Protein AF-0000000070579486 (afdb_homodimer)

Nearest PDB structures (foldseek):
  7m94-assembly1_A  TM=7.790E-01  e=2.904E-01  Bos taurus
  7m94-assembly1_A  TM=7.792E-01  e=1.878E-01  Bos taurus
  7m93-assembly2_C  TM=7.267E-01  e=7.065E-01  Bos taurus

pLDDT: mean 90.17, std 11.19, range [30.95, 98.0]

Organism: Amblyomma americanum (NCBI:txid6943)

Radius of gyration: 28.4 Å; Cα contacts (8 Å, |Δi|>4): 1018; chains: 2; bounding box: 96×73×67 Å

Structure (mmCIF, N/CA/C/O backbone):
data_AF-0000000070579486-model_v1
#
loop_
_entity.id
_entity.type
_entity.pdbx_description
1 polymer 'EXPERA domain-containing protein'
#
loop_
_atom_site.group_PDB
_atom_site.id
_atom_site.type_symbol
_atom_site.label_atom_id
_atom_site.label_alt_id
_atom_site.label_comp_id
_atom_site.label_asym_id
_atom_site.label_entity_id
_atom_site.label_seq_id
_atom_site.pdbx_PDB_ins_code
_atom_site.Cartn_x
_atom_site.Cartn_y
_atom_site.Cartn_z
_atom_site.occupancy
_atom_site.B_iso_or_equiv
_atom_site.auth_seq_id
_atom_site.auth_comp_id
_atom_site.auth_asym_id
_atom_site.auth_atom_id
_atom_site.pdbx_PDB_model_num
ATOM 1 N N . MET A 1 1 ? -51.625 -7.227 9.852 1 31.41 1 MET A N 1
ATOM 2 C CA . MET A 1 1 ? -50.25 -7.551 9.43 1 31.41 1 MET A CA 1
ATOM 3 C C . MET A 1 1 ? -49.25 -7.039 10.438 1 31.41 1 MET A C 1
ATOM 5 O O . MET A 1 1 ? -49.25 -5.855 10.781 1 31.41 1 MET A O 1
ATOM 9 N N . SER A 1 2 ? -48.781 -7.84 11.359 1 41.03 2 SER A N 1
ATOM 10 C CA . SER A 1 2 ? -47.938 -7.57 12.516 1 41.03 2 SER A CA 1
ATOM 11 C C . SER A 1 2 ? -46.75 -6.688 12.141 1 41.03 2 SER A C 1
ATOM 13 O O . SER A 1 2 ? -46.188 -6.836 11.062 1 41.03 2 SER A O 1
ATOM 15 N N . SER A 1 3 ? -46.75 -5.48 12.57 1 52.22 3 SER A N 1
ATOM 16 C CA . SER A 1 3 ? -45.906 -4.312 12.344 1 52.22 3 SER A CA 1
ATOM 17 C C . SER A 1 3 ? -44.438 -4.621 12.625 1 52.22 3 SER A C 1
ATOM 19 O O . SER A 1 3 ? -43.938 -4.402 13.734 1 52.22 3 SER A O 1
ATOM 21 N N . PHE A 1 4 ? -43.875 -5.707 12.156 1 64.06 4 PHE A N 1
ATOM 22 C CA . PHE A 1 4 ? -42.469 -5.957 12.391 1 64.06 4 PHE A CA 1
ATOM 23 C C . PHE A 1 4 ? -41.625 -4.777 11.93 1 64.06 4 PHE A C 1
ATOM 25 O O . PHE A 1 4 ? -42 -4.074 10.984 1 64.06 4 PHE A O 1
ATOM 32 N N . SER A 1 5 ? -40.688 -4.547 12.781 1 78.25 5 SER A N 1
ATOM 33 C CA . SER A 1 5 ? -39.75 -3.482 12.414 1 78.25 5 SER A CA 1
ATOM 34 C C . SER A 1 5 ? -39.094 -3.752 11.062 1 78.25 5 SER A C 1
ATOM 36 O O . SER A 1 5 ? -39.094 -4.891 10.594 1 78.25 5 SER A O 1
ATOM 38 N N . SER A 1 6 ? -38.875 -2.863 10.32 1 82.19 6 SER A N 1
ATOM 39 C CA . SER A 1 6 ? -38.188 -2.979 9.023 1 82.19 6 SER A CA 1
ATOM 40 C C . SER A 1 6 ? -36.969 -3.893 9.109 1 82.19 6 SER A C 1
ATOM 42 O O . SER A 1 6 ? -36.719 -4.672 8.188 1 82.19 6 SER A O 1
ATOM 44 N N . ALA A 1 7 ? -36.344 -3.9 10.211 1 82.19 7 ALA A N 1
ATOM 45 C CA . ALA A 1 7 ? -35.156 -4.746 10.398 1 82.19 7 ALA A CA 1
ATOM 46 C C . ALA A 1 7 ? -35.562 -6.219 10.477 1 82.19 7 ALA A C 1
ATOM 48 O O . ALA A 1 7 ? -34.844 -7.086 9.961 1 82.19 7 ALA A O 1
ATOM 49 N N . THR A 1 8 ? -36.594 -6.469 11.07 1 86.25 8 THR A N 1
ATOM 50 C CA . THR A 1 8 ? -37.094 -7.844 11.188 1 86.25 8 THR A CA 1
ATOM 51 C C . THR A 1 8 ? -37.531 -8.383 9.828 1 86.25 8 THR A C 1
ATOM 53 O O . THR A 1 8 ? -37.312 -9.555 9.523 1 86.25 8 THR A O 1
ATOM 56 N N . LYS A 1 9 ? -38.094 -7.547 9.117 1 87.56 9 LYS A N 1
ATOM 57 C CA . LYS A 1 9 ? -38.5 -7.949 7.773 1 87.56 9 LYS A CA 1
ATOM 58 C C . LYS A 1 9 ? -37.281 -8.273 6.906 1 87.56 9 LYS A C 1
ATOM 60 O O . LYS A 1 9 ? -37.281 -9.234 6.141 1 87.56 9 LYS A O 1
ATOM 65 N N . VAL A 1 10 ? -36.281 -7.41 7.027 1 89.69 10 VAL A N 1
ATOM 66 C CA . VAL A 1 10 ? -35.062 -7.641 6.277 1 89.69 10 VAL A CA 1
ATOM 67 C C . VAL A 1 10 ? -34.406 -8.953 6.723 1 89.69 10 VAL A C 1
ATOM 69 O O . VAL A 1 10 ? -33.875 -9.703 5.902 1 89.69 10 VAL A O 1
ATOM 72 N N . PHE A 1 11 ? -34.469 -9.211 8.016 1 91.56 11 PHE A N 1
ATOM 73 C CA . PHE A 1 11 ? -33.969 -10.461 8.547 1 91.56 11 PHE A CA 1
ATOM 74 C C . PHE A 1 11 ? -34.688 -11.656 7.926 1 91.56 11 PHE A C 1
ATOM 76 O O . PHE A 1 11 ? -34.031 -12.633 7.527 1 91.56 11 PHE A O 1
ATOM 83 N N . GLY A 1 12 ? -35.938 -11.562 7.789 1 91.62 12 GLY A N 1
ATOM 84 C CA . GLY A 1 12 ? -36.719 -12.609 7.16 1 91.62 12 GLY A CA 1
ATOM 85 C C . GLY A 1 12 ? -36.406 -12.805 5.691 1 91.62 12 GLY A C 1
ATOM 86 O O . GLY A 1 12 ? -36.25 -13.938 5.227 1 91.62 12 GLY A O 1
ATOM 87 N N . VAL A 1 13 ? -36.281 -11.75 5.043 1 92.25 13 VAL A N 1
ATOM 88 C CA . VAL A 1 13 ? -35.938 -11.812 3.621 1 92.25 13 VAL A CA 1
ATOM 89 C C . VAL A 1 13 ? -34.562 -12.398 3.424 1 92.25 13 VAL A C 1
ATOM 91 O O . VAL A 1 13 ? -34.312 -13.125 2.459 1 92.25 13 VAL A O 1
ATOM 94 N N . SER A 1 14 ? -33.625 -12.07 4.297 1 94.88 14 SER A N 1
ATOM 95 C CA . SER A 1 14 ? -32.281 -12.594 4.176 1 94.88 14 SER A CA 1
ATOM 96 C C . SER A 1 14 ? -32.25 -14.117 4.324 1 94.88 14 SER A C 1
ATOM 98 O O . SER A 1 14 ? -31.438 -14.797 3.689 1 94.88 14 SER A O 1
ATOM 100 N N . LEU A 1 15 ? -33.156 -14.664 5.082 1 94.94 15 LEU A N 1
ATOM 101 C CA . LEU A 1 15 ? -33.188 -16.109 5.289 1 94.94 15 LEU A CA 1
ATOM 102 C C . LEU A 1 15 ? -33.75 -16.812 4.059 1 94.94 15 LEU A C 1
ATOM 104 O O . LEU A 1 15 ? -33.562 -18.016 3.895 1 94.94 15 LEU A O 1
ATOM 108 N N . LEU A 1 16 ? -34.406 -16.078 3.201 1 95.31 16 LEU A N 1
ATOM 109 C CA . LEU A 1 16 ? -34.906 -16.641 1.958 1 95.31 16 LEU A CA 1
ATOM 110 C C . LEU A 1 16 ? -33.781 -16.938 0.986 1 95.31 16 LEU A C 1
ATOM 112 O O . LEU A 1 16 ? -34 -17.547 -0.063 1 95.31 16 LEU A O 1
ATOM 116 N N . ALA A 1 17 ? -32.594 -16.562 1.374 1 96.75 17 ALA A N 1
ATOM 117 C CA . ALA A 1 17 ? -31.438 -16.844 0.533 1 96.75 17 ALA A CA 1
ATOM 118 C C . ALA A 1 17 ? -31.172 -18.344 0.428 1 96.75 17 ALA A C 1
ATOM 120 O O . ALA A 1 17 ? -30.703 -18.828 -0.603 1 96.75 17 ALA A O 1
ATOM 121 N N . VAL A 1 18 ? -31.531 -19.094 1.441 1 95.88 18 VAL A N 1
ATOM 122 C CA . VAL A 1 18 ? -31.266 -20.531 1.474 1 95.88 18 VAL A CA 1
ATOM 123 C C . VAL A 1 18 ? -32.125 -21.234 0.43 1 95.88 18 VAL A C 1
ATOM 125 O O . VAL A 1 18 ? -31.594 -21.875 -0.485 1 95.88 18 VAL A O 1
ATOM 128 N N . PRO A 1 19 ? -33.406 -21.047 0.448 1 95.62 19 PRO A N 1
ATOM 129 C CA . PRO A 1 19 ? -34.219 -21.703 -0.593 1 95.62 19 PRO A CA 1
ATOM 130 C C . PRO A 1 19 ? -33.969 -21.094 -1.978 1 95.62 19 PRO A C 1
ATOM 132 O O . PRO A 1 19 ? -34.094 -21.797 -2.986 1 95.62 19 PRO A O 1
ATOM 135 N N . THR A 1 20 ? -33.688 -19.875 -2.035 1 95.94 20 THR A N 1
ATOM 136 C CA . THR A 1 20 ? -33.438 -19.219 -3.316 1 95.94 20 THR A CA 1
ATOM 137 C C . THR A 1 20 ? -32.188 -19.812 -3.994 1 95.94 20 THR A C 1
ATOM 139 O O . THR A 1 20 ? -32.188 -19.969 -5.215 1 95.94 20 THR A O 1
ATOM 142 N N . THR A 1 21 ? -31.156 -20.094 -3.219 1 96.06 21 THR A N 1
ATOM 143 C CA . THR A 1 21 ? -29.953 -20.672 -3.789 1 96.06 21 THR A CA 1
ATOM 144 C C . THR A 1 21 ? -30.219 -22.078 -4.312 1 96.06 21 THR A C 1
ATOM 146 O O . THR A 1 21 ? -29.734 -22.469 -5.375 1 96.06 21 THR A O 1
ATOM 149 N N . TYR A 1 22 ? -31.031 -22.797 -3.619 1 96 22 TYR A N 1
ATOM 150 C CA . TYR A 1 22 ? -31.406 -24.141 -4.074 1 96 22 TYR A CA 1
ATOM 151 C C . TYR A 1 22 ? -32.188 -24.062 -5.375 1 96 22 TYR A C 1
ATOM 153 O O . TYR A 1 22 ? -31.906 -24.797 -6.328 1 96 22 TYR A O 1
ATOM 161 N N . ALA A 1 23 ? -33.188 -23.203 -5.387 1 95.94 23 ALA A N 1
ATOM 162 C CA . ALA A 1 23 ? -34.031 -23.031 -6.578 1 95.94 23 ALA A CA 1
ATOM 163 C C . ALA A 1 23 ? -33.188 -22.547 -7.762 1 95.94 23 ALA A C 1
ATOM 165 O O . ALA A 1 23 ? -33.375 -22.984 -8.898 1 95.94 23 ALA A O 1
ATOM 166 N N . PHE A 1 24 ? -32.344 -21.672 -7.461 1 95.44 24 PHE A N 1
ATOM 167 C CA . PHE A 1 24 ? -31.453 -21.141 -8.5 1 95.44 24 PHE A CA 1
ATOM 168 C C . PHE A 1 24 ? -30.609 -22.25 -9.109 1 95.44 24 PHE A C 1
ATOM 170 O O . PHE A 1 24 ? -30.438 -22.312 -10.328 1 95.44 24 PHE A O 1
ATOM 177 N N . ASN A 1 25 ? -30.047 -23.078 -8.258 1 95.38 25 ASN A N 1
ATOM 178 C CA . ASN A 1 25 ? -29.219 -24.188 -8.734 1 95.38 25 ASN A CA 1
ATOM 179 C C . ASN A 1 25 ? -30.016 -25.156 -9.594 1 95.38 25 ASN A C 1
ATOM 181 O O . ASN A 1 25 ? -29.531 -25.641 -10.617 1 95.38 25 ASN A O 1
ATOM 185 N N . VAL A 1 26 ? -31.25 -25.422 -9.242 1 95.5 26 VAL A N 1
ATOM 186 C CA . VAL A 1 26 ? -32.125 -26.328 -9.984 1 95.5 26 VAL A CA 1
ATOM 187 C C . VAL A 1 26 ? -32.438 -25.734 -11.352 1 95.5 26 VAL A C 1
ATOM 189 O O . VAL A 1 26 ? -32.375 -26.422 -12.375 1 95.5 26 VAL A O 1
ATOM 192 N N . VAL A 1 27 ? -32.75 -24.453 -11.328 1 95.25 27 VAL A N 1
ATOM 193 C CA . VAL A 1 27 ? -33.062 -23.766 -12.578 1 95.25 27 VAL A CA 1
ATOM 194 C C . VAL A 1 27 ? -31.828 -23.75 -13.484 1 95.25 27 VAL A C 1
ATOM 196 O O . VAL A 1 27 ? -31.938 -23.969 -14.695 1 95.25 27 VAL A O 1
ATOM 199 N N . ALA A 1 28 ? -30.688 -23.516 -12.922 1 94.69 28 ALA A N 1
ATOM 200 C CA . ALA A 1 28 ? -29.453 -23.469 -13.688 1 94.69 28 ALA A CA 1
ATOM 201 C C . ALA A 1 28 ? -29.141 -24.828 -14.297 1 94.69 28 ALA A C 1
ATOM 203 O O . ALA A 1 28 ? -28.625 -24.922 -15.422 1 94.69 28 ALA A O 1
ATOM 204 N N . GLN A 1 29 ? -29.422 -25.875 -13.555 1 93.75 29 GLN A N 1
ATOM 205 C CA . GLN A 1 29 ? -29.188 -27.234 -14.055 1 93.75 29 GLN A CA 1
ATOM 206 C C . GLN A 1 29 ? -30.188 -27.578 -15.164 1 93.75 29 GLN A C 1
ATOM 208 O O . GLN A 1 29 ? -29.812 -28.188 -16.156 1 93.75 29 GLN A O 1
ATOM 213 N N . LEU A 1 30 ? -31.406 -27.125 -14.977 1 94.62 30 LEU A N 1
ATOM 214 C CA . LEU A 1 30 ? -32.469 -27.406 -15.953 1 94.62 30 LEU A CA 1
ATOM 215 C C . LEU A 1 30 ? -32.188 -26.703 -17.266 1 94.62 30 LEU A C 1
ATOM 217 O O . LEU A 1 30 ? -32.406 -27.25 -18.344 1 94.62 30 LEU A O 1
ATOM 221 N N . LEU A 1 31 ? -31.703 -25.453 -17.141 1 94.56 31 LEU A N 1
ATOM 222 C CA . LEU A 1 31 ? -31.422 -24.656 -18.328 1 94.56 31 LEU A CA 1
ATOM 223 C C . LEU A 1 31 ? -30.031 -24.938 -18.875 1 94.56 31 LEU A C 1
ATOM 225 O O . LEU A 1 31 ? -29.641 -24.375 -19.891 1 94.56 31 LEU A O 1
ATOM 229 N N . LYS A 1 32 ? -29.219 -25.797 -18.281 1 93 32 LYS A N 1
ATOM 230 C CA . LYS A 1 32 ? -27.891 -26.25 -18.703 1 93 32 LYS A CA 1
ATOM 231 C C . LYS A 1 32 ? -26.953 -25.062 -18.922 1 93 32 LYS A C 1
ATOM 233 O O . LYS A 1 32 ? -26.328 -24.938 -19.984 1 93 32 LYS A O 1
ATOM 238 N N . TRP A 1 33 ? -26.891 -24.234 -17.875 1 90.81 33 TRP A N 1
ATOM 239 C CA . TRP A 1 33 ? -25.953 -23.109 -17.906 1 90.81 33 TRP A CA 1
ATOM 240 C C . TRP A 1 33 ? -24.516 -23.594 -17.75 1 90.81 33 TRP A C 1
ATOM 242 O O . TRP A 1 33 ? -24.109 -24.016 -16.656 1 90.81 33 TRP A O 1
ATOM 252 N N . ASP A 1 34 ? -23.734 -23.547 -18.844 1 88.25 34 ASP A N 1
ATOM 253 C CA . ASP A 1 34 ? -22.391 -24.094 -18.844 1 88.25 34 ASP A CA 1
ATOM 254 C C . ASP A 1 34 ? -21.344 -22.969 -18.953 1 88.25 34 ASP A C 1
ATOM 256 O O . ASP A 1 34 ? -20.156 -23.234 -19.109 1 88.25 34 ASP A O 1
ATOM 260 N N . SER A 1 35 ? -21.906 -21.812 -18.938 1 90.38 35 SER A N 1
ATOM 261 C CA . SER A 1 35 ? -20.984 -20.688 -19.031 1 90.38 35 SER A CA 1
ATOM 262 C C . SER A 1 35 ? -21.203 -19.719 -17.875 1 90.38 35 SER A C 1
ATOM 264 O O . SER A 1 35 ? -22.219 -19.766 -17.188 1 90.38 35 SER A O 1
ATOM 266 N N . ALA A 1 36 ? -20.203 -18.891 -17.625 1 90.19 36 ALA A N 1
ATOM 267 C CA . ALA A 1 36 ? -20.203 -17.984 -16.484 1 90.19 36 ALA A CA 1
ATOM 268 C C . ALA A 1 36 ? -21.188 -16.844 -16.688 1 90.19 36 ALA A C 1
ATOM 270 O O . ALA A 1 36 ? -21.797 -16.359 -15.719 1 90.19 36 ALA A O 1
ATOM 271 N N . VAL A 1 37 ? -21.422 -16.438 -17.875 1 92 37 VAL A N 1
ATOM 272 C CA . VAL A 1 37 ? -22.188 -15.234 -18.156 1 92 37 VAL A CA 1
ATOM 273 C C . VAL A 1 37 ? -23.656 -15.453 -17.781 1 92 37 VAL A C 1
ATOM 275 O O . VAL A 1 37 ? -24.219 -14.672 -17.016 1 92 37 VAL A O 1
ATOM 278 N N . PRO A 1 38 ? -24.266 -16.578 -18.203 1 93.69 38 PRO A N 1
ATOM 279 C CA . PRO A 1 38 ? -25.656 -16.781 -17.812 1 93.69 38 PRO A CA 1
ATOM 280 C C . PRO A 1 38 ? -25.844 -16.953 -16.297 1 93.69 38 PRO A C 1
ATOM 282 O O . PRO A 1 38 ? -26.844 -16.531 -15.742 1 93.69 38 PRO A O 1
ATOM 285 N N . VAL A 1 39 ? -24.969 -17.547 -15.695 1 93.12 39 VAL A N 1
ATOM 286 C CA . VAL A 1 39 ? -25.047 -17.766 -14.258 1 93.12 39 VAL A CA 1
ATOM 287 C C . VAL A 1 39 ? -24.969 -16.422 -13.531 1 93.12 39 VAL A C 1
ATOM 289 O O . VAL A 1 39 ? -25.75 -16.156 -12.609 1 93.12 39 VAL A O 1
ATOM 292 N N . CYS A 1 40 ? -24.031 -15.555 -13.961 1 91.12 40 CYS A N 1
ATOM 293 C CA . CYS A 1 40 ? -23.875 -14.25 -13.328 1 91.12 40 CYS A CA 1
ATOM 294 C C . CYS A 1 40 ? -25.094 -13.367 -13.594 1 91.12 40 CYS A C 1
ATOM 296 O O . CYS A 1 40 ? -25.5 -12.594 -12.727 1 91.12 40 CYS A O 1
ATOM 298 N N . LEU A 1 41 ? -25.625 -13.492 -14.789 1 93.25 41 LEU A N 1
ATOM 299 C CA . LEU A 1 41 ? -26.859 -12.766 -15.102 1 93.25 41 LEU A CA 1
ATOM 300 C C . LEU A 1 41 ? -28.016 -13.266 -14.242 1 93.25 41 LEU A C 1
ATOM 302 O O . LEU A 1 41 ? -28.859 -12.477 -13.82 1 93.25 41 LEU A O 1
ATOM 306 N N . GLY A 1 42 ? -28 -14.531 -14.07 1 93.75 42 GLY A N 1
ATOM 307 C CA . GLY A 1 42 ? -29 -15.102 -13.18 1 93.75 42 GLY A CA 1
ATOM 308 C C . GLY A 1 42 ? -28.906 -14.578 -11.758 1 93.75 42 GLY A C 1
ATOM 309 O O . GLY A 1 42 ? -29.922 -14.258 -11.133 1 93.75 42 GLY A O 1
ATOM 310 N N . VAL A 1 43 ? -27.703 -14.492 -11.266 1 93.06 43 VAL A N 1
ATOM 311 C CA . VAL A 1 43 ? -27.469 -13.977 -9.922 1 93.06 43 VAL A CA 1
ATOM 312 C C . VAL A 1 43 ? -27.938 -12.516 -9.844 1 93.06 43 VAL A C 1
ATOM 314 O O . VAL A 1 43 ? -28.578 -12.117 -8.875 1 93.06 43 VAL A O 1
ATOM 317 N N . ALA A 1 44 ? -27.578 -11.766 -10.852 1 93.25 44 ALA A N 1
ATOM 318 C CA . ALA A 1 44 ? -28.016 -10.367 -10.906 1 93.25 44 ALA A CA 1
ATOM 319 C C . ALA A 1 44 ? -29.531 -10.266 -10.914 1 93.25 44 ALA A C 1
ATOM 321 O O . ALA A 1 44 ? -30.109 -9.367 -10.281 1 93.25 44 ALA A O 1
ATOM 322 N N . ALA A 1 45 ? -30.172 -11.156 -11.602 1 95.06 45 ALA A N 1
ATOM 323 C CA . ALA A 1 45 ? -31.641 -11.18 -11.664 1 95.06 45 ALA A CA 1
ATOM 324 C C . ALA A 1 45 ? -32.25 -11.508 -10.297 1 95.06 45 ALA A C 1
ATOM 326 O O . ALA A 1 45 ? -33.25 -10.906 -9.891 1 95.06 45 ALA A O 1
ATOM 327 N N . VAL A 1 46 ? -31.688 -12.461 -9.648 1 95.12 46 VAL A N 1
ATOM 328 C CA . VAL A 1 46 ? -32.156 -12.82 -8.32 1 95.12 46 VAL A CA 1
ATOM 329 C C . VAL A 1 46 ? -32 -11.633 -7.375 1 95.12 46 VAL A C 1
ATOM 331 O O . VAL A 1 46 ? -32.906 -11.328 -6.602 1 95.12 46 VAL A O 1
ATOM 334 N N . LEU A 1 47 ? -30.875 -10.938 -7.43 1 93.75 47 LEU A N 1
ATOM 335 C CA . LEU A 1 47 ? -30.641 -9.789 -6.566 1 93.75 47 LEU A CA 1
ATOM 336 C C . LEU A 1 47 ? -31.641 -8.672 -6.863 1 93.75 47 LEU A C 1
ATOM 33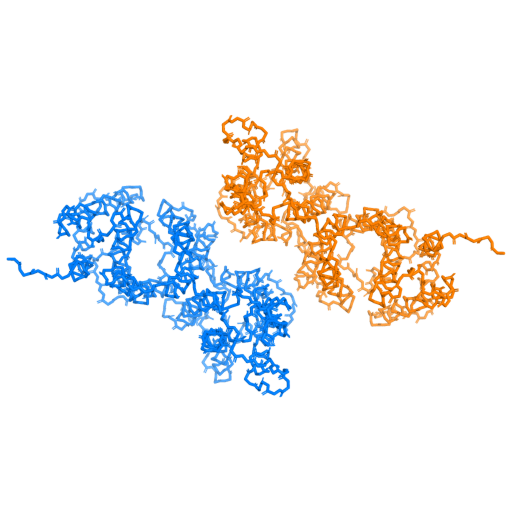8 O O . LEU A 1 47 ? -32.125 -7.996 -5.945 1 93.75 47 LEU A O 1
ATOM 342 N N . ALA A 1 48 ? -31.938 -8.492 -8.094 1 93.88 48 ALA A N 1
ATOM 343 C CA . ALA A 1 48 ? -32.969 -7.512 -8.469 1 93.88 48 ALA A CA 1
ATOM 344 C C . ALA A 1 48 ? -34.312 -7.891 -7.898 1 93.88 48 ALA A C 1
ATOM 346 O O . ALA A 1 48 ? -35.062 -7.027 -7.438 1 93.88 48 ALA A O 1
ATOM 347 N N . GLY A 1 49 ? -34.625 -9.156 -8.008 1 93.88 49 GLY A N 1
ATOM 348 C CA . GLY A 1 49 ? -35.844 -9.641 -7.418 1 93.88 49 GLY A CA 1
ATOM 349 C C . GLY A 1 49 ? -35.938 -9.406 -5.918 1 93.88 49 GLY A C 1
ATOM 350 O O . GLY A 1 49 ? -37 -9.07 -5.391 1 93.88 49 GLY A O 1
ATOM 351 N N . VAL A 1 50 ? -34.844 -9.602 -5.25 1 92.94 50 VAL A N 1
ATOM 352 C CA . VAL A 1 50 ? -34.781 -9.383 -3.807 1 92.94 50 VAL A CA 1
ATOM 353 C C . VAL A 1 50 ? -35.031 -7.91 -3.492 1 92.94 50 VAL A C 1
ATOM 355 O O . VAL A 1 50 ? -35.688 -7.578 -2.504 1 92.94 50 VAL A O 1
ATOM 358 N N . VAL A 1 51 ? -34.5 -7.039 -4.316 1 90.56 51 VAL A N 1
ATOM 359 C CA . VAL A 1 51 ? -34.719 -5.605 -4.125 1 90.56 51 VAL A CA 1
ATOM 360 C C . VAL A 1 51 ? -36.188 -5.281 -4.215 1 90.56 51 VAL A C 1
ATOM 362 O O . VAL A 1 51 ? -36.719 -4.551 -3.375 1 90.56 51 VAL A O 1
ATOM 365 N N . VAL A 1 52 ? -36.812 -5.844 -5.184 1 91.06 52 VAL A N 1
ATOM 366 C CA . VAL A 1 52 ? -38.25 -5.613 -5.375 1 91.06 52 VAL A CA 1
ATOM 367 C C . VAL A 1 52 ? -39.031 -6.156 -4.18 1 91.06 52 VAL A C 1
ATOM 369 O O . VAL A 1 52 ? -39.938 -5.496 -3.674 1 91.06 52 VAL A O 1
ATOM 372 N N . LEU A 1 53 ? -38.625 -7.266 -3.773 1 90.88 53 LEU A N 1
ATOM 373 C CA . LEU A 1 53 ? -39.281 -7.875 -2.619 1 90.88 53 LEU A CA 1
ATOM 374 C C . LEU A 1 53 ? -39.094 -7.016 -1.374 1 90.88 53 LEU A C 1
ATOM 376 O O . LEU A 1 53 ? -40.031 -6.844 -0.591 1 90.88 53 LEU A O 1
ATOM 380 N N . LEU A 1 54 ? -37.938 -6.504 -1.18 1 89.44 54 LEU A N 1
ATOM 381 C CA . LEU A 1 54 ? -37.656 -5.668 -0.022 1 89.44 54 LEU A CA 1
ATOM 382 C C . LEU A 1 54 ? -38.438 -4.371 -0.072 1 89.44 54 LEU A C 1
ATOM 384 O O . LEU A 1 54 ? -38.938 -3.904 0.955 1 89.44 54 LEU A O 1
ATOM 388 N N . PHE A 1 55 ? -38.562 -3.852 -1.243 1 85.38 55 PHE A N 1
ATOM 389 C CA . PHE A 1 55 ? -39.344 -2.635 -1.417 1 85.38 55 PHE A CA 1
ATOM 390 C C . PHE A 1 55 ? -40.781 -2.883 -1.073 1 85.38 55 PHE A C 1
ATOM 392 O O . PHE A 1 55 ? -41.438 -2.051 -0.43 1 85.38 55 PHE A O 1
ATOM 399 N N . TRP A 1 56 ? -41.219 -3.959 -1.475 1 85.81 56 TRP A N 1
ATOM 400 C CA . TRP A 1 56 ? -42.594 -4.316 -1.211 1 85.81 56 TRP A CA 1
ATOM 401 C C . TRP A 1 56 ? -42.812 -4.605 0.27 1 85.81 56 TRP A C 1
ATOM 403 O O . TRP A 1 56 ? -43.844 -4.215 0.844 1 85.81 56 TRP A O 1
ATOM 413 N N . ALA A 1 57 ? -41.938 -5.309 0.826 1 83 57 ALA A N 1
ATOM 414 C CA . ALA A 1 57 ? -42.031 -5.715 2.225 1 83 57 ALA A CA 1
ATOM 415 C C . ALA A 1 57 ? -41.938 -4.512 3.156 1 83 57 ALA A C 1
ATOM 417 O O . ALA A 1 57 ? -42.625 -4.453 4.18 1 83 57 ALA A O 1
ATOM 418 N N . THR A 1 58 ? -41 -3.615 2.969 1 79.38 58 THR A N 1
ATOM 419 C CA . THR A 1 58 ? -40.781 -2.492 3.875 1 79.38 58 THR A CA 1
ATOM 420 C C . THR A 1 58 ? -41.75 -1.358 3.576 1 79.38 58 THR A C 1
ATOM 422 O O . THR A 1 58 ? -41.906 -0.445 4.387 1 79.38 58 THR A O 1
ATOM 425 N N . GLY A 1 59 ? -42.594 -1.45 2.727 1 69.38 59 GLY A N 1
ATOM 426 C CA . GLY A 1 59 ? -43.594 -0.44 2.391 1 69.38 59 GLY A CA 1
ATOM 427 C C . GLY A 1 59 ? -42.969 0.811 1.782 1 69.38 59 GLY A C 1
ATOM 428 O O . GLY A 1 59 ? -41.781 1.036 1.885 1 69.38 59 GLY A O 1
ATOM 429 N N . ARG A 1 60 ? -43.688 1.447 0.83 1 57.44 60 ARG A N 1
ATOM 430 C CA . ARG A 1 60 ? -43.312 2.693 0.171 1 57.44 60 ARG A CA 1
ATOM 431 C C . ARG A 1 60 ? -42.938 3.754 1.192 1 57.44 60 ARG A C 1
ATOM 433 O O . ARG A 1 60 ? -42.312 4.754 0.843 1 57.44 60 ARG A O 1
ATOM 440 N N . LYS A 1 61 ? -43.312 3.65 2.389 1 54.75 61 LYS A N 1
ATOM 441 C CA . LYS A 1 61 ? -42.906 4.707 3.314 1 54.75 61 LYS A CA 1
ATOM 442 C C . LYS A 1 61 ? -41.438 4.57 3.719 1 54.75 61 LYS A C 1
ATOM 444 O O . LYS A 1 61 ? -40.969 3.457 3.943 1 54.75 61 LYS A O 1
ATOM 449 N N . ALA A 1 62 ? -40.75 5.566 3.234 1 54.28 62 ALA A N 1
ATOM 450 C CA . ALA A 1 62 ? -39.312 5.668 3.467 1 54.28 62 ALA A CA 1
ATOM 451 C C . ALA A 1 62 ? -38.938 5.184 4.867 1 54.28 62 ALA A C 1
ATOM 453 O O . ALA A 1 62 ? -39.438 5.695 5.863 1 54.28 62 ALA A O 1
ATOM 454 N N . PRO A 1 63 ? -38.562 3.84 4.922 1 55.22 63 PRO A N 1
ATOM 455 C CA . PRO A 1 63 ? -38.312 3.254 6.238 1 55.22 63 PRO A CA 1
ATOM 456 C C . PRO A 1 63 ? -37.625 4.223 7.195 1 55.22 63 PRO A C 1
ATOM 458 O O . PRO A 1 63 ? -37.531 3.963 8.398 1 55.22 63 PRO A O 1
ATOM 461 N N . LEU A 1 64 ? -36.688 4.996 6.586 1 57.19 64 LEU A N 1
ATOM 462 C CA . LEU A 1 64 ? -36 5.875 7.516 1 57.19 64 LEU A CA 1
ATOM 463 C C . LEU A 1 64 ? -36.688 7.23 7.613 1 57.19 64 LEU A C 1
ATOM 465 O O . LEU A 1 64 ? -37.281 7.691 6.648 1 57.19 64 LEU A O 1
ATOM 469 N N . ALA A 1 65 ? -37.312 7.496 8.711 1 46.91 65 ALA A N 1
ATOM 470 C CA . ALA A 1 65 ? -38.125 8.664 9.039 1 46.91 65 ALA A CA 1
ATOM 471 C C . ALA A 1 65 ? -37.719 9.867 8.188 1 46.91 65 ALA A C 1
ATOM 473 O O . ALA A 1 65 ? -38.562 10.594 7.68 1 46.91 65 ALA A O 1
ATOM 474 N N . ASP A 1 66 ? -36.656 10.578 8.508 1 49.28 66 ASP A N 1
ATOM 475 C CA . ASP A 1 66 ? -36.438 11.984 8.195 1 49.28 66 ASP A CA 1
ATOM 476 C C . ASP A 1 66 ? -35.75 12.148 6.84 1 49.28 66 ASP A C 1
ATOM 478 O O . ASP A 1 66 ? -34.531 12.352 6.77 1 49.28 66 ASP A O 1
ATOM 482 N N . GLY A 1 67 ? -36.438 11.797 5.715 1 54.81 67 GLY A N 1
ATOM 483 C CA . GLY A 1 67 ? -36.188 12.422 4.422 1 54.81 67 GLY A CA 1
ATOM 484 C C . GLY A 1 67 ? -34.781 12.219 3.896 1 54.81 67 GLY A C 1
ATOM 485 O O . GLY A 1 67 ? -34.344 12.922 2.986 1 54.81 67 GLY A O 1
ATOM 486 N N . ARG A 1 68 ? -33.969 11.531 4.586 1 63.81 68 ARG A N 1
ATOM 487 C CA . ARG A 1 68 ? -32.594 11.523 4.039 1 63.81 68 ARG A CA 1
ATOM 488 C C . ARG A 1 68 ? -32.469 10.453 2.965 1 63.81 68 ARG A C 1
ATOM 490 O O . ARG A 1 68 ? -32.219 9.281 3.275 1 63.81 68 ARG A O 1
ATOM 497 N N . ARG A 1 69 ? -32.781 10.617 1.648 1 73.06 69 ARG A N 1
ATOM 498 C CA . ARG A 1 69 ? -32.75 9.75 0.472 1 73.06 69 ARG A CA 1
ATOM 499 C C . ARG A 1 69 ? -31.5 8.891 0.438 1 73.06 69 ARG A C 1
ATOM 501 O O . ARG A 1 69 ? -31.562 7.699 0.134 1 73.06 69 ARG A O 1
ATOM 508 N N . ARG A 1 70 ? -30.438 9.352 0.817 1 77.38 70 ARG A N 1
ATOM 509 C CA . ARG A 1 70 ? -29.172 8.625 0.745 1 77.38 70 ARG A CA 1
ATOM 510 C C . ARG A 1 70 ? -29.125 7.512 1.79 1 77.38 70 ARG A C 1
ATOM 512 O O . ARG A 1 70 ? -28.594 6.426 1.527 1 77.38 70 ARG A O 1
ATOM 519 N N . GLU A 1 71 ? -29.766 7.781 2.828 1 78.56 71 GLU A N 1
ATOM 520 C CA . GLU A 1 71 ? -29.781 6.766 3.877 1 78.56 71 GLU A CA 1
ATOM 521 C C . GLU A 1 71 ? -30.688 5.59 3.488 1 78.56 71 GLU A C 1
ATOM 523 O O . GLU A 1 71 ? -30.422 4.453 3.887 1 78.56 71 GLU A O 1
ATOM 528 N N . GLN A 1 72 ? -31.641 5.895 2.672 1 81.75 72 GLN A N 1
ATOM 529 C CA . GLN A 1 72 ? -32.531 4.828 2.209 1 81.75 72 GLN A CA 1
ATOM 530 C C . GLN A 1 72 ? -31.797 3.895 1.242 1 81.75 72 GLN A C 1
ATOM 532 O O . GLN A 1 72 ? -31.984 2.676 1.296 1 81.75 72 GLN A O 1
ATOM 537 N N . ILE A 1 73 ? -31.047 4.465 0.459 1 85.25 73 ILE A N 1
ATOM 538 C CA . ILE A 1 73 ? -30.281 3.68 -0.509 1 85.25 73 ILE A CA 1
ATOM 539 C C . ILE A 1 73 ? -29.344 2.73 0.223 1 85.25 73 ILE A C 1
ATOM 541 O O . ILE A 1 73 ? -29.219 1.561 -0.145 1 85.25 73 ILE A O 1
ATOM 545 N N . TRP A 1 74 ? -28.781 3.23 1.24 1 87.94 74 TRP A N 1
ATOM 546 C CA . TRP A 1 74 ? -27.828 2.406 1.978 1 87.94 74 TRP A CA 1
ATOM 547 C C . TRP A 1 74 ? -28.562 1.351 2.809 1 87.94 74 TRP A C 1
ATOM 549 O O . TRP A 1 74 ? -28.016 0.265 3.045 1 87.94 74 TRP A O 1
ATOM 559 N N . PHE A 1 75 ? -29.734 1.683 3.211 1 88.31 75 PHE A N 1
ATOM 560 C CA . PHE A 1 75 ? -30.547 0.678 3.898 1 88.31 75 PHE A CA 1
ATOM 561 C C . PHE A 1 75 ? -30.781 -0.529 3.002 1 88.31 75 PHE A C 1
ATOM 563 O O . PHE A 1 75 ? -30.562 -1.67 3.412 1 88.31 75 PHE A O 1
ATOM 570 N N . TYR A 1 76 ? -31.109 -0.275 1.817 1 89.06 76 TYR A N 1
ATOM 571 C CA . TYR A 1 76 ? -31.375 -1.363 0.886 1 89.06 76 TYR A CA 1
ATOM 572 C C . TYR A 1 76 ? -30.094 -2.061 0.468 1 89.06 76 TYR A C 1
ATOM 574 O O . TYR A 1 76 ? -30.078 -3.275 0.252 1 89.06 76 TYR A O 1
ATOM 582 N N . ALA A 1 77 ? -29.062 -1.349 0.301 1 90.56 77 ALA A N 1
ATOM 583 C CA . ALA A 1 77 ? -27.766 -1.948 -0.032 1 90.56 77 ALA A CA 1
ATOM 584 C C . ALA A 1 77 ? -27.312 -2.912 1.06 1 90.56 77 ALA A C 1
ATOM 586 O O . ALA A 1 77 ? -26.812 -3.996 0.767 1 90.56 77 ALA A O 1
ATOM 587 N N . LEU A 1 78 ? -27.531 -2.479 2.26 1 92.94 78 LEU A N 1
ATOM 588 C CA . LEU A 1 78 ? -27.172 -3.336 3.383 1 92.94 78 LEU A CA 1
ATOM 589 C C . LEU A 1 78 ? -28.094 -4.547 3.463 1 92.94 78 LEU A C 1
ATOM 591 O O . LEU A 1 78 ? -27.656 -5.637 3.848 1 92.94 78 LEU A O 1
ATOM 595 N N . ALA A 1 79 ? -29.312 -4.32 3.105 1 93.25 79 ALA A N 1
ATOM 596 C CA . ALA A 1 79 ? -30.266 -5.43 3.111 1 93.25 79 ALA A CA 1
ATOM 597 C C . ALA A 1 79 ? -29.891 -6.473 2.061 1 93.25 79 ALA A C 1
ATOM 599 O O . ALA A 1 79 ? -29.938 -7.676 2.326 1 93.25 79 ALA A O 1
ATOM 600 N N . ILE A 1 80 ? -29.547 -6.004 0.966 1 93.69 80 ILE A N 1
ATOM 601 C CA . ILE A 1 80 ? -29.109 -6.906 -0.09 1 93.69 80 ILE A CA 1
ATOM 602 C C . ILE A 1 80 ? -27.828 -7.629 0.344 1 93.69 80 ILE A C 1
ATOM 604 O O . ILE A 1 80 ? -27.641 -8.812 0.053 1 93.69 80 ILE A O 1
ATOM 608 N N . SER A 1 81 ? -26.969 -6.895 0.987 1 94.62 81 SER A N 1
ATOM 609 C CA . SER A 1 81 ? -25.719 -7.488 1.472 1 94.62 81 SER A CA 1
ATOM 610 C C . SER A 1 81 ? -25.984 -8.555 2.527 1 94.62 81 SER A C 1
ATOM 612 O O . SER A 1 81 ? -25.266 -9.547 2.619 1 94.62 81 SER A O 1
ATOM 614 N N . ALA A 1 82 ? -27 -8.305 3.273 1 95.94 82 ALA A N 1
ATOM 615 C CA . ALA A 1 82 ? -27.375 -9.328 4.242 1 95.94 82 ALA A CA 1
ATOM 616 C C . ALA A 1 82 ? -27.859 -10.594 3.545 1 95.94 82 ALA A C 1
ATOM 618 O O . ALA A 1 82 ? -27.547 -11.711 3.967 1 95.94 82 ALA A O 1
ATOM 619 N N . PHE A 1 83 ? -28.641 -10.438 2.502 1 96.19 83 PHE A N 1
ATOM 620 C CA . PHE A 1 83 ? -29.109 -11.562 1.697 1 96.19 83 PHE A CA 1
ATOM 621 C C . PHE A 1 83 ? -27.938 -12.32 1.098 1 96.19 83 PHE A C 1
ATOM 623 O O . PHE A 1 83 ? -27.891 -13.555 1.151 1 96.19 83 PHE A O 1
ATOM 630 N N . THR A 1 84 ? -26.938 -11.586 0.574 1 95.75 84 THR A N 1
ATOM 631 C CA . THR A 1 84 ? -25.766 -12.203 -0.056 1 95.75 84 THR A CA 1
ATOM 632 C C . THR A 1 84 ? -24.891 -12.883 0.987 1 95.75 84 THR A C 1
ATOM 634 O O . THR A 1 84 ? -24.188 -13.859 0.682 1 95.75 84 THR A O 1
ATOM 637 N N . SER A 1 85 ? -24.922 -12.383 2.189 1 96.75 85 SER A N 1
ATOM 638 C CA . SER A 1 85 ? -24.156 -13.016 3.254 1 96.75 85 SER A CA 1
ATOM 639 C C . SER A 1 85 ? -24.703 -14.398 3.586 1 96.75 85 SER A C 1
ATOM 641 O O . SER A 1 85 ? -23.922 -15.344 3.771 1 96.75 85 SER A O 1
ATOM 643 N N . VAL A 1 86 ? -25.969 -14.492 3.633 1 97.12 86 VAL A N 1
ATOM 644 C CA . VAL A 1 86 ? -26.578 -15.789 3.896 1 97.12 86 VAL A CA 1
ATOM 645 C C . VAL A 1 86 ? -26.312 -16.734 2.721 1 97.12 86 VAL A C 1
ATOM 647 O O . VAL A 1 86 ? -26.047 -17.922 2.916 1 97.12 86 VAL A O 1
ATOM 650 N N . ALA A 1 87 ? -26.391 -16.203 1.578 1 96.12 87 ALA A N 1
ATOM 651 C CA . ALA A 1 87 ? -26.062 -17 0.397 1 96.12 87 ALA A CA 1
ATOM 652 C C . ALA A 1 87 ? -24.625 -17.5 0.453 1 96.12 87 ALA A C 1
ATOM 654 O O . ALA A 1 87 ? -24.328 -18.625 0.04 1 96.12 87 ALA A O 1
ATOM 655 N N . SER A 1 88 ? -23.719 -16.656 0.939 1 96.19 88 SER A N 1
ATOM 656 C CA . SER A 1 88 ? -22.312 -17.047 1.062 1 96.19 88 SER A CA 1
ATOM 657 C C . SER A 1 88 ? -22.125 -18.156 2.092 1 96.19 88 SER A C 1
ATOM 659 O O . SER A 1 88 ? -21.234 -18.984 1.961 1 96.19 88 SER A O 1
ATOM 661 N N . LEU A 1 89 ? -22.953 -18.141 3.049 1 96.69 89 LEU A N 1
ATOM 662 C CA . LEU A 1 89 ? -22.906 -19.219 4.039 1 96.69 89 LEU A CA 1
ATOM 663 C C . LEU A 1 89 ? -23.203 -20.562 3.395 1 96.69 89 LEU A C 1
ATOM 665 O O . LEU A 1 89 ? -22.578 -21.578 3.729 1 96.69 89 LEU A O 1
ATOM 669 N N . THR A 1 90 ? -24.156 -20.562 2.445 1 96.44 90 THR A N 1
ATOM 670 C CA . THR A 1 90 ? -24.484 -21.797 1.745 1 96.44 90 THR A CA 1
ATOM 671 C C . THR A 1 90 ? -23.297 -22.266 0.888 1 96.44 90 THR A C 1
ATOM 673 O O . THR A 1 90 ? -23.094 -23.469 0.702 1 96.44 90 THR A O 1
ATOM 676 N N . VAL A 1 91 ? -22.578 -21.359 0.437 1 95.62 91 VAL A N 1
ATOM 677 C CA . VAL A 1 91 ? -21.391 -21.688 -0.349 1 95.62 91 VAL A CA 1
ATOM 678 C C . VAL A 1 91 ? -20.359 -22.406 0.532 1 95.62 91 VAL A C 1
ATOM 680 O O . VAL A 1 91 ? -19.812 -23.438 0.144 1 95.62 91 VAL A O 1
ATOM 683 N N . GLY A 1 92 ? -20.125 -21.844 1.714 1 96.12 92 GLY A N 1
ATOM 684 C CA . GLY A 1 92 ? -19.188 -22.484 2.637 1 96.12 92 GLY A CA 1
ATOM 685 C C . GLY A 1 92 ? -19.625 -23.859 3.072 1 96.12 92 GLY A C 1
ATOM 686 O O . GLY A 1 92 ? -18.812 -24.797 3.094 1 96.12 92 GLY A O 1
ATOM 687 N N . LEU A 1 93 ? -20.875 -23.953 3.338 1 96.5 93 LEU A N 1
ATOM 688 C CA . LEU A 1 93 ? -21.422 -25.219 3.799 1 96.5 93 LEU A CA 1
ATOM 689 C C . LEU A 1 93 ? -21.359 -26.266 2.691 1 96.5 93 LEU A C 1
ATOM 691 O O . LEU A 1 93 ? -21.109 -27.453 2.959 1 96.5 93 LEU A O 1
ATOM 695 N N . GLU A 1 94 ? -21.516 -25.875 1.516 1 95.81 94 GLU A N 1
ATOM 696 C CA . GLU A 1 94 ? -21.453 -26.812 0.394 1 95.81 94 GLU A CA 1
ATOM 697 C C . GLU A 1 94 ? -20.016 -27.219 0.1 1 95.81 94 GLU A C 1
ATOM 699 O O . GLU A 1 94 ? -19.75 -28.375 -0.235 1 95.81 94 GLU A O 1
ATOM 704 N N . LEU A 1 95 ? -19.125 -26.328 0.22 1 95.31 95 LEU A N 1
ATOM 705 C CA . LEU A 1 95 ? -17.703 -26.641 -0.01 1 95.31 95 LEU A CA 1
ATOM 706 C C . LEU A 1 95 ? -17.203 -27.656 1.008 1 95.31 95 LEU A C 1
ATOM 708 O O . LEU A 1 95 ? -16.344 -28.484 0.686 1 95.31 95 LEU A O 1
ATOM 712 N N . ASP A 1 96 ? -17.781 -27.562 2.176 1 95.5 96 ASP A N 1
ATOM 713 C CA . ASP A 1 96 ? -17.344 -28.5 3.217 1 95.5 96 ASP A CA 1
ATOM 714 C C . ASP A 1 96 ? -18.203 -29.766 3.201 1 95.5 96 ASP A C 1
ATOM 716 O O . ASP A 1 96 ? -18.047 -30.625 4.066 1 95.5 96 ASP A O 1
ATOM 720 N N . GLY A 1 97 ? -19.094 -29.875 2.344 1 94.12 97 GLY A N 1
ATOM 721 C CA . GLY A 1 97 ? -19.875 -31.094 2.152 1 94.12 97 GLY A CA 1
ATOM 722 C C . GLY A 1 97 ? -20.984 -31.266 3.184 1 94.12 97 GLY A C 1
ATOM 723 O O . GLY A 1 97 ? -21.469 -32.375 3.404 1 94.12 97 GLY A O 1
ATOM 724 N N . ILE A 1 98 ? -21.344 -30.266 3.873 1 94.19 98 ILE A N 1
ATOM 725 C CA . ILE A 1 98 ? -22.406 -30.328 4.863 1 94.19 98 ILE A CA 1
ATOM 726 C C . ILE A 1 98 ? -23.766 -30.312 4.164 1 94.19 98 ILE A C 1
ATOM 728 O O . ILE A 1 98 ? -24.703 -31 4.59 1 94.19 98 ILE A O 1
ATOM 732 N N . ILE A 1 99 ? -23.875 -29.438 3.125 1 93.44 99 ILE A N 1
ATOM 733 C CA . ILE A 1 99 ? -25.062 -29.391 2.277 1 93.44 99 ILE A CA 1
ATOM 734 C C . ILE A 1 99 ? -24.672 -29.672 0.828 1 93.44 99 ILE A C 1
ATOM 736 O O . ILE A 1 99 ? -23.484 -29.641 0.48 1 93.44 99 ILE A O 1
ATOM 740 N N . SER A 1 100 ? -25.656 -30.125 0.095 1 93.12 100 SER A N 1
ATOM 741 C CA . SER A 1 100 ? -25.391 -30.422 -1.308 1 93.12 100 SER A CA 1
ATOM 742 C C . SER A 1 100 ? -26.531 -29.938 -2.205 1 93.12 100 SER A C 1
ATOM 744 O O . SER A 1 100 ? -27.688 -29.906 -1.788 1 93.12 100 SER A O 1
ATOM 746 N N . GLY A 1 101 ? -26.094 -29.406 -3.375 1 91.5 101 GLY A N 1
ATOM 747 C CA . GLY A 1 101 ? -27.094 -29.062 -4.387 1 91.5 101 GLY A CA 1
ATOM 748 C C . GLY A 1 101 ? -27.562 -27.625 -4.297 1 91.5 101 GLY A C 1
ATOM 749 O O . GLY A 1 101 ? -28.625 -27.281 -4.793 1 91.5 101 GLY A O 1
ATOM 750 N N . PHE A 1 102 ? -26.906 -26.812 -3.658 1 91.81 102 PHE A N 1
ATOM 751 C CA . PHE A 1 102 ? -27.328 -25.438 -3.484 1 91.81 102 PHE A CA 1
ATOM 752 C C . PHE A 1 102 ? -26.594 -24.516 -4.441 1 91.81 102 PHE A C 1
ATOM 754 O O . PHE A 1 102 ? -27.203 -23.688 -5.121 1 91.81 102 PHE A O 1
ATOM 761 N N . VAL A 1 103 ? -25.266 -24.625 -4.508 1 92.75 103 VAL A N 1
ATOM 762 C CA . VAL A 1 103 ? -24.5 -23.672 -5.289 1 92.75 103 VAL A CA 1
ATOM 763 C C . VAL A 1 103 ? -23.5 -24.406 -6.172 1 92.75 103 VAL A C 1
ATOM 765 O O . VAL A 1 103 ? -22.453 -23.859 -6.523 1 92.75 103 VAL A O 1
ATOM 768 N N . ASN A 1 104 ? -23.797 -25.578 -6.621 1 91.06 104 ASN A N 1
ATOM 769 C CA . ASN A 1 104 ? -22.891 -26.406 -7.406 1 91.06 104 ASN A CA 1
ATOM 770 C C . ASN A 1 104 ? -22.578 -25.766 -8.758 1 91.06 104 ASN A C 1
ATOM 772 O O . ASN A 1 104 ? -21.406 -25.672 -9.148 1 91.06 104 ASN A O 1
ATOM 776 N N . VAL A 1 105 ? -23.578 -25.359 -9.391 1 91.06 105 VAL A N 1
ATOM 777 C CA . VAL A 1 105 ? -23.391 -24.766 -10.711 1 91.06 105 VAL A CA 1
ATOM 778 C C . VAL A 1 105 ? -22.594 -23.469 -10.586 1 91.06 105 VAL A C 1
ATOM 780 O O . VAL A 1 105 ? -21.719 -23.188 -11.406 1 91.06 105 VAL A O 1
ATOM 783 N N . TYR A 1 106 ? -22.906 -22.766 -9.555 1 91.12 106 TYR A N 1
ATOM 784 C CA . TYR A 1 106 ? -22.234 -21.5 -9.312 1 91.12 106 TYR A CA 1
ATOM 785 C C . TYR A 1 106 ? -20.75 -21.703 -9.047 1 91.12 106 TYR A C 1
ATOM 787 O O . TYR A 1 106 ? -19.906 -20.953 -9.555 1 91.12 106 TYR A O 1
ATOM 795 N N . LEU A 1 107 ? -20.344 -22.734 -8.359 1 91.56 107 LEU A N 1
ATOM 796 C CA . LEU A 1 107 ? -18.953 -23.016 -8 1 91.56 107 LEU A CA 1
ATOM 797 C C . LEU A 1 107 ? -18.219 -23.656 -9.172 1 91.56 107 LEU A C 1
ATOM 799 O O . LEU A 1 107 ? -17 -23.547 -9.273 1 91.56 107 LEU A O 1
ATOM 803 N N . LYS A 1 108 ? -18.969 -24.219 -10.031 1 90.38 108 LYS A N 1
ATOM 804 C CA . LYS A 1 108 ? -18.344 -24.891 -11.172 1 90.38 108 LYS A CA 1
ATOM 805 C C . LYS A 1 108 ? -18.047 -23.906 -12.297 1 90.38 108 LYS A C 1
ATOM 807 O O . LYS A 1 108 ? -16.953 -23.938 -12.883 1 90.38 108 LYS A O 1
ATOM 812 N N . VAL A 1 109 ? -19.047 -23 -12.508 1 89 109 VAL A N 1
ATOM 813 C CA . VAL A 1 109 ? -18.906 -22.172 -13.703 1 89 109 VAL A CA 1
ATOM 814 C C . VAL A 1 109 ? -18.828 -20.703 -13.312 1 89 109 VAL A C 1
ATOM 816 O O . VAL A 1 109 ? -18.172 -19.906 -13.992 1 89 109 VAL A O 1
ATOM 819 N N . GLY A 1 110 ? -19.422 -20.297 -12.305 1 87.81 110 GLY A N 1
ATOM 820 C CA . GLY A 1 110 ? -19.469 -18.891 -11.906 1 87.81 110 GLY A CA 1
ATOM 821 C C . GLY A 1 110 ? -18.203 -18.422 -11.227 1 87.81 110 GLY A C 1
ATOM 822 O O . GLY A 1 110 ? -17.516 -17.531 -11.734 1 87.81 110 GLY A O 1
ATOM 823 N N . GLU A 1 111 ? -17.875 -19.031 -10.117 1 91.31 111 GLU A N 1
ATOM 824 C CA . GLU A 1 111 ? -16.688 -18.688 -9.352 1 91.31 111 GLU A CA 1
ATOM 825 C C . GLU A 1 111 ? -15.906 -19.938 -8.945 1 91.31 111 GLU A C 1
ATOM 827 O O . GLU A 1 111 ? -15.828 -20.266 -7.758 1 91.31 111 GLU A O 1
ATOM 832 N N . PRO A 1 112 ? -15.219 -20.453 -9.883 1 91.81 112 PRO A N 1
ATOM 833 C CA . PRO A 1 112 ? -14.508 -21.703 -9.602 1 91.81 112 PRO A CA 1
ATOM 834 C C . PRO A 1 112 ? -13.32 -21.5 -8.656 1 91.81 112 PRO A C 1
ATOM 836 O O . PRO A 1 112 ? -12.883 -22.453 -8 1 91.81 112 PRO A O 1
ATOM 839 N N . TYR A 1 113 ? -12.805 -20.281 -8.539 1 91.94 113 TYR A N 1
ATOM 840 C CA . TYR A 1 113 ? -11.648 -20 -7.703 1 91.94 113 TYR A CA 1
ATOM 841 C C . TYR A 1 113 ? -12.008 -20.078 -6.227 1 91.94 113 TYR A C 1
ATOM 843 O O . TYR A 1 113 ? -11.125 -20.125 -5.363 1 91.94 113 TYR A O 1
ATOM 851 N N . LEU A 1 114 ? -13.297 -20.203 -5.898 1 93 114 LEU A N 1
ATOM 852 C CA . LEU A 1 114 ? -13.734 -20.297 -4.512 1 93 114 LEU A CA 1
ATOM 853 C C . LEU A 1 114 ? -13.656 -21.719 -4.004 1 93 114 LEU A C 1
ATOM 855 O O . LEU A 1 114 ? -13.766 -21.969 -2.801 1 93 114 LEU A O 1
ATOM 859 N N . ARG A 1 115 ? -13.422 -22.656 -4.895 1 93.75 115 ARG A N 1
ATOM 860 C CA . ARG A 1 115 ? -13.375 -24.062 -4.52 1 93.75 115 ARG A CA 1
ATOM 861 C C . ARG A 1 115 ? -12.047 -24.422 -3.865 1 93.75 115 ARG A C 1
ATOM 863 O O . ARG A 1 115 ? -11.289 -25.234 -4.387 1 93.75 115 ARG A O 1
ATOM 870 N N . CYS A 1 116 ? -11.742 -23.828 -2.824 1 95.12 116 CYS A N 1
ATOM 871 C CA . CYS A 1 116 ? -10.531 -24.047 -2.043 1 95.12 116 CYS A CA 1
ATOM 872 C C . CYS A 1 116 ? -10.75 -23.688 -0.577 1 95.12 116 CYS A C 1
ATOM 874 O O . CYS A 1 116 ? -11.867 -23.344 -0.182 1 95.12 116 CYS A O 1
ATOM 876 N N . SER A 1 117 ? -9.789 -23.875 0.224 1 96.5 117 SER A N 1
ATOM 877 C CA . SER A 1 117 ? -9.906 -23.609 1.653 1 96.5 117 SER A CA 1
ATOM 878 C C . SER A 1 117 ? -10.133 -22.125 1.923 1 96.5 117 SER A C 1
ATOM 880 O O . SER A 1 117 ? -10.953 -21.766 2.77 1 96.5 117 SER A O 1
ATOM 882 N N . HIS A 1 118 ? -9.398 -21.25 1.238 1 96.44 118 HIS A N 1
ATOM 883 C CA . HIS A 1 118 ? -9.594 -19.812 1.403 1 96.44 118 HIS A CA 1
ATOM 884 C C . HIS A 1 118 ? -11.023 -19.406 1.073 1 96.44 118 HIS A C 1
ATOM 886 O O . HIS A 1 118 ? -11.633 -18.609 1.795 1 96.44 118 HIS A O 1
ATOM 892 N N . GLY A 1 119 ? -11.531 -19.922 -0.029 1 95.5 119 GLY A N 1
ATOM 893 C CA . GLY A 1 119 ? -12.906 -19.625 -0.419 1 95.5 119 GLY A CA 1
ATOM 894 C C . GLY A 1 119 ? -13.93 -20.062 0.609 1 95.5 119 GLY A C 1
ATOM 895 O O . GLY A 1 119 ? -14.891 -19.344 0.877 1 95.5 119 GLY A O 1
ATOM 896 N N . ALA A 1 120 ? -13.742 -21.188 1.146 1 96.88 120 ALA A N 1
ATOM 897 C CA . ALA A 1 120 ? -14.648 -21.703 2.172 1 96.88 120 ALA A CA 1
ATOM 898 C C . ALA A 1 120 ? -14.641 -20.797 3.402 1 96.88 120 ALA A C 1
ATOM 900 O O . ALA A 1 120 ? -15.703 -20.375 3.881 1 96.88 120 ALA A O 1
ATOM 901 N N . LEU A 1 121 ? -13.461 -20.484 3.857 1 97.44 121 LEU A N 1
ATOM 902 C CA . LEU A 1 121 ? -13.359 -19.703 5.078 1 97.44 121 LEU A CA 1
ATOM 903 C C . LEU A 1 121 ? -13.812 -18.266 4.836 1 97.44 121 LEU A C 1
ATOM 905 O O . LEU A 1 121 ? -14.406 -17.641 5.719 1 97.44 121 LEU A O 1
ATOM 909 N N . ALA A 1 122 ? -13.477 -17.734 3.682 1 96.81 122 ALA A N 1
ATOM 910 C CA . ALA A 1 122 ? -13.977 -16.406 3.332 1 96.81 122 ALA A CA 1
ATOM 911 C C . ALA A 1 122 ? -15.5 -16.391 3.299 1 96.81 122 ALA A C 1
ATOM 913 O O . ALA A 1 122 ? -16.125 -15.422 3.721 1 96.81 122 ALA A O 1
ATOM 914 N N . SER A 1 123 ? -16.078 -17.438 2.771 1 97 123 SER A N 1
ATOM 915 C CA . SER A 1 123 ? -17.531 -17.531 2.723 1 97 123 SER A CA 1
ATOM 916 C C . SER A 1 123 ? -18.125 -17.641 4.125 1 97 123 SER A C 1
ATOM 918 O O . SER A 1 123 ? -19.172 -17.062 4.41 1 97 123 SER A O 1
ATOM 920 N N . TYR A 1 124 ? -17.484 -18.422 4.957 1 97.69 124 TYR A N 1
ATOM 921 C CA . TYR A 1 124 ? -17.938 -18.5 6.34 1 97.69 124 TYR A CA 1
ATOM 922 C C . TYR A 1 124 ? -17.875 -17.141 7.027 1 97.69 124 TYR A C 1
ATOM 924 O O . TYR A 1 124 ? -18.781 -16.766 7.773 1 97.69 124 TYR A O 1
ATOM 932 N N . TRP A 1 125 ? -16.766 -16.438 6.812 1 97.88 125 TRP A N 1
ATOM 933 C CA . TRP A 1 125 ? -16.625 -15.109 7.391 1 97.88 125 TRP A CA 1
ATOM 934 C C . TRP A 1 125 ? -17.734 -14.188 6.898 1 97.88 125 TRP A C 1
ATOM 936 O O . TRP A 1 125 ? -18.344 -13.461 7.688 1 97.88 125 TRP A O 1
ATOM 946 N N . HIS A 1 126 ? -18 -14.227 5.641 1 96.75 126 HIS A N 1
ATOM 947 C CA . HIS A 1 126 ? -19.047 -13.391 5.07 1 96.75 126 HIS A CA 1
ATOM 948 C C . HIS A 1 126 ? -20.422 -13.805 5.582 1 96.75 126 HIS A C 1
ATOM 950 O O . HIS A 1 126 ? -21.281 -12.953 5.824 1 96.75 126 HIS A O 1
ATOM 956 N N . GLY A 1 127 ? -20.625 -15.039 5.805 1 97.06 127 GLY A N 1
ATOM 957 C CA . GLY A 1 127 ? -21.922 -15.562 6.199 1 97.06 127 GLY A CA 1
ATOM 958 C C . GLY A 1 127 ? -22.188 -15.43 7.684 1 97.06 127 GLY A C 1
ATOM 959 O O . GLY A 1 127 ? -23.328 -15.578 8.125 1 97.06 127 GLY A O 1
ATOM 960 N N . THR A 1 128 ? -21.203 -15.125 8.438 1 96.94 128 THR A N 1
ATOM 961 C CA . THR A 1 128 ? -21.406 -15.039 9.875 1 96.94 128 THR A CA 1
ATOM 962 C C . THR A 1 128 ? -21.078 -13.641 10.391 1 96.94 128 THR A C 1
ATOM 964 O O . THR A 1 128 ? -21.969 -12.805 10.547 1 96.94 128 THR A O 1
ATOM 967 N N . ALA A 1 129 ? -19.766 -13.352 10.367 1 97.31 129 ALA A N 1
ATOM 968 C CA . ALA A 1 129 ? -19.328 -12.086 10.938 1 97.31 129 ALA A CA 1
ATOM 969 C C . ALA A 1 129 ? -19.875 -10.906 10.141 1 97.31 129 ALA A C 1
ATOM 971 O O . ALA A 1 129 ? -20.406 -9.945 10.711 1 97.31 129 ALA A O 1
ATOM 972 N N . MET A 1 130 ? -19.734 -10.977 8.891 1 97.12 130 MET A N 1
ATOM 973 C CA . MET A 1 130 ? -20.25 -9.891 8.055 1 97.12 130 MET A CA 1
ATOM 974 C C . MET A 1 130 ? -21.766 -9.805 8.141 1 97.12 130 MET A C 1
ATOM 976 O O . MET A 1 130 ? -22.344 -8.711 8.141 1 97.12 130 MET A O 1
ATOM 980 N N . TYR A 1 131 ? -22.438 -10.938 8.172 1 97.38 131 TYR A N 1
ATOM 981 C CA . TYR A 1 131 ? -23.875 -10.969 8.312 1 97.38 131 TYR A CA 1
ATOM 982 C C . TYR A 1 131 ? -24.312 -10.273 9.594 1 97.38 131 TYR A C 1
ATOM 984 O O . TYR A 1 131 ? -25.234 -9.438 9.578 1 97.38 131 TYR A O 1
ATOM 992 N N . ALA A 1 132 ? -23.656 -10.617 10.672 1 97.19 132 ALA A N 1
ATOM 993 C CA . ALA A 1 132 ? -23.969 -9.992 11.961 1 97.19 132 ALA A CA 1
ATOM 994 C C . ALA A 1 132 ? -23.797 -8.477 11.891 1 97.19 132 ALA A C 1
ATOM 996 O O . ALA A 1 132 ? -24.609 -7.727 12.414 1 97.19 132 ALA A O 1
ATOM 997 N N . MET A 1 133 ? -22.781 -8.039 11.242 1 97.12 133 MET A N 1
ATOM 998 C CA . MET A 1 133 ? -22.516 -6.602 11.141 1 97.12 133 MET A CA 1
ATOM 999 C C . MET A 1 133 ? -23.578 -5.926 10.266 1 97.12 133 MET A C 1
ATOM 1001 O O . MET A 1 133 ? -23.969 -4.793 10.539 1 97.12 133 MET A O 1
ATOM 1005 N N . HIS A 1 134 ? -23.984 -6.621 9.219 1 96.25 134 HIS A N 1
ATOM 1006 C CA . HIS A 1 134 ? -25.047 -6.074 8.398 1 96.25 134 HIS A CA 1
ATOM 1007 C C . HIS A 1 134 ? -26.328 -5.883 9.211 1 96.25 134 HIS A C 1
ATOM 1009 O O . HIS A 1 134 ? -26.969 -4.828 9.133 1 96.25 134 HIS A O 1
ATOM 1015 N N . LEU A 1 135 ? -26.656 -6.855 9.992 1 94.88 135 LEU A N 1
ATOM 1016 C CA . LEU A 1 135 ? -27.875 -6.777 10.805 1 94.88 135 LEU A CA 1
ATOM 1017 C C . LEU A 1 135 ? -27.75 -5.672 11.852 1 94.88 135 LEU A C 1
ATOM 1019 O O . LEU A 1 135 ? -28.719 -4.949 12.109 1 94.88 135 LEU A O 1
ATOM 1023 N N . MET A 1 136 ? -26.562 -5.559 12.422 1 95.25 136 MET A N 1
ATOM 1024 C CA . MET A 1 136 ? -26.344 -4.508 13.406 1 95.25 136 MET A CA 1
ATOM 1025 C C . MET A 1 136 ? -26.516 -3.127 12.789 1 95.25 136 MET A C 1
ATOM 1027 O O . MET A 1 136 ? -27.141 -2.246 13.383 1 95.25 136 MET A O 1
ATOM 1031 N N . MET A 1 137 ? -25.984 -2.949 11.656 1 94.69 137 MET A N 1
ATOM 1032 C CA . MET A 1 137 ? -26.078 -1.653 10.992 1 94.69 137 MET A CA 1
ATOM 1033 C C . MET A 1 137 ? -27.516 -1.361 10.562 1 94.69 137 MET A C 1
ATOM 1035 O O . MET A 1 137 ? -27.969 -0.223 10.656 1 94.69 137 MET A O 1
ATOM 1039 N N . LEU A 1 138 ? -28.234 -2.371 10.094 1 91.88 138 LEU A N 1
ATOM 1040 C CA . LEU A 1 138 ? -29.625 -2.203 9.711 1 91.88 138 LEU A CA 1
ATOM 1041 C C . LEU A 1 138 ? -30.484 -1.84 10.914 1 91.88 138 LEU A C 1
ATOM 1043 O O . LEU A 1 138 ? -31.359 -0.967 10.828 1 91.88 138 LEU A O 1
ATOM 1047 N N . ALA A 1 139 ? -30.25 -2.51 12 1 90.88 139 ALA A N 1
ATOM 1048 C CA . ALA A 1 139 ? -30.969 -2.191 13.227 1 90.88 139 ALA A CA 1
ATOM 1049 C C . ALA A 1 139 ? -30.672 -0.762 13.68 1 90.88 139 ALA A C 1
ATOM 1051 O O . ALA A 1 139 ? -31.578 -0.035 14.086 1 90.88 139 ALA A O 1
ATOM 1052 N N . ALA A 1 140 ? -29.422 -0.373 13.586 1 90.38 140 ALA A N 1
ATOM 1053 C CA . ALA A 1 140 ? -29.031 0.977 13.984 1 90.38 140 ALA A CA 1
ATOM 1054 C C . ALA A 1 140 ? -29.672 2.023 13.078 1 90.38 140 ALA A C 1
ATOM 1056 O O . ALA A 1 140 ? -30.047 3.107 13.531 1 90.38 140 ALA A O 1
ATOM 1057 N N . LEU A 1 141 ? -29.75 1.721 11.828 1 85.94 141 LEU A N 1
ATOM 1058 C CA . LEU A 1 141 ? -30.391 2.635 10.891 1 85.94 141 LEU A CA 1
ATOM 1059 C C . LEU A 1 141 ? -31.875 2.789 11.195 1 85.94 141 LEU A C 1
ATOM 1061 O O . LEU A 1 141 ? -32.438 3.879 11.055 1 85.94 141 LEU A O 1
ATOM 1065 N N . THR A 1 142 ? -32.5 1.754 11.641 1 84 142 THR A N 1
ATOM 1066 C CA . THR A 1 142 ? -33.938 1.771 11.938 1 84 142 THR A CA 1
ATOM 1067 C C . THR A 1 142 ? -34.219 2.51 13.25 1 84 142 THR A C 1
ATOM 1069 O O . THR A 1 142 ? -35.219 3.186 13.383 1 84 142 THR A O 1
ATOM 1072 N N . TRP A 1 143 ? -33.312 2.402 14.156 1 85.31 143 TRP A N 1
ATOM 1073 C CA . TRP A 1 143 ? -33.531 3.008 15.469 1 85.31 143 TRP A CA 1
ATOM 1074 C C . TRP A 1 143 ? -32.781 4.336 15.578 1 85.31 143 TRP A C 1
ATOM 1076 O O . TRP A 1 143 ? -32.688 4.922 16.656 1 85.31 143 TRP A O 1
ATOM 1086 N N . ASP A 1 144 ? -32.094 4.852 14.5 1 81.94 144 ASP A N 1
ATOM 1087 C CA . ASP A 1 144 ? -31.375 6.113 14.438 1 81.94 144 ASP A CA 1
ATOM 1088 C C . ASP A 1 144 ? -30.219 6.129 15.445 1 81.94 144 ASP A C 1
ATOM 1090 O O . ASP A 1 144 ? -30.078 7.082 16.203 1 81.94 144 ASP A O 1
ATOM 1094 N N . GLY A 1 145 ? -29.656 4.961 15.43 1 86.94 145 GLY A N 1
ATOM 1095 C CA . GLY A 1 145 ? -28.484 4.859 16.281 1 86.94 145 GLY A CA 1
ATOM 1096 C C . GLY A 1 145 ? -27.188 5.141 15.555 1 86.94 145 GLY A C 1
ATOM 1097 O O . GLY A 1 145 ? -27.188 5.348 14.336 1 86.94 145 GLY A O 1
ATOM 1098 N N . ASN A 1 146 ? -26.062 5.238 16.344 1 90.25 146 ASN A N 1
ATOM 1099 C CA . ASN A 1 146 ? -24.75 5.445 15.766 1 90.25 146 ASN A CA 1
ATOM 1100 C C . ASN A 1 146 ? -24.141 4.141 15.258 1 90.25 146 ASN A C 1
ATOM 1102 O O . ASN A 1 146 ? -24.016 3.174 16.016 1 90.25 146 ASN A O 1
ATOM 1106 N N . LEU A 1 147 ? -23.875 4.117 14.039 1 93.12 147 LEU A N 1
ATOM 1107 C CA . LEU A 1 147 ? -23.328 2.877 13.484 1 93.12 147 LEU A CA 1
ATOM 1108 C C . LEU A 1 147 ? -21.953 3.104 12.875 1 93.12 147 LEU A C 1
ATOM 1110 O O . LEU A 1 147 ? -21.438 2.24 12.164 1 93.12 147 LEU A O 1
ATOM 1114 N N . TYR A 1 148 ? -21.328 4.152 13.148 1 93.88 148 TYR A N 1
ATOM 1115 C CA . TYR A 1 148 ? -20.062 4.523 12.531 1 93.88 148 TYR A CA 1
ATOM 1116 C C . TYR A 1 148 ? -18.953 3.549 12.93 1 93.88 148 TYR A C 1
ATOM 1118 O O . TYR A 1 148 ? -18.156 3.123 12.086 1 93.88 148 TYR A O 1
ATOM 1126 N N . GLY A 1 149 ? -18.922 3.154 14.133 1 94.44 149 GLY A N 1
ATOM 1127 C CA . GLY A 1 149 ? -17.906 2.215 14.594 1 94.44 149 GLY A CA 1
ATOM 1128 C C . GLY A 1 149 ? -18 0.862 13.914 1 94.44 149 GLY A C 1
ATOM 1129 O O . GLY A 1 149 ? -16.984 0.321 13.461 1 94.44 149 GLY A O 1
ATOM 1130 N N . VAL A 1 150 ? -19.156 0.385 13.836 1 95.94 150 VAL A N 1
ATOM 1131 C CA . VAL A 1 150 ? -19.375 -0.907 13.195 1 95.94 150 VAL A CA 1
ATOM 1132 C C . VAL A 1 150 ? -19.094 -0.794 11.695 1 95.94 150 VAL A C 1
ATOM 1134 O O . VAL A 1 150 ? -18.547 -1.715 11.094 1 95.94 150 VAL A O 1
ATOM 1137 N N . ALA A 1 151 ? -19.453 0.304 11.164 1 96.25 151 ALA A N 1
ATOM 1138 C CA . ALA A 1 151 ? -19.234 0.53 9.734 1 96.25 151 ALA A CA 1
ATOM 1139 C C . ALA A 1 151 ? -17.734 0.581 9.414 1 96.25 151 ALA A C 1
ATOM 1141 O O . ALA A 1 151 ? -17.312 0.12 8.352 1 96.25 151 ALA A O 1
ATOM 1142 N N . LEU A 1 152 ? -16.953 1.139 10.297 1 96.62 152 LEU A N 1
ATOM 1143 C CA . LEU A 1 152 ? -15.508 1.178 10.102 1 96.62 152 LEU A CA 1
ATOM 1144 C C . LEU A 1 152 ? -14.922 -0.23 10.109 1 96.62 152 LEU A C 1
ATOM 1146 O O . LEU A 1 152 ? -14.141 -0.582 9.227 1 96.62 152 LEU A O 1
ATOM 1150 N N . PHE A 1 153 ? -15.336 -0.992 11.078 1 97.56 153 PHE A N 1
ATOM 1151 C CA . PHE A 1 153 ? -14.883 -2.375 11.18 1 97.56 153 PHE A CA 1
ATOM 1152 C C . PHE A 1 153 ? -15.312 -3.18 9.961 1 97.56 153 PHE A C 1
ATOM 1154 O O . PHE A 1 153 ? -14.516 -3.928 9.391 1 97.56 153 PHE A O 1
ATOM 1161 N N . TRP A 1 154 ? -16.5 -2.979 9.578 1 97.25 154 TRP A N 1
ATOM 1162 C CA . TRP A 1 154 ? -17.078 -3.648 8.422 1 97.25 154 TRP A CA 1
ATOM 1163 C C . TRP A 1 154 ? -16.344 -3.25 7.141 1 97.25 154 TRP A C 1
ATOM 1165 O O . TRP A 1 154 ? -16.062 -4.102 6.297 1 97.25 154 TRP A O 1
ATOM 1175 N N . CYS A 1 155 ? -16.062 -2.031 6.977 1 96.38 155 CYS A N 1
ATOM 1176 C CA . CYS A 1 155 ? -15.367 -1.535 5.793 1 96.38 155 CYS A CA 1
ATOM 1177 C C . CYS A 1 155 ? -13.961 -2.119 5.699 1 96.38 155 CYS A C 1
ATOM 1179 O O . CYS A 1 155 ? -13.539 -2.564 4.629 1 96.38 155 CYS A O 1
ATOM 1181 N N . GLY A 1 156 ? -13.258 -2.113 6.785 1 96.38 156 GLY A N 1
ATOM 1182 C CA . GLY A 1 156 ? -11.938 -2.719 6.793 1 96.38 156 GLY A CA 1
ATOM 1183 C C . GLY A 1 156 ? -11.945 -4.184 6.398 1 96.38 156 GLY A C 1
ATOM 1184 O O . GLY A 1 156 ? -11.109 -4.625 5.609 1 96.38 156 GLY A O 1
ATOM 1185 N N . SER A 1 157 ? -12.883 -4.891 6.898 1 96.94 157 SER A N 1
ATOM 1186 C CA . SER A 1 157 ? -13.008 -6.312 6.598 1 96.94 157 SER A CA 1
ATOM 1187 C C . SER A 1 157 ? -13.336 -6.539 5.125 1 96.94 157 SER A C 1
ATOM 1189 O O . SER A 1 157 ? -12.727 -7.387 4.473 1 96.94 157 SER A O 1
ATOM 1191 N N . ASN A 1 158 ? -14.203 -5.754 4.625 1 95.94 158 ASN A N 1
ATOM 1192 C CA . ASN A 1 158 ? -14.648 -5.906 3.246 1 95.94 158 ASN A CA 1
ATOM 1193 C C . ASN A 1 158 ? -13.555 -5.539 2.256 1 95.94 158 ASN A C 1
ATOM 1195 O O . ASN A 1 158 ? -13.344 -6.242 1.267 1 95.94 158 ASN A O 1
ATOM 1199 N N . VAL A 1 159 ? -12.898 -4.496 2.516 1 94.31 159 VAL A N 1
ATOM 1200 C CA . VAL A 1 159 ? -11.859 -4.027 1.6 1 94.31 159 VAL A CA 1
ATOM 1201 C C . VAL A 1 159 ? -10.703 -5.023 1.575 1 94.31 159 VAL A C 1
ATOM 1203 O O . VAL A 1 159 ? -10.188 -5.355 0.507 1 94.31 159 VAL A O 1
ATOM 1206 N N . ASN A 1 160 ? -10.312 -5.5 2.73 1 96.38 160 ASN A N 1
ATOM 1207 C CA . ASN A 1 160 ? -9.242 -6.496 2.781 1 96.38 160 ASN A CA 1
ATOM 1208 C C . ASN A 1 160 ? -9.625 -7.766 2.027 1 96.38 160 ASN A C 1
ATOM 1210 O O . ASN A 1 160 ? -8.859 -8.258 1.203 1 96.38 160 ASN A O 1
ATOM 1214 N N . SER A 1 161 ? -10.797 -8.211 2.279 1 96.44 161 SER A N 1
ATOM 1215 C CA . SER A 1 161 ? -11.258 -9.438 1.634 1 96.44 161 SER A CA 1
ATOM 1216 C C . SER A 1 161 ? -11.367 -9.258 0.123 1 96.44 161 SER A C 1
ATOM 1218 O O . SER A 1 161 ? -10.961 -10.141 -0.64 1 96.44 161 SER A O 1
ATOM 1220 N N . ALA A 1 162 ? -11.852 -8.164 -0.301 1 94.69 162 ALA A N 1
ATOM 1221 C CA . ALA A 1 162 ? -12.047 -7.914 -1.727 1 94.69 162 ALA A CA 1
ATOM 1222 C C . ALA A 1 162 ? -10.711 -7.789 -2.453 1 94.69 162 ALA A C 1
ATOM 1224 O O . ALA A 1 162 ? -10.539 -8.344 -3.541 1 94.69 162 ALA A O 1
ATOM 1225 N N . ILE A 1 163 ? -9.758 -7.109 -1.869 1 94.25 163 ILE A N 1
ATOM 1226 C CA . ILE A 1 163 ? -8.453 -6.91 -2.504 1 94.25 163 ILE A CA 1
ATOM 1227 C C . ILE A 1 163 ? -7.738 -8.25 -2.643 1 94.25 163 ILE A C 1
ATOM 1229 O O . ILE A 1 163 ? -7.188 -8.562 -3.701 1 94.25 163 ILE A O 1
ATOM 1233 N N . VAL A 1 164 ? -7.766 -9.016 -1.605 1 96.5 164 VAL A N 1
ATOM 1234 C CA . VAL A 1 164 ? -7.09 -10.312 -1.619 1 96.5 164 VAL A CA 1
ATOM 1235 C C . VAL A 1 164 ? -7.754 -11.227 -2.645 1 96.5 164 VAL A C 1
ATOM 1237 O O . VAL A 1 164 ? -7.07 -11.906 -3.418 1 96.5 164 VAL A O 1
ATOM 1240 N N . LEU A 1 165 ? -9.047 -11.203 -2.684 1 95.69 165 LEU A N 1
ATOM 1241 C CA . LEU A 1 165 ? -9.781 -12.062 -3.607 1 95.69 165 LEU A CA 1
ATOM 1242 C C . LEU A 1 165 ? -9.555 -11.625 -5.051 1 95.69 165 LEU A C 1
ATOM 1244 O O . LEU A 1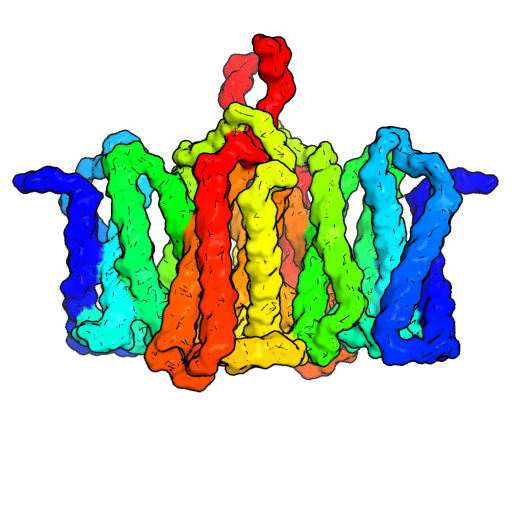 165 ? -9.305 -12.461 -5.926 1 95.69 165 LEU A O 1
ATOM 1248 N N . LEU A 1 166 ? -9.609 -10.383 -5.293 1 94 166 LEU A N 1
ATOM 1249 C CA . LEU A 1 166 ? -9.453 -9.875 -6.652 1 94 166 LEU A CA 1
ATOM 1250 C C . LEU A 1 166 ? -8.047 -10.133 -7.168 1 94 166 LEU A C 1
ATOM 1252 O O . LEU A 1 166 ? -7.863 -10.547 -8.312 1 94 166 LEU A O 1
ATOM 1256 N N . LEU A 1 167 ? -7.059 -9.891 -6.336 1 94.69 167 LEU A N 1
ATOM 1257 C CA . LEU A 1 167 ? -5.68 -10.156 -6.734 1 94.69 167 LEU A CA 1
ATOM 1258 C C . LEU A 1 167 ? -5.445 -11.648 -6.938 1 94.69 167 LEU A C 1
ATOM 1260 O O . LEU A 1 167 ? -4.742 -12.055 -7.863 1 94.69 167 LEU A O 1
ATOM 1264 N N . GLY A 1 168 ? -6.055 -12.422 -6.074 1 95.19 168 GLY A N 1
ATOM 1265 C CA . GLY A 1 168 ? -5.938 -13.867 -6.215 1 95.19 168 GLY A CA 1
ATOM 1266 C C . GLY A 1 168 ? -6.59 -14.398 -7.477 1 95.19 168 GLY A C 1
ATOM 1267 O O . GLY A 1 168 ? -6.008 -15.227 -8.18 1 95.19 168 GLY A O 1
ATOM 1268 N N . VAL A 1 169 ? -7.723 -13.859 -7.797 1 93.44 169 VAL A N 1
ATOM 1269 C CA . VAL A 1 169 ? -8.461 -14.305 -8.977 1 93.44 169 VAL A CA 1
ATOM 1270 C C . VAL A 1 169 ? -7.719 -13.891 -10.242 1 93.44 169 VAL A C 1
ATOM 1272 O O . VAL A 1 169 ? -7.652 -14.648 -11.211 1 93.44 169 VAL A O 1
ATOM 1275 N N . ALA A 1 170 ? -7.125 -12.781 -10.211 1 93.25 170 ALA A N 1
ATOM 1276 C CA . ALA A 1 170 ? -6.434 -12.25 -11.383 1 93.25 170 ALA A CA 1
ATOM 1277 C C . ALA A 1 170 ? -5.125 -12.992 -11.633 1 93.25 170 ALA A C 1
ATOM 1279 O O . ALA A 1 170 ? -4.617 -13.008 -12.758 1 93.25 170 ALA A O 1
ATOM 1280 N N . THR A 1 171 ? -4.574 -13.633 -10.648 1 94.25 171 THR A N 1
ATOM 1281 C CA . THR A 1 171 ? -3.293 -14.312 -10.789 1 94.25 171 THR A CA 1
ATOM 1282 C C . THR A 1 171 ? -3.475 -15.828 -10.711 1 94.25 171 THR A C 1
ATOM 1284 O O . THR A 1 171 ? -2.502 -16.578 -10.797 1 94.25 171 THR A O 1
ATOM 1287 N N . GLY A 1 172 ? -4.688 -16.219 -10.594 1 92.38 172 GLY A N 1
ATOM 1288 C CA . GLY A 1 172 ? -4.977 -17.641 -10.469 1 92.38 172 GLY A CA 1
ATOM 1289 C C . GLY A 1 172 ? -5.109 -18.359 -11.797 1 92.38 172 GLY A C 1
ATOM 1290 O O . GLY A 1 172 ? -4.988 -17.719 -12.859 1 92.38 172 GLY A O 1
ATOM 1291 N N . LYS A 1 173 ? -5.367 -19.656 -11.727 1 90.56 173 LYS A N 1
ATOM 1292 C CA . LYS A 1 173 ? -5.441 -20.547 -12.891 1 90.56 173 LYS A CA 1
ATOM 1293 C C . LYS A 1 173 ? -6.645 -20.203 -13.766 1 90.56 173 LYS A C 1
ATOM 1295 O O . LYS A 1 173 ? -6.574 -20.297 -14.992 1 90.56 173 LYS A O 1
ATOM 1300 N N . HIS A 1 174 ? -7.734 -19.688 -13.195 1 86.25 174 HIS A N 1
ATOM 1301 C CA . HIS A 1 174 ? -8.992 -19.5 -13.914 1 86.25 174 HIS A CA 1
ATOM 1302 C C . HIS A 1 174 ? -9.094 -18.078 -14.469 1 86.25 174 HIS A C 1
ATOM 1304 O O . HIS A 1 174 ? -9.93 -17.812 -15.328 1 86.25 174 HIS A O 1
ATOM 1310 N N . GLY A 1 175 ? -8.289 -17.188 -14.031 1 83.88 175 GLY A N 1
ATOM 1311 C CA . GLY A 1 175 ? -8.344 -15.82 -14.523 1 83.88 175 GLY A CA 1
ATOM 1312 C C . GLY A 1 175 ? -9.531 -15.039 -14 1 83.88 175 GLY A C 1
ATOM 1313 O O . GLY A 1 175 ? -10.172 -15.453 -13.031 1 83.88 175 GLY A O 1
ATOM 1314 N N . ILE A 1 176 ? -9.828 -13.969 -14.625 1 85.38 176 ILE A N 1
ATOM 1315 C CA . ILE A 1 176 ? -10.898 -13.086 -14.172 1 85.38 176 ILE A CA 1
ATOM 1316 C C . ILE A 1 176 ? -12.227 -13.531 -14.773 1 85.38 176 ILE A C 1
ATOM 1318 O O . ILE A 1 176 ? -12.391 -13.555 -16 1 85.38 176 ILE A O 1
ATOM 1322 N N . THR A 1 177 ? -13.102 -13.898 -13.953 1 86.56 177 THR A N 1
ATOM 1323 C CA . THR A 1 177 ? -14.453 -14.266 -14.359 1 86.56 177 THR A CA 1
ATOM 1324 C C . THR A 1 177 ? -15.422 -13.102 -14.148 1 86.56 177 THR A C 1
ATOM 1326 O O . THR A 1 177 ? -15.117 -12.164 -13.406 1 86.56 177 THR A O 1
ATOM 1329 N N . PRO A 1 178 ? -16.516 -13.141 -14.758 1 87.19 178 PRO A N 1
ATOM 1330 C CA . PRO A 1 178 ? -17.5 -12.062 -14.562 1 87.19 178 PRO A CA 1
ATOM 1331 C C . PRO A 1 178 ? -17.969 -11.953 -13.109 1 87.19 178 PRO A C 1
ATOM 1333 O O . PRO A 1 178 ? -18.406 -10.891 -12.68 1 87.19 178 PRO A O 1
ATOM 1336 N N . GLY A 1 179 ? -17.859 -12.953 -12.43 1 85.12 179 GLY A N 1
ATOM 1337 C CA . GLY A 1 179 ? -18.234 -12.922 -11.023 1 85.12 179 GLY A CA 1
ATOM 1338 C C . GLY A 1 179 ? -17.359 -12 -10.195 1 85.12 179 GLY A C 1
ATOM 1339 O O . GLY A 1 179 ? -17.781 -11.531 -9.133 1 85.12 179 GLY A O 1
ATOM 1340 N N . ALA A 1 180 ? -16.203 -11.688 -10.688 1 86 180 ALA A N 1
ATOM 1341 C CA . ALA A 1 180 ? -15.266 -10.828 -9.977 1 86 180 ALA A CA 1
ATOM 1342 C C . ALA A 1 180 ? -15.781 -9.398 -9.883 1 86 180 ALA A C 1
ATOM 1344 O O . ALA A 1 180 ? -15.367 -8.633 -9.016 1 86 180 ALA A O 1
ATOM 1345 N N . ILE A 1 181 ? -16.734 -9.086 -10.695 1 85.31 181 ILE A N 1
ATOM 1346 C CA . ILE A 1 181 ? -17.297 -7.742 -10.727 1 85.31 181 ILE A CA 1
ATOM 1347 C C . ILE A 1 181 ? -18.062 -7.469 -9.422 1 85.31 181 ILE A C 1
ATOM 1349 O O . ILE A 1 181 ? -18.062 -6.34 -8.93 1 85.31 181 ILE A O 1
ATOM 1353 N N . PHE A 1 182 ? -18.609 -8.477 -8.859 1 85.75 182 PHE A N 1
ATOM 1354 C CA . PHE A 1 182 ? -19.359 -8.32 -7.621 1 85.75 182 PHE A CA 1
ATOM 1355 C C . PHE A 1 182 ? -18.453 -7.898 -6.484 1 85.75 182 PHE A C 1
ATOM 1357 O O . PHE A 1 182 ? -18.828 -7.07 -5.648 1 85.75 182 PHE A O 1
ATOM 1364 N N . TYR A 1 183 ? -17.281 -8.414 -6.516 1 87.31 183 TYR A N 1
ATOM 1365 C CA . TYR A 1 183 ? -16.328 -8.07 -5.469 1 87.31 183 TYR A CA 1
ATOM 1366 C C . TYR A 1 183 ? -15.805 -6.645 -5.652 1 87.31 183 TYR A C 1
ATOM 1368 O O . TYR A 1 183 ? -15.586 -5.926 -4.676 1 87.31 183 TYR A O 1
ATOM 1376 N N . LEU A 1 184 ? -15.648 -6.262 -6.855 1 87.69 184 LEU A N 1
ATOM 1377 C CA . LEU A 1 184 ? -15.195 -4.91 -7.156 1 87.69 184 LEU A CA 1
ATOM 1378 C C . LEU A 1 184 ? -16.219 -3.877 -6.703 1 87.69 184 LEU A C 1
ATOM 1380 O O . LEU A 1 184 ? -15.859 -2.848 -6.129 1 87.69 184 LEU A O 1
ATOM 1384 N N . LEU A 1 185 ? -17.438 -4.223 -6.93 1 87.5 185 LEU A N 1
ATOM 1385 C CA . LEU A 1 185 ? -18.516 -3.318 -6.539 1 87.5 185 LEU A CA 1
ATOM 1386 C C . LEU A 1 185 ? -18.562 -3.145 -5.023 1 87.5 185 LEU A C 1
ATOM 1388 O O . LEU A 1 185 ? -18.703 -2.027 -4.527 1 87.5 185 LEU A O 1
ATOM 1392 N N . VAL A 1 186 ? -18.391 -4.211 -4.348 1 86.38 186 VAL A N 1
ATOM 1393 C CA . VAL A 1 186 ? -18.438 -4.168 -2.889 1 86.38 186 VAL A CA 1
ATOM 1394 C C . VAL A 1 186 ? -17.219 -3.408 -2.361 1 86.38 186 VAL A C 1
ATOM 1396 O O . VAL A 1 186 ? -17.328 -2.654 -1.392 1 86.38 186 VAL A O 1
ATOM 1399 N N . ALA A 1 187 ? -16.125 -3.545 -3.021 1 86.25 187 ALA A N 1
ATOM 1400 C CA . ALA A 1 187 ? -14.898 -2.883 -2.602 1 86.25 187 ALA A CA 1
ATOM 1401 C C . ALA A 1 187 ? -15.016 -1.367 -2.738 1 86.25 187 ALA A C 1
ATOM 1403 O O . ALA A 1 187 ? -14.453 -0.619 -1.933 1 86.25 187 ALA A O 1
ATOM 1404 N N . VAL A 1 188 ? -15.766 -0.946 -3.674 1 86.56 188 VAL A N 1
ATOM 1405 C CA . VAL A 1 188 ? -15.922 0.485 -3.914 1 86.56 188 VAL A CA 1
ATOM 1406 C C . VAL A 1 188 ? -17.062 1.033 -3.055 1 86.56 188 VAL A C 1
ATOM 1408 O O . VAL A 1 188 ? -16.969 2.139 -2.516 1 86.56 188 VAL A O 1
ATOM 1411 N N . ALA A 1 189 ? -18.047 0.25 -2.836 1 90.38 189 ALA A N 1
ATOM 1412 C CA . ALA A 1 189 ? -19.234 0.685 -2.096 1 90.38 189 ALA A CA 1
ATOM 1413 C C . ALA A 1 189 ? -18.906 0.868 -0.614 1 90.38 189 ALA A C 1
ATOM 1415 O O . ALA A 1 189 ? -19.453 1.766 0.036 1 90.38 189 ALA A O 1
ATOM 1416 N N . ALA A 1 190 ? -18.016 0.121 -0.137 1 91.88 190 ALA A N 1
ATOM 1417 C CA . ALA A 1 190 ? -17.75 0.148 1.298 1 91.88 190 ALA A CA 1
ATOM 1418 C C . ALA A 1 190 ? -17.156 1.49 1.72 1 91.88 190 ALA A C 1
ATOM 1420 O O . ALA A 1 190 ? -17.703 2.162 2.602 1 91.88 190 ALA A O 1
ATOM 1421 N N . PRO A 1 191 ? -16.125 1.971 1.015 1 89.12 191 PRO A N 1
ATOM 1422 C CA . PRO A 1 191 ? -15.609 3.283 1.413 1 89.12 191 PRO A CA 1
ATOM 1423 C C . PRO A 1 191 ? -16.594 4.418 1.116 1 89.12 191 PRO A C 1
ATOM 1425 O O . PRO A 1 191 ? -16.609 5.418 1.835 1 89.12 191 PRO A O 1
ATOM 1428 N N . CYS A 1 192 ? -17.422 4.266 0.119 1 88 192 CYS A N 1
ATOM 1429 C CA . CYS A 1 192 ? -18.438 5.27 -0.186 1 88 192 CYS A CA 1
ATOM 1430 C C . CYS A 1 192 ? -19.484 5.348 0.922 1 88 192 CYS A C 1
ATOM 1432 O O . CYS A 1 192 ? -19.922 6.434 1.291 1 88 192 CYS A O 1
ATOM 1434 N N . PHE A 1 193 ? -19.812 4.191 1.398 1 91.19 193 PHE A N 1
ATOM 1435 C CA . PHE A 1 193 ? -20.75 4.117 2.52 1 91.19 193 PHE A CA 1
ATOM 1436 C C . PHE A 1 193 ? -20.156 4.785 3.756 1 91.19 193 PHE A C 1
ATOM 1438 O O . PHE A 1 193 ? -20.844 5.562 4.43 1 91.19 193 PHE A O 1
ATOM 1445 N N . LEU A 1 194 ? -18.922 4.555 3.988 1 89.38 194 LEU A N 1
ATOM 1446 C CA . LEU A 1 194 ? -18.25 5.141 5.141 1 89.38 194 LEU A CA 1
ATOM 1447 C C . LEU A 1 194 ? -18.156 6.656 5.004 1 89.38 194 LEU A C 1
ATOM 1449 O O . LEU A 1 194 ? -18.312 7.383 5.988 1 89.38 194 LEU A O 1
ATOM 1453 N N . TYR A 1 195 ? -17.984 7.117 3.881 1 85.44 195 TYR A N 1
ATOM 1454 C CA . TYR A 1 195 ? -17.906 8.555 3.627 1 85.44 195 TYR A CA 1
ATOM 1455 C C . TYR A 1 195 ? -19.234 9.234 3.918 1 85.44 195 TYR A C 1
ATOM 1457 O O . TYR A 1 195 ? -19.266 10.359 4.43 1 85.44 195 TYR A O 1
ATOM 1465 N N . GLN A 1 196 ? -20.234 8.562 3.623 1 86.38 196 GLN A N 1
ATOM 1466 C CA . GLN A 1 196 ? -21.562 9.133 3.867 1 86.38 196 GLN A CA 1
ATOM 1467 C C . GLN A 1 196 ? -21.875 9.172 5.359 1 86.38 196 GLN A C 1
ATOM 1469 O O . GLN A 1 196 ? -22.656 10.016 5.812 1 86.38 196 GLN A O 1
ATOM 1474 N N . LEU A 1 197 ? -21.266 8.352 6.117 1 89.31 197 LEU A N 1
ATOM 1475 C CA . LEU A 1 197 ? -21.531 8.273 7.551 1 89.31 197 LEU A CA 1
ATOM 1476 C C . LEU A 1 197 ? -20.578 9.18 8.328 1 89.31 197 LEU A C 1
ATOM 1478 O O . LEU A 1 197 ? -20.594 9.188 9.562 1 89.31 197 LEU A O 1
ATOM 1482 N N . ARG A 1 198 ? -19.859 10.008 7.664 1 85.56 198 ARG A N 1
ATOM 1483 C CA . ARG A 1 198 ? -18.828 10.828 8.297 1 85.56 198 ARG A CA 1
ATOM 1484 C C . ARG A 1 198 ? -19.438 11.812 9.281 1 85.56 198 ARG A C 1
ATOM 1486 O O . ARG A 1 198 ? -18.781 12.25 10.227 1 85.56 198 ARG A O 1
ATOM 1493 N N . HIS A 1 199 ? -20.703 12.125 9.062 1 84.56 199 HIS A N 1
ATOM 1494 C CA . HIS A 1 199 ? -21.375 13.07 9.938 1 84.56 199 HIS A CA 1
ATOM 1495 C C . HIS A 1 199 ? -21.594 12.469 11.328 1 84.56 199 HIS A C 1
ATOM 1497 O O . HIS A 1 199 ? -21.781 13.203 12.297 1 84.56 199 HIS A O 1
ATOM 1503 N N . GLN A 1 200 ? -21.516 11.125 11.445 1 88.25 200 GLN A N 1
ATOM 1504 C CA . GLN A 1 200 ? -21.734 10.453 12.719 1 88.25 200 GLN A CA 1
ATOM 1505 C C . GLN A 1 200 ? -20.422 10.273 13.477 1 88.25 200 GLN A C 1
ATOM 1507 O O . GLN A 1 200 ? -20.391 9.68 14.555 1 88.25 200 GLN A O 1
ATOM 1512 N N . ARG A 1 201 ? -19.359 10.789 12.977 1 87.81 201 ARG A N 1
ATOM 1513 C CA . ARG A 1 201 ? -18.062 10.641 13.617 1 87.81 201 ARG A CA 1
ATOM 1514 C C . ARG A 1 201 ? -18.016 11.398 14.945 1 87.81 201 ARG A C 1
ATOM 1516 O O . ARG A 1 201 ? -18.469 12.539 15.031 1 87.81 201 ARG A O 1
ATOM 1523 N N . VAL A 1 202 ? -17.562 10.664 15.898 1 82.38 202 VAL A N 1
ATOM 1524 C CA . VAL A 1 202 ? -17.438 11.289 17.203 1 82.38 202 VAL A CA 1
ATOM 1525 C C . VAL A 1 202 ? -16 11.773 17.406 1 82.38 202 VAL A C 1
ATOM 1527 O O . VAL A 1 202 ? -15.055 10.977 17.375 1 82.38 202 VAL A O 1
ATOM 1530 N N . VAL A 1 203 ? -15.789 13.016 17.547 1 83.69 203 VAL A N 1
ATOM 1531 C CA . VAL A 1 203 ? -14.477 13.602 17.781 1 83.69 203 VAL A CA 1
ATOM 1532 C C . VAL A 1 203 ? -14.125 13.516 19.266 1 83.69 203 VAL A C 1
ATOM 1534 O O . VAL A 1 203 ? -14.93 13.875 20.125 1 83.69 203 VAL A O 1
ATOM 1537 N N . PRO A 1 204 ? -12.961 12.984 19.484 1 84.44 204 PRO A N 1
ATOM 1538 C CA . PRO A 1 204 ? -12.562 12.859 20.891 1 84.44 204 PRO A CA 1
ATOM 1539 C C . PRO A 1 204 ? -12.383 14.219 21.562 1 84.44 204 PRO A C 1
ATOM 1541 O O . PRO A 1 204 ? -11.891 15.164 20.953 1 84.44 204 PRO A O 1
ATOM 1544 N N . THR A 1 205 ? -12.836 14.32 22.797 1 81.38 205 THR A N 1
ATOM 1545 C CA . THR A 1 205 ? -12.711 15.539 23.578 1 81.38 205 THR A CA 1
ATOM 1546 C C . THR A 1 205 ? -11.68 15.367 24.688 1 81.38 205 THR A C 1
ATOM 1548 O O . THR A 1 205 ? -11.523 14.273 25.234 1 81.38 205 THR A O 1
ATOM 1551 N N . MET A 1 206 ? -10.984 16.469 24.984 1 79.06 206 MET A N 1
ATOM 1552 C CA . MET A 1 206 ? -9.938 16.438 26 1 79.06 206 MET A CA 1
ATOM 1553 C C . MET A 1 206 ? -10.539 16.469 27.391 1 79.06 206 MET A C 1
ATOM 1555 O O . MET A 1 206 ? -11.328 17.359 27.719 1 79.06 206 MET A O 1
ATOM 1559 N N . ALA A 1 207 ? -10.406 15.438 28.109 1 68.56 207 ALA A N 1
ATOM 1560 C CA . ALA A 1 207 ? -10.992 15.414 29.438 1 68.56 207 ALA A CA 1
ATOM 1561 C C . ALA A 1 207 ? -9.922 15.523 30.516 1 68.56 207 ALA A C 1
ATOM 1563 O O . ALA A 1 207 ? -10.234 15.695 31.703 1 68.56 207 ALA A O 1
ATOM 1564 N N . GLY A 1 208 ? -8.586 15.727 30.141 1 68.81 208 GLY A N 1
ATOM 1565 C CA . GLY A 1 208 ? -7.566 15.75 31.188 1 68.81 208 GLY A CA 1
ATOM 1566 C C . GLY A 1 208 ? -6.16 15.883 30.641 1 68.81 208 GLY A C 1
ATOM 1567 O O . GLY A 1 208 ? -5.973 16.094 29.438 1 68.81 208 GLY A O 1
ATOM 1568 N N . PRO A 1 209 ? -5.258 15.875 31.703 1 78.19 209 PRO A N 1
ATOM 1569 C CA . PRO A 1 209 ? -3.852 15.992 31.297 1 78.19 209 PRO A CA 1
ATOM 1570 C C . PRO A 1 209 ? -3.342 14.758 30.562 1 78.19 209 PRO A C 1
ATOM 1572 O O . PRO A 1 209 ? -3.803 13.648 30.828 1 78.19 209 PRO A O 1
ATOM 1575 N N . ARG A 1 210 ? -2.52 14.961 29.625 1 82.88 210 ARG A N 1
ATOM 1576 C CA . ARG A 1 210 ? -1.898 13.875 28.875 1 82.88 210 ARG A CA 1
ATOM 1577 C C . ARG A 1 210 ? -0.75 13.258 29.672 1 82.88 210 ARG A C 1
ATOM 1579 O O . ARG A 1 210 ? 0.141 13.969 30.141 1 82.88 210 ARG A O 1
ATOM 1586 N N . GLU A 1 211 ? -0.905 12.07 29.906 1 84.38 211 GLU A N 1
ATOM 1587 C CA . GLU A 1 211 ? 0.142 11.352 30.625 1 84.38 211 GLU A CA 1
ATOM 1588 C C . GLU A 1 211 ? 1.303 11 29.688 1 84.38 211 GLU A C 1
ATOM 1590 O O . GLU A 1 211 ? 1.097 10.703 28.516 1 84.38 211 GLU A O 1
ATOM 1595 N N . PRO A 1 212 ? 2.455 11.102 30.297 1 87 212 PRO A N 1
ATOM 1596 C CA . PRO A 1 212 ? 3.598 10.68 29.484 1 87 212 PRO A CA 1
ATOM 1597 C C . PRO A 1 212 ? 3.598 9.172 29.219 1 87 212 PRO A C 1
ATOM 1599 O O . PRO A 1 212 ? 2.844 8.43 29.844 1 87 212 PRO A O 1
ATOM 1602 N N . LEU A 1 213 ? 4.355 8.68 28.328 1 88.31 213 LEU A N 1
ATOM 1603 C CA . LEU A 1 213 ? 4.367 7.309 27.828 1 88.31 213 LEU A CA 1
ATOM 1604 C C . LEU A 1 213 ? 4.746 6.336 28.938 1 88.31 213 LEU A C 1
ATOM 1606 O O . LEU A 1 213 ? 4.207 5.227 29.016 1 88.31 213 LEU A O 1
ATOM 1610 N N . LEU A 1 214 ? 5.637 6.715 29.797 1 89.31 214 LEU A N 1
ATOM 1611 C CA . LEU A 1 214 ? 6.152 5.824 30.828 1 89.31 214 LEU A CA 1
ATOM 1612 C C . LEU A 1 214 ? 5.066 5.477 31.844 1 89.31 214 LEU A C 1
ATOM 1614 O O . LEU A 1 214 ? 5.137 4.438 32.5 1 89.31 214 LEU A O 1
ATOM 1618 N N . LYS A 1 215 ? 4.027 6.297 31.938 1 90.12 215 LYS A N 1
ATOM 1619 C CA . LYS A 1 215 ? 2.922 6.047 32.875 1 90.12 215 LYS A CA 1
ATOM 1620 C C . LYS A 1 215 ? 1.812 5.246 32.188 1 90.12 215 LYS A C 1
ATOM 1622 O O . LYS A 1 215 ? 0.946 4.684 32.844 1 90.12 215 LYS A O 1
ATOM 1627 N N . ARG A 1 216 ? 1.908 5.16 30.922 1 92 216 ARG A N 1
ATOM 1628 C CA . ARG A 1 216 ? 0.918 4.406 30.156 1 92 216 ARG A CA 1
ATOM 1629 C C . ARG A 1 216 ? 1.438 3.014 29.812 1 92 216 ARG A C 1
ATOM 1631 O O . ARG A 1 216 ? 1.777 2.738 28.672 1 92 216 ARG A O 1
ATOM 1638 N N . LYS A 1 217 ? 1.372 2.131 30.688 1 92.56 217 LYS A N 1
ATOM 1639 C CA . LYS A 1 217 ? 1.923 0.787 30.547 1 92.56 217 LYS A CA 1
ATOM 1640 C C . LYS A 1 217 ? 1.229 0.028 29.422 1 92.56 217 LYS A C 1
ATOM 1642 O O . LYS A 1 217 ? 1.868 -0.737 28.688 1 92.56 217 LYS A O 1
ATOM 1647 N N . GLN A 1 218 ? -0.023 0.19 29.328 1 92.81 218 GLN A N 1
ATOM 1648 C CA . GLN A 1 218 ? -0.772 -0.479 28.266 1 92.81 218 GLN A CA 1
ATOM 1649 C C . GLN A 1 218 ? -0.28 -0.048 26.891 1 92.81 218 GLN A C 1
ATOM 1651 O O . GLN A 1 218 ? -0.19 -0.868 25.969 1 92.81 218 GLN A O 1
ATOM 1656 N N . ASP A 1 219 ? 0.04 1.223 26.766 1 94.44 219 ASP A N 1
ATOM 1657 C CA . ASP A 1 219 ? 0.509 1.733 25.484 1 94.44 219 ASP A CA 1
ATOM 1658 C C . ASP A 1 219 ? 1.899 1.195 25.141 1 94.44 219 ASP A C 1
ATOM 1660 O O . ASP A 1 219 ? 2.221 0.966 23.984 1 94.44 219 ASP A O 1
ATOM 1664 N N . ILE A 1 220 ? 2.686 0.93 26.141 1 95.69 220 ILE A N 1
ATOM 1665 C CA . ILE A 1 220 ? 4.016 0.375 25.922 1 95.69 220 ILE A CA 1
ATOM 1666 C C . ILE A 1 220 ? 3.9 -1.06 25.406 1 95.69 220 ILE A C 1
ATOM 1668 O O . ILE A 1 220 ? 4.609 -1.455 24.484 1 95.69 220 ILE A O 1
ATOM 1672 N N . VAL A 1 221 ? 3.035 -1.777 26.016 1 95.94 221 VAL A N 1
ATOM 1673 C CA . VAL A 1 221 ? 2.812 -3.154 25.578 1 95.94 221 VAL A CA 1
ATOM 1674 C C . VAL A 1 221 ? 2.275 -3.172 24.156 1 95.94 221 VAL A C 1
ATOM 1676 O O . VAL A 1 221 ? 2.686 -4.004 23.344 1 95.94 221 VAL A O 1
ATOM 1679 N N . LEU A 1 2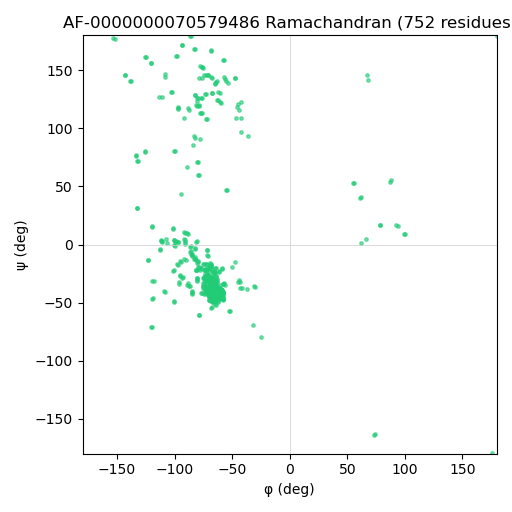22 ? 1.409 -2.262 23.891 1 96.06 222 LEU A N 1
ATOM 1680 C CA . LEU A 1 222 ? 0.845 -2.189 22.547 1 96.06 222 LEU A CA 1
ATOM 1681 C C . LEU A 1 222 ? 1.91 -1.794 21.531 1 96.06 222 LEU A C 1
ATOM 1683 O O . LEU A 1 222 ? 1.91 -2.289 20.406 1 96.06 222 LEU A O 1
ATOM 1687 N N . LEU A 1 223 ? 2.775 -0.902 21.938 1 96.31 223 LEU A N 1
ATOM 1688 C CA . LEU A 1 223 ? 3.875 -0.516 21.062 1 96.31 223 LEU A CA 1
ATOM 1689 C C . LEU A 1 223 ? 4.781 -1.707 20.766 1 96.31 223 LEU A C 1
ATOM 1691 O O . LEU A 1 223 ? 5.207 -1.902 19.625 1 96.31 223 LEU A O 1
ATOM 1695 N N . LEU A 1 224 ? 5 -2.475 21.75 1 95.75 224 LEU A N 1
ATOM 1696 C CA . LEU A 1 224 ? 5.809 -3.676 21.562 1 95.75 224 LEU A CA 1
ATOM 1697 C C . LEU A 1 224 ? 5.094 -4.676 20.656 1 95.75 224 LEU A C 1
ATOM 1699 O O . LEU A 1 224 ? 5.723 -5.316 19.812 1 95.75 224 LEU A O 1
ATOM 1703 N N . CYS A 1 225 ? 3.842 -4.773 20.812 1 95.75 225 CYS A N 1
ATOM 1704 C CA . CYS A 1 225 ? 3.045 -5.66 19.969 1 95.75 225 CYS A CA 1
ATOM 1705 C C . CYS A 1 225 ? 3.064 -5.203 18.516 1 95.75 225 CYS A C 1
ATOM 1707 O O . CYS A 1 225 ? 3.188 -6.02 17.609 1 95.75 225 CYS A O 1
ATOM 1709 N N . ILE A 1 226 ? 2.959 -3.912 18.328 1 96.31 226 ILE A N 1
ATOM 1710 C CA . ILE A 1 226 ? 2.977 -3.359 16.984 1 96.31 226 ILE A CA 1
ATOM 1711 C C . ILE A 1 226 ? 4.336 -3.619 16.328 1 96.31 226 ILE A C 1
ATOM 1713 O O . ILE A 1 226 ? 4.41 -3.996 15.164 1 96.31 226 ILE A O 1
ATOM 1717 N N . PHE A 1 227 ? 5.367 -3.506 17.094 1 95.88 227 PHE A N 1
ATOM 1718 C CA . PHE A 1 227 ? 6.711 -3.734 16.578 1 95.88 227 PHE A CA 1
ATOM 1719 C C . PHE A 1 227 ? 6.902 -5.195 16.188 1 95.88 227 PHE A C 1
ATOM 1721 O O . PHE A 1 227 ? 7.422 -5.496 15.117 1 95.88 227 PHE A O 1
ATOM 1728 N N . THR A 1 228 ? 6.488 -6.043 17.031 1 96.31 228 THR A N 1
ATOM 1729 C CA . THR A 1 228 ? 6.605 -7.469 16.766 1 96.31 228 THR A CA 1
ATOM 1730 C C . THR A 1 228 ? 5.738 -7.871 15.57 1 96.31 228 THR A C 1
ATOM 1732 O O . THR A 1 228 ? 6.172 -8.641 14.711 1 96.31 228 THR A O 1
ATOM 1735 N N . ALA A 1 229 ? 4.566 -7.324 15.531 1 96.06 229 ALA A N 1
ATOM 1736 C CA . ALA A 1 229 ? 3.666 -7.617 14.414 1 96.06 229 ALA A CA 1
ATOM 1737 C C . ALA A 1 229 ? 4.242 -7.121 13.094 1 96.06 229 ALA A C 1
ATOM 1739 O O . ALA A 1 229 ? 4.117 -7.785 12.062 1 96.06 229 ALA A O 1
ATOM 1740 N N . SER A 1 230 ? 4.832 -5.945 13.141 1 95.88 230 SER A N 1
ATOM 1741 C CA . SER A 1 230 ? 5.449 -5.41 11.93 1 95.88 230 SER A CA 1
ATOM 1742 C C . SER A 1 230 ? 6.602 -6.289 11.461 1 95.88 230 SER A C 1
ATOM 1744 O O . SER A 1 230 ? 6.758 -6.535 10.266 1 95.88 230 SER A O 1
ATOM 1746 N N . PHE A 1 231 ? 7.34 -6.766 12.383 1 95.31 231 PHE A N 1
ATOM 1747 C CA . PHE A 1 231 ? 8.461 -7.637 12.062 1 95.31 231 PHE A CA 1
ATOM 1748 C C . PHE A 1 231 ? 7.977 -8.93 11.422 1 95.31 231 PHE A C 1
ATOM 1750 O O . PHE A 1 231 ? 8.523 -9.359 10.398 1 95.31 231 PHE A O 1
ATOM 1757 N N . ILE A 1 232 ? 6.977 -9.5 11.914 1 95.88 232 ILE A N 1
ATOM 1758 C CA . ILE A 1 232 ? 6.422 -10.742 11.398 1 95.88 232 ILE A CA 1
ATOM 1759 C C . ILE A 1 232 ? 5.824 -10.508 10.016 1 95.88 232 ILE A C 1
ATOM 1761 O O . ILE A 1 232 ? 6.02 -11.32 9.102 1 95.88 232 ILE A O 1
ATOM 1765 N N . THR A 1 233 ? 5.148 -9.414 9.891 1 96.12 233 THR A N 1
ATOM 1766 C CA . THR A 1 233 ? 4.523 -9.102 8.617 1 96.12 233 THR A CA 1
ATOM 1767 C C . THR A 1 233 ? 5.582 -8.883 7.535 1 96.12 233 THR A C 1
ATOM 1769 O O . THR A 1 233 ? 5.398 -9.305 6.391 1 96.12 233 THR A O 1
ATOM 1772 N N . ILE A 1 234 ? 6.672 -8.32 7.867 1 95.25 234 ILE A N 1
ATOM 1773 C CA . ILE A 1 234 ? 7.73 -8.047 6.906 1 95.25 234 ILE A CA 1
ATOM 1774 C C . ILE A 1 234 ? 8.375 -9.359 6.461 1 95.25 234 ILE A C 1
ATOM 1776 O O . ILE A 1 234 ? 8.531 -9.609 5.262 1 95.25 234 ILE A O 1
ATOM 1780 N N . PHE A 1 235 ? 8.742 -10.266 7.312 1 94.88 235 PHE A N 1
ATOM 1781 C CA . PHE A 1 235 ? 9.453 -11.453 6.852 1 94.88 235 PHE A CA 1
ATOM 1782 C C . PHE A 1 235 ? 8.5 -12.414 6.148 1 94.88 235 PHE A C 1
ATOM 1784 O O . PHE A 1 235 ? 8.906 -13.164 5.254 1 94.88 235 PHE A O 1
ATOM 1791 N N . ARG A 1 236 ? 7.191 -12.383 6.543 1 96.38 236 ARG A N 1
ATOM 1792 C CA . ARG A 1 236 ? 6.219 -13.164 5.785 1 96.38 236 ARG A CA 1
ATOM 1793 C C . ARG A 1 236 ? 6.078 -12.633 4.363 1 96.38 236 ARG A C 1
ATOM 1795 O O . ARG A 1 236 ? 5.93 -13.414 3.418 1 96.38 236 ARG A O 1
ATOM 1802 N N . GLY A 1 237 ? 6.047 -11.32 4.328 1 96.56 237 GLY A N 1
ATOM 1803 C CA . GLY A 1 237 ? 6 -10.711 3.008 1 96.56 237 GLY A CA 1
ATOM 1804 C C . GLY A 1 237 ? 7.211 -11.047 2.154 1 96.56 237 GLY A C 1
ATOM 1805 O O . GLY A 1 237 ? 7.078 -11.328 0.962 1 96.56 237 GLY A O 1
ATOM 1806 N N . LEU A 1 238 ? 8.352 -11.047 2.771 1 95.81 238 LEU A N 1
ATOM 1807 C CA . LEU A 1 238 ? 9.578 -11.391 2.055 1 95.81 238 LEU A CA 1
ATOM 1808 C C . LEU A 1 238 ? 9.578 -12.867 1.658 1 95.81 238 LEU A C 1
ATOM 1810 O O . LEU A 1 238 ? 10.094 -13.227 0.598 1 95.81 238 LEU A O 1
ATOM 1814 N N . ALA A 1 239 ? 9.008 -13.68 2.479 1 96.12 239 ALA A N 1
ATOM 1815 C CA . ALA A 1 239 ? 8.93 -15.109 2.188 1 96.12 239 ALA A CA 1
ATOM 1816 C C . ALA A 1 239 ? 8.125 -15.367 0.918 1 96.12 239 ALA A C 1
ATOM 1818 O O . ALA A 1 239 ? 8.539 -16.156 0.061 1 96.12 239 ALA A O 1
ATOM 1819 N N . VAL A 1 240 ? 7 -14.672 0.797 1 96.19 240 VAL A N 1
ATOM 1820 C CA . VAL A 1 240 ? 6.121 -14.93 -0.337 1 96.19 240 VAL A CA 1
ATOM 1821 C C . VAL A 1 240 ? 6.695 -14.281 -1.596 1 96.19 240 VAL A C 1
ATOM 1823 O O . VAL A 1 240 ? 6.309 -14.633 -2.713 1 96.19 240 VAL A O 1
ATOM 1826 N N . LEU A 1 241 ? 7.598 -13.273 -1.412 1 94.94 241 LEU A N 1
ATOM 1827 C CA . LEU A 1 241 ? 8.242 -12.633 -2.549 1 94.94 241 LEU A CA 1
ATOM 1828 C C . LEU A 1 241 ? 9.438 -13.445 -3.031 1 94.94 241 LEU A C 1
ATOM 1830 O O . LEU A 1 241 ? 10.031 -13.125 -4.062 1 94.94 241 LEU A O 1
ATOM 1834 N N . GLY A 1 242 ? 9.789 -14.508 -2.395 1 91.62 242 GLY A N 1
ATOM 1835 C CA . GLY A 1 242 ? 10.859 -15.391 -2.818 1 91.62 242 GLY A CA 1
ATOM 1836 C C . GLY A 1 242 ? 12.219 -14.969 -2.303 1 91.62 242 GLY A C 1
ATOM 1837 O O . GLY A 1 242 ? 13.18 -14.883 -3.07 1 91.62 242 GLY A O 1
ATOM 1838 N N . THR A 1 243 ? 12.32 -14.797 -1.001 1 91.75 243 THR A N 1
ATOM 1839 C CA . THR A 1 243 ? 13.602 -14.414 -0.409 1 91.75 243 THR A CA 1
ATOM 1840 C C . THR A 1 243 ? 14.547 -15.609 -0.336 1 91.75 243 THR A C 1
ATOM 1842 O O . THR A 1 243 ? 14.102 -16.766 -0.3 1 91.75 243 THR A O 1
ATOM 1845 N N . ASN A 1 244 ? 15.852 -15.336 -0.356 1 90.12 244 ASN A N 1
ATOM 1846 C CA . ASN A 1 244 ? 16.859 -16.391 -0.244 1 90.12 244 ASN A CA 1
ATOM 1847 C C . ASN A 1 244 ? 17.438 -16.453 1.166 1 90.12 244 ASN A C 1
ATOM 1849 O O . ASN A 1 244 ? 18.438 -17.156 1.398 1 90.12 244 ASN A O 1
ATOM 1853 N N . ILE A 1 245 ? 16.766 -15.805 2.021 1 91.06 245 ILE A N 1
ATOM 1854 C CA . ILE A 1 245 ? 17.234 -15.828 3.406 1 91.06 245 ILE A CA 1
ATOM 1855 C C . ILE A 1 245 ? 16.859 -17.156 4.051 1 91.06 245 ILE A C 1
ATOM 1857 O O . ILE A 1 245 ? 15.68 -17.516 4.129 1 91.06 245 ILE A O 1
ATOM 1861 N N . GLY A 1 246 ? 17.75 -17.844 4.602 1 92.75 246 GLY A N 1
ATOM 1862 C CA . GLY A 1 246 ? 17.609 -19.219 5.055 1 92.75 246 GLY A CA 1
ATOM 1863 C C . GLY A 1 246 ? 16.641 -19.375 6.207 1 92.75 246 GLY A C 1
ATOM 1864 O O . GLY A 1 246 ? 15.758 -20.25 6.176 1 92.75 246 GLY A O 1
ATOM 1865 N N . TRP A 1 247 ? 16.734 -18.484 7.219 1 92.62 247 TRP A N 1
ATOM 1866 C CA . TRP A 1 247 ? 15.898 -18.672 8.398 1 92.62 247 TRP A CA 1
ATOM 1867 C C . TRP A 1 247 ? 14.438 -18.375 8.086 1 92.62 247 TRP A C 1
ATOM 1869 O O . TRP A 1 247 ? 13.531 -18.953 8.703 1 92.62 247 TRP A O 1
ATOM 1879 N N . ILE A 1 248 ? 14.156 -17.594 7.145 1 94.44 248 ILE A N 1
ATOM 1880 C CA . ILE A 1 248 ? 12.781 -17.297 6.746 1 94.44 248 ILE A CA 1
ATOM 1881 C C . ILE A 1 248 ? 12.195 -18.484 6.004 1 94.44 248 ILE A C 1
ATOM 1883 O O . ILE A 1 248 ? 11.055 -18.891 6.262 1 94.44 248 ILE A O 1
ATOM 1887 N N . ASN A 1 249 ? 12.977 -19.031 5.156 1 94.19 249 ASN A N 1
ATOM 1888 C CA . ASN A 1 249 ? 12.516 -20.188 4.402 1 94.19 249 ASN A CA 1
ATOM 1889 C C . ASN A 1 249 ? 12.289 -21.391 5.312 1 94.19 249 ASN A C 1
ATOM 1891 O O . ASN A 1 249 ? 11.359 -22.172 5.094 1 94.19 249 ASN A O 1
ATOM 1895 N N . ARG A 1 250 ? 13.078 -21.5 6.293 1 95.19 250 ARG A N 1
ATOM 1896 C CA . ARG A 1 250 ? 12.883 -22.578 7.266 1 95.19 250 ARG A CA 1
ATOM 1897 C C . ARG A 1 250 ? 11.602 -22.375 8.062 1 95.19 250 ARG A C 1
ATOM 1899 O O . ARG A 1 250 ? 10.875 -23.328 8.336 1 95.19 250 ARG A O 1
ATOM 1906 N N . TYR A 1 251 ? 11.391 -21.141 8.398 1 95.5 251 TYR A N 1
ATOM 1907 C CA . TYR A 1 251 ? 10.156 -20.828 9.102 1 95.5 251 TYR A CA 1
ATOM 1908 C C . TYR A 1 251 ? 8.938 -21.203 8.266 1 95.5 251 TYR A C 1
ATOM 1910 O O . TYR A 1 251 ? 7.988 -21.797 8.766 1 95.5 251 TYR A O 1
ATOM 1918 N N . VAL A 1 252 ? 8.945 -20.844 7.008 1 95.69 252 VAL A N 1
ATOM 1919 C CA . VAL A 1 252 ? 7.812 -21.109 6.125 1 95.69 252 VAL A CA 1
ATOM 1920 C C . VAL A 1 252 ? 7.637 -22.625 5.953 1 95.69 252 VAL A C 1
ATOM 1922 O O . VAL A 1 252 ? 6.516 -23.141 6.016 1 95.69 252 VAL A O 1
ATOM 1925 N N . ALA A 1 253 ? 8.664 -23.344 5.812 1 94.75 253 ALA A N 1
ATOM 1926 C CA . ALA A 1 253 ? 8.602 -24.781 5.586 1 94.75 253 ALA A CA 1
ATOM 1927 C C . ALA A 1 253 ? 8.164 -25.516 6.852 1 94.75 253 ALA A C 1
ATOM 1929 O O . ALA A 1 253 ? 7.418 -26.5 6.777 1 94.75 253 ALA A O 1
ATOM 1930 N N . SER A 1 254 ? 8.516 -24.953 8.016 1 95.62 254 SER A N 1
ATOM 1931 C CA . SER A 1 254 ? 8.281 -25.703 9.25 1 95.62 254 SER A CA 1
ATOM 1932 C C . SER A 1 254 ? 7.031 -25.203 9.969 1 95.62 254 SER A C 1
ATOM 1934 O O . SER A 1 254 ? 6.422 -25.938 10.742 1 95.62 254 SER A O 1
ATOM 1936 N N . VAL A 1 255 ? 6.648 -24.031 9.711 1 96.38 255 VAL A N 1
ATOM 1937 C CA . VAL A 1 255 ? 5.57 -23.484 10.531 1 96.38 255 VAL A CA 1
ATOM 1938 C C . VAL A 1 255 ? 4.367 -23.156 9.648 1 96.38 255 VAL A C 1
ATOM 1940 O O . VAL A 1 255 ? 3.23 -23.484 9.992 1 96.38 255 VAL A O 1
ATOM 1943 N N . GLU A 1 256 ? 4.598 -22.516 8.523 1 96.94 256 GLU A N 1
ATOM 1944 C CA . GLU A 1 256 ? 3.484 -22.062 7.691 1 96.94 256 GLU A CA 1
ATOM 1945 C C . GLU A 1 256 ? 3.697 -22.438 6.23 1 96.94 256 GLU A C 1
ATOM 1947 O O . GLU A 1 256 ? 3.775 -21.562 5.363 1 96.94 256 GLU A O 1
ATOM 1952 N N . PRO A 1 257 ? 3.584 -23.672 5.895 1 96.81 257 PRO A N 1
ATOM 1953 C CA . PRO A 1 257 ? 3.76 -24.094 4.5 1 96.81 257 PRO A CA 1
ATOM 1954 C C . PRO A 1 257 ? 2.625 -23.609 3.596 1 96.81 257 PRO A C 1
ATOM 1956 O O . PRO A 1 257 ? 2.781 -23.578 2.373 1 96.81 257 PRO A O 1
ATOM 1959 N N . TYR A 1 258 ? 1.467 -23.234 4.207 1 96.94 258 TYR A N 1
ATOM 1960 C CA . TYR A 1 258 ? 0.307 -22.766 3.455 1 96.94 258 TYR A CA 1
ATOM 1961 C C . TYR A 1 258 ? 0.656 -21.547 2.621 1 96.94 258 TYR A C 1
ATOM 1963 O O . TYR A 1 258 ? 0.025 -21.281 1.593 1 96.94 258 TYR A O 1
ATOM 1971 N N . LEU A 1 259 ? 1.714 -20.828 2.947 1 96.44 259 LEU A N 1
ATOM 1972 C CA . LEU A 1 259 ? 2.113 -19.609 2.26 1 96.44 259 LEU A CA 1
ATOM 1973 C C . LEU A 1 259 ? 2.594 -19.906 0.845 1 96.44 259 LEU A C 1
ATOM 1975 O O . LEU A 1 259 ? 2.613 -19.016 -0.012 1 96.44 259 LEU A O 1
ATOM 1979 N N . GLN A 1 260 ? 2.934 -21.141 0.595 1 94 260 GLN A N 1
ATOM 1980 C CA . GLN A 1 260 ? 3.455 -21.531 -0.71 1 94 260 GLN A CA 1
ATOM 1981 C C . GLN A 1 260 ? 2.357 -22.125 -1.587 1 94 260 GLN A C 1
ATOM 1983 O O . GLN A 1 260 ? 2.6 -22.469 -2.744 1 94 260 GLN A O 1
ATOM 1988 N N . HIS A 1 261 ? 1.145 -22.141 -1.044 1 93.5 261 HIS A N 1
ATOM 1989 C CA . HIS A 1 261 ? 0.027 -22.719 -1.776 1 93.5 261 HIS A CA 1
ATOM 1990 C C . HIS A 1 261 ? -0.404 -21.812 -2.932 1 93.5 261 HIS A C 1
ATOM 1992 O O . HIS A 1 261 ? -0.67 -20.625 -2.734 1 93.5 261 HIS A O 1
ATOM 1998 N N . LYS A 1 262 ? -0.527 -22.391 -4.145 1 90.94 262 LYS A N 1
ATOM 1999 C CA . LYS A 1 262 ? -0.819 -21.578 -5.32 1 90.94 262 LYS A CA 1
ATOM 2000 C C . LYS A 1 262 ? -2.086 -22.062 -6.02 1 90.94 262 LYS A C 1
ATOM 2002 O O . LYS A 1 262 ? -2.666 -21.344 -6.832 1 90.94 262 LYS A O 1
ATOM 2007 N N . ASP A 1 263 ? -2.58 -23.234 -5.684 1 90.81 263 ASP A N 1
ATOM 2008 C CA . ASP A 1 263 ? -3.742 -23.797 -6.359 1 90.81 263 ASP A CA 1
ATOM 2009 C C . ASP A 1 263 ? -5 -23.641 -5.508 1 90.81 263 ASP A C 1
ATOM 2011 O O . ASP A 1 263 ? -4.992 -23.969 -4.316 1 90.81 263 ASP A O 1
ATOM 2015 N N . PRO A 1 264 ? -6.016 -23.156 -6.156 1 92.94 264 PRO A N 1
ATOM 2016 C CA . PRO A 1 264 ? -6.289 -22.672 -7.512 1 92.94 264 PRO A CA 1
ATOM 2017 C C . PRO A 1 264 ? -5.828 -21.219 -7.719 1 92.94 264 PRO A C 1
ATOM 2019 O O . PRO A 1 264 ? -5.699 -20.766 -8.859 1 92.94 264 PRO A O 1
ATOM 2022 N N . ALA A 1 265 ? -5.695 -20.516 -6.629 1 93.81 265 ALA A N 1
ATOM 2023 C CA . ALA A 1 265 ? -5.195 -19.156 -6.629 1 93.81 265 ALA A CA 1
ATOM 2024 C C . ALA A 1 265 ? -4.32 -18.891 -5.406 1 93.81 265 ALA A C 1
ATOM 2026 O O . ALA A 1 265 ? -4.516 -19.5 -4.352 1 93.81 265 ALA A O 1
ATOM 2027 N N . PRO A 1 266 ? -3.309 -18.078 -5.582 1 95.88 266 PRO A N 1
ATOM 2028 C CA . PRO A 1 266 ? -2.414 -17.797 -4.457 1 95.88 266 PRO A CA 1
ATOM 2029 C C . PRO A 1 266 ? -2.986 -16.766 -3.492 1 95.88 266 PRO A C 1
ATOM 2031 O O . PRO A 1 266 ? -2.426 -15.672 -3.348 1 95.88 266 PRO A O 1
ATOM 2034 N N . PHE A 1 267 ? -3.994 -17.109 -2.736 1 96.94 267 PHE A N 1
ATOM 2035 C CA . PHE A 1 267 ? -4.672 -16.188 -1.835 1 96.94 267 PHE A CA 1
ATOM 2036 C C . PHE A 1 267 ? -3.793 -15.859 -0.634 1 96.94 267 PHE A C 1
ATOM 2038 O O . PHE A 1 267 ? -3.777 -14.719 -0.165 1 96.94 267 PHE A O 1
ATOM 2045 N N . SER A 1 268 ? -3.113 -16.875 -0.133 1 96.81 268 SER A N 1
ATOM 2046 C CA . SER A 1 268 ? -2.246 -16.641 1.017 1 96.81 268 SER A CA 1
ATOM 2047 C C . SER A 1 268 ? -1.125 -15.664 0.672 1 96.81 268 SER A C 1
ATOM 2049 O O . SER A 1 268 ? -0.792 -14.781 1.469 1 96.81 268 SER A O 1
ATOM 2051 N N . LYS A 1 269 ? -0.564 -15.805 -0.5 1 97.12 269 LYS A N 1
ATOM 2052 C CA . LYS A 1 269 ? 0.471 -14.891 -0.977 1 97.12 269 LYS A CA 1
ATOM 2053 C C . LYS A 1 269 ? -0.058 -13.461 -1.075 1 97.12 269 LYS A C 1
ATOM 2055 O O . LYS A 1 269 ? 0.605 -12.516 -0.641 1 97.12 269 LYS A O 1
ATOM 2060 N N . MET A 1 270 ? -1.232 -13.289 -1.575 1 97.5 270 MET A N 1
ATOM 2061 C CA . MET A 1 270 ? -1.823 -11.969 -1.736 1 97.5 270 MET A CA 1
ATOM 2062 C C . MET A 1 270 ? -2.127 -11.336 -0.381 1 97.5 270 MET A C 1
ATOM 2064 O O . MET A 1 270 ? -1.958 -10.133 -0.201 1 97.5 270 MET A O 1
ATOM 2068 N N . GLN A 1 271 ? -2.561 -12.117 0.516 1 97.75 271 GLN A N 1
ATOM 2069 C CA . GLN A 1 271 ? -2.834 -11.602 1.855 1 97.75 271 GLN A CA 1
ATOM 2070 C C . GLN A 1 271 ? -1.562 -11.078 2.512 1 97.75 271 GLN A C 1
ATOM 2072 O O . GLN A 1 271 ? -1.58 -10.023 3.156 1 97.75 271 GLN A O 1
ATOM 2077 N N . MET A 1 272 ? -0.465 -11.82 2.385 1 97.94 272 MET A N 1
ATOM 2078 C CA . MET A 1 272 ? 0.794 -11.375 2.979 1 97.94 272 MET A CA 1
ATOM 2079 C C . MET A 1 272 ? 1.3 -10.109 2.303 1 97.94 272 MET A C 1
ATOM 2081 O O . MET A 1 272 ? 1.916 -9.258 2.949 1 97.94 272 MET A O 1
ATOM 2085 N N . LEU A 1 273 ? 1.045 -10.008 1.022 1 97.62 273 LEU A N 1
ATOM 2086 C CA . LEU A 1 273 ? 1.45 -8.797 0.31 1 97.62 273 LEU A CA 1
ATOM 2087 C C . LEU A 1 273 ? 0.627 -7.598 0.764 1 97.62 273 LEU A C 1
ATOM 2089 O O . LEU A 1 273 ? 1.16 -6.496 0.914 1 97.62 273 LEU A O 1
ATOM 2093 N N . VAL A 1 274 ? -0.645 -7.812 0.978 1 97 274 VAL A N 1
ATOM 2094 C CA . VAL A 1 274 ? -1.496 -6.738 1.479 1 97 274 VAL A CA 1
ATOM 2095 C C . VAL A 1 274 ? -1.033 -6.316 2.871 1 97 274 VAL A C 1
ATOM 2097 O O . VAL A 1 274 ? -1.006 -5.125 3.189 1 97 274 VAL A O 1
ATOM 2100 N N . TYR A 1 275 ? -0.652 -7.281 3.654 1 97.31 275 TYR A N 1
ATOM 2101 C CA . TYR A 1 275 ? -0.121 -6.965 4.977 1 97.31 275 TYR A CA 1
ATOM 2102 C C . TYR A 1 275 ? 1.164 -6.152 4.867 1 97.31 275 TYR A C 1
ATOM 2104 O O . TYR A 1 275 ? 1.331 -5.148 5.566 1 97.31 275 TYR A O 1
ATOM 2112 N N . LEU A 1 276 ? 1.98 -6.551 3.979 1 96.75 276 LEU A N 1
ATOM 2113 C CA . LEU A 1 276 ? 3.291 -5.922 3.84 1 96.75 276 LEU A CA 1
ATOM 2114 C C . LEU A 1 276 ? 3.156 -4.484 3.354 1 96.75 276 LEU A C 1
ATOM 2116 O O . LEU A 1 276 ? 3.738 -3.568 3.941 1 96.75 276 LEU A O 1
ATOM 2120 N N . PHE A 1 277 ? 2.326 -4.219 2.363 1 96.75 277 PHE A N 1
ATOM 2121 C CA . PHE A 1 277 ? 2.318 -2.918 1.705 1 96.75 277 PHE A CA 1
ATOM 2122 C C . PHE A 1 277 ? 1.297 -1.989 2.352 1 96.75 277 PHE A C 1
ATOM 2124 O O . PHE A 1 277 ? 1.469 -0.768 2.346 1 96.75 277 PHE A O 1
ATOM 2131 N N . HIS A 1 278 ? 0.284 -2.57 2.912 1 94.5 278 HIS A N 1
ATOM 2132 C CA . HIS A 1 278 ? -0.747 -1.693 3.455 1 94.5 278 HIS A CA 1
ATOM 2133 C C . HIS A 1 278 ? -0.744 -1.719 4.98 1 94.5 278 HIS A C 1
ATOM 2135 O O . HIS A 1 278 ? -0.792 -0.667 5.621 1 94.5 278 HIS A O 1
ATOM 2141 N N . HIS A 1 279 ? -0.563 -2.82 5.578 1 93.56 279 HIS A N 1
ATOM 2142 C CA . HIS A 1 279 ? -0.704 -2.896 7.031 1 93.56 279 HIS A CA 1
ATOM 2143 C C . HIS A 1 279 ? 0.554 -2.398 7.73 1 93.56 279 HIS A C 1
ATOM 2145 O O . HIS A 1 279 ? 0.478 -1.841 8.828 1 93.56 279 HIS A O 1
ATOM 2151 N N . VAL A 1 280 ? 1.696 -2.578 7.125 1 94.12 280 VAL A N 1
ATOM 2152 C CA . VAL A 1 280 ? 2.932 -2.141 7.766 1 94.1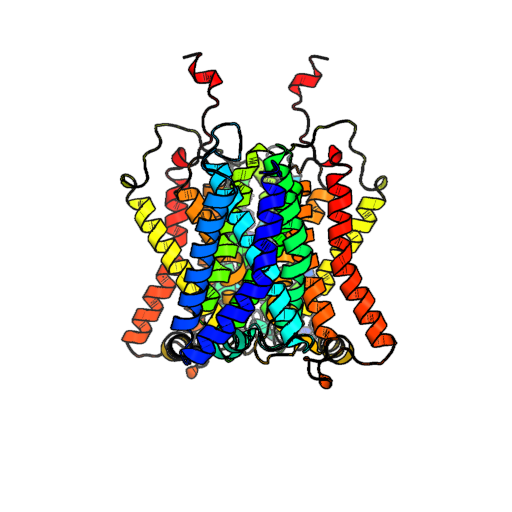2 280 VAL A CA 1
ATOM 2153 C C . VAL A 1 280 ? 2.926 -0.622 7.918 1 94.12 280 VAL A C 1
ATOM 2155 O O . VAL A 1 280 ? 3.127 -0.101 9.016 1 94.12 280 VAL A O 1
ATOM 2158 N N . PRO A 1 281 ? 2.666 0.161 6.824 1 91.94 281 PRO A N 1
ATOM 2159 C CA . PRO A 1 281 ? 2.578 1.612 7.004 1 91.94 281 PRO A CA 1
ATOM 2160 C C . PRO A 1 281 ? 1.51 2.018 8.016 1 91.94 281 PRO A C 1
ATOM 2162 O O . PRO A 1 281 ? 1.688 2.994 8.75 1 91.94 281 PRO A O 1
ATOM 2165 N N . LEU A 1 282 ? 0.438 1.295 8.094 1 94.25 282 LEU A N 1
ATOM 2166 C CA . LEU A 1 282 ? -0.624 1.599 9.047 1 94.25 282 LEU A CA 1
ATOM 2167 C C . LEU A 1 282 ? -0.172 1.306 10.469 1 94.25 282 LEU A C 1
ATOM 2169 O O . LEU A 1 282 ? -0.564 2.006 11.406 1 94.25 282 LEU A O 1
ATOM 2173 N N . GLN A 1 283 ? 0.633 0.297 10.602 1 94.81 283 GLN A N 1
ATOM 2174 C CA . GLN A 1 283 ? 1.189 -0.013 11.914 1 94.81 283 GLN A CA 1
ATOM 2175 C C . GLN A 1 283 ? 2.176 1.062 12.359 1 94.81 283 GLN A C 1
ATOM 2177 O O . GLN A 1 283 ? 2.209 1.432 13.539 1 94.81 283 GLN A O 1
ATOM 2182 N N . VAL A 1 284 ? 2.914 1.575 11.438 1 91.44 284 VAL A N 1
ATOM 2183 C CA . VAL A 1 284 ? 3.844 2.654 11.75 1 91.44 284 VAL A CA 1
ATOM 2184 C C . VAL A 1 284 ? 3.068 3.906 12.156 1 91.44 284 VAL A C 1
ATOM 2186 O O . VAL A 1 284 ? 3.426 4.582 13.125 1 91.44 284 VAL A O 1
ATOM 2189 N N . ALA A 1 285 ? 2.031 4.168 11.438 1 92.19 285 ALA A N 1
ATOM 2190 C CA . ALA A 1 285 ? 1.177 5.305 11.773 1 92.19 285 ALA A CA 1
ATOM 2191 C C . ALA A 1 285 ? 0.543 5.125 13.148 1 92.19 285 ALA A C 1
ATOM 2193 O O . ALA A 1 285 ? 0.399 6.094 13.898 1 92.19 285 ALA A O 1
ATOM 2194 N N . SER A 1 286 ? 0.145 3.92 13.422 1 95.44 286 SER A N 1
ATOM 2195 C CA . SER A 1 286 ? -0.448 3.643 14.727 1 95.44 286 SER A CA 1
ATOM 2196 C C . SER A 1 286 ? 0.565 3.84 15.852 1 95.44 286 SER A C 1
ATOM 2198 O O . SER A 1 286 ? 0.224 4.352 16.922 1 95.44 286 SER A O 1
ATOM 2200 N N . ALA A 1 287 ? 1.765 3.402 15.594 1 94.38 287 ALA A N 1
ATOM 2201 C CA . ALA A 1 287 ? 2.818 3.623 16.578 1 94.38 287 ALA A CA 1
ATOM 2202 C C . ALA A 1 287 ? 3.07 5.113 16.797 1 94.38 287 ALA A C 1
ATOM 2204 O O . ALA A 1 287 ? 3.24 5.566 17.922 1 94.38 287 ALA A O 1
ATOM 2205 N N . TYR A 1 288 ? 3.023 5.863 15.766 1 91.44 288 TYR A N 1
ATOM 2206 C CA . TYR A 1 288 ? 3.182 7.309 15.852 1 91.44 288 TYR A CA 1
ATOM 2207 C C . TYR A 1 288 ? 2.066 7.93 16.688 1 91.44 288 TYR A C 1
ATOM 2209 O O . TYR A 1 288 ? 2.318 8.789 17.531 1 91.44 288 TYR A O 1
ATOM 2217 N N . ALA A 1 289 ? 0.898 7.48 16.453 1 92.75 289 ALA A N 1
ATOM 2218 C CA . ALA A 1 289 ? -0.263 8.047 17.141 1 92.75 289 ALA A CA 1
ATOM 2219 C C . ALA A 1 289 ? -0.24 7.723 18.625 1 92.75 289 ALA A C 1
ATOM 2221 O O . ALA A 1 289 ? -0.812 8.453 19.438 1 92.75 289 ALA A O 1
ATOM 2222 N N . LEU A 1 290 ? 0.387 6.641 19 1 93.19 290 LEU A N 1
ATOM 2223 C CA . LEU A 1 290 ? 0.493 6.281 20.406 1 93.19 290 LEU A CA 1
ATOM 2224 C C . LEU A 1 290 ? 1.591 7.086 21.094 1 93.19 290 LEU A C 1
ATOM 2226 O O . LEU A 1 290 ? 1.596 7.215 22.328 1 93.19 290 LEU A O 1
ATOM 2230 N N . LEU A 1 291 ? 2.498 7.641 20.297 1 91.44 291 LEU A N 1
ATOM 2231 C CA . LEU A 1 291 ? 3.629 8.375 20.859 1 91.44 291 LEU A CA 1
ATOM 2232 C C . LEU A 1 291 ? 3.34 9.867 20.891 1 91.44 291 LEU A C 1
ATOM 2234 O O . LEU A 1 291 ? 3.809 10.578 21.781 1 91.44 291 LEU A O 1
ATOM 2238 N N . VAL A 1 292 ? 2.607 10.344 19.922 1 87.81 292 VAL A N 1
ATOM 2239 C CA . VAL A 1 292 ? 2.326 11.773 19.797 1 87.81 292 VAL A CA 1
ATOM 2240 C C . VAL A 1 292 ? 0.847 12.031 20.078 1 87.81 292 VAL A C 1
ATOM 2242 O O . VAL A 1 292 ? -0.024 11.453 19.422 1 87.81 292 VAL A O 1
ATOM 2245 N N . PRO A 1 293 ? 0.569 12.883 20.938 1 87.19 293 PRO A N 1
ATOM 2246 C CA . PRO A 1 293 ? -0.826 13.172 21.281 1 87.19 293 PRO A CA 1
ATOM 2247 C C . PRO A 1 293 ? -1.524 14.031 20.234 1 87.19 293 PRO A C 1
ATOM 2249 O O . PRO A 1 293 ? -0.865 14.758 19.484 1 87.19 293 PRO A O 1
ATOM 2252 N N . GLY A 1 294 ? -2.791 13.875 20.172 1 87.81 294 GLY A N 1
ATOM 2253 C CA . GLY A 1 294 ? -3.582 14.766 19.344 1 87.81 294 GLY A CA 1
ATOM 2254 C C . GLY A 1 294 ? -3.928 14.172 18 1 87.81 294 GLY A C 1
ATOM 2255 O O . GLY A 1 294 ? -4.352 14.883 17.078 1 87.81 294 GLY A O 1
ATOM 2256 N N . CYS A 1 295 ? -3.654 12.922 17.828 1 89 295 CYS A N 1
ATOM 2257 C CA . CYS A 1 295 ? -4.004 12.266 16.578 1 89 295 CYS A CA 1
ATOM 2258 C C . CYS A 1 295 ? -5.465 11.828 16.578 1 89 295 CYS A C 1
ATOM 2260 O O . CYS A 1 295 ? -5.77 10.672 16.891 1 89 295 CYS A O 1
ATOM 2262 N N . GLN A 1 296 ? -6.344 12.656 16.094 1 90.5 296 GLN A N 1
ATOM 2263 C CA . GLN A 1 296 ? -7.785 12.445 16.172 1 90.5 296 GLN A CA 1
ATOM 2264 C C . GLN A 1 296 ? -8.234 11.328 15.234 1 90.5 296 GLN A C 1
ATOM 2266 O O . GLN A 1 296 ? -9.32 10.766 15.398 1 90.5 296 GLN A O 1
ATOM 2271 N N . TRP A 1 297 ? -7.434 10.969 14.312 1 90.75 297 TRP A N 1
ATOM 2272 C CA . TRP A 1 297 ? -7.809 9.969 13.32 1 90.75 297 TRP A CA 1
ATOM 2273 C C . TRP A 1 297 ? -7.531 8.562 13.836 1 90.75 297 TRP A C 1
ATOM 2275 O O . TRP A 1 297 ? -7.984 7.578 13.25 1 90.75 297 TRP A O 1
ATOM 2285 N N . MET A 1 298 ? -6.887 8.375 14.953 1 94.06 298 MET A N 1
ATOM 2286 C CA . MET A 1 298 ? -6.383 7.086 15.414 1 94.06 298 MET A CA 1
ATOM 2287 C C . MET A 1 298 ? -7.531 6.168 15.82 1 94.06 298 MET A C 1
ATOM 2289 O O . MET A 1 298 ? -7.543 4.984 15.469 1 94.06 298 MET A O 1
ATOM 2293 N N . PRO A 1 299 ? -8.531 6.637 16.562 1 94.38 299 PRO A N 1
ATOM 2294 C CA . PRO A 1 299 ? -9.625 5.727 16.906 1 94.38 299 PRO A CA 1
ATOM 2295 C C . PRO A 1 299 ? -10.344 5.172 15.68 1 94.38 299 PRO A C 1
ATOM 2297 O O . PRO A 1 299 ? -10.68 3.984 15.641 1 94.38 299 PRO A O 1
ATOM 2300 N N . ASP A 1 300 ? -10.547 5.918 14.719 1 94.44 300 ASP A N 1
ATOM 2301 C CA . ASP A 1 300 ? -11.18 5.453 13.484 1 94.44 300 ASP A CA 1
ATOM 2302 C C . ASP A 1 300 ? -10.281 4.461 12.75 1 94.44 300 ASP A C 1
ATOM 2304 O O . ASP A 1 300 ? -10.742 3.408 12.305 1 94.44 300 ASP A O 1
ATOM 2308 N N . LEU A 1 301 ? -9.07 4.809 12.641 1 94.81 301 LEU A N 1
ATOM 2309 C CA . LEU A 1 301 ? -8.117 3.965 11.93 1 94.81 301 LEU A CA 1
ATOM 2310 C C . LEU A 1 301 ? -7.953 2.619 12.625 1 94.81 301 LEU A C 1
ATOM 2312 O O . LEU A 1 301 ? -7.809 1.587 11.969 1 94.81 301 LEU A O 1
ATOM 2316 N N . SER A 1 302 ? -7.926 2.686 13.961 1 96.62 302 SER A N 1
ATOM 2317 C CA . SER A 1 302 ? -7.738 1.451 14.711 1 96.62 302 SER A CA 1
ATOM 2318 C C . SER A 1 302 ? -8.875 0.468 14.461 1 96.62 302 SER A C 1
ATOM 2320 O O . SER A 1 302 ? -8.648 -0.74 14.367 1 96.62 302 SER A O 1
ATOM 2322 N N . LEU A 1 303 ? -10.102 0.96 14.305 1 97 303 LEU A N 1
ATOM 2323 C CA . LEU A 1 303 ? -11.242 0.09 14.031 1 97 303 LEU A CA 1
ATOM 2324 C C . LEU A 1 303 ? -11.164 -0.473 12.617 1 97 303 LEU A C 1
ATOM 2326 O O . LEU A 1 303 ? -11.484 -1.642 12.391 1 97 303 LEU A O 1
ATOM 2330 N N . LEU A 1 304 ? -10.727 0.318 11.695 1 96.5 304 LEU A N 1
ATOM 2331 C CA . LEU A 1 304 ? -10.555 -0.13 10.312 1 96.5 304 LEU A CA 1
ATOM 2332 C C . LEU A 1 304 ? -9.516 -1.238 10.227 1 96.5 304 LEU A C 1
ATOM 2334 O O . LEU A 1 304 ? -9.75 -2.27 9.594 1 96.5 304 LEU A O 1
ATOM 2338 N N . ILE A 1 305 ? -8.422 -1.052 10.914 1 97.31 305 ILE A N 1
ATOM 2339 C CA . ILE A 1 305 ? -7.328 -2.02 10.906 1 97.31 305 ILE A CA 1
ATOM 2340 C C . ILE A 1 305 ? -7.773 -3.309 11.594 1 97.31 305 ILE A C 1
ATOM 2342 O O . ILE A 1 305 ? -7.438 -4.406 11.141 1 97.31 305 ILE A O 1
ATOM 2346 N N . ALA A 1 306 ? -8.477 -3.141 12.648 1 98 306 ALA A N 1
ATOM 2347 C CA . ALA A 1 306 ? -8.953 -4.305 13.391 1 98 306 ALA A CA 1
ATOM 2348 C C . ALA A 1 306 ? -9.844 -5.184 12.523 1 98 306 ALA A C 1
ATOM 2350 O O . ALA A 1 306 ? -9.719 -6.41 12.531 1 98 306 ALA A O 1
ATOM 2351 N N . GLY A 1 307 ? -10.734 -4.574 11.797 1 97.88 307 GLY A N 1
ATOM 2352 C CA . GLY A 1 307 ? -11.602 -5.332 10.906 1 97.88 307 GLY A CA 1
ATOM 2353 C C . GLY A 1 307 ? -10.844 -6.031 9.797 1 97.88 307 GLY A C 1
ATOM 2354 O O . GLY A 1 307 ? -11.109 -7.195 9.484 1 97.88 307 GLY A O 1
ATOM 2355 N N . ALA A 1 308 ? -9.906 -5.324 9.219 1 97.5 308 ALA A N 1
ATOM 2356 C CA . ALA A 1 308 ? -9.125 -5.883 8.117 1 97.5 308 ALA A CA 1
ATOM 2357 C C . ALA A 1 308 ? -8.266 -7.055 8.586 1 97.5 308 ALA A C 1
ATOM 2359 O O . ALA A 1 308 ? -8.211 -8.094 7.93 1 97.5 308 ALA A O 1
ATOM 2360 N N . THR A 1 309 ? -7.656 -6.91 9.742 1 97.56 309 THR A N 1
ATOM 2361 C CA . THR A 1 309 ? -6.73 -7.926 10.234 1 97.56 309 THR A CA 1
ATOM 2362 C C . THR A 1 309 ? -7.488 -9.164 10.703 1 97.56 309 THR A C 1
ATOM 2364 O O . THR A 1 309 ? -7.035 -10.289 10.492 1 97.56 309 THR A O 1
ATOM 2367 N N . LEU A 1 310 ? -8.594 -8.945 11.375 1 97.94 310 LEU A N 1
ATOM 2368 C CA . LEU A 1 310 ? -9.336 -10.102 11.859 1 97.94 310 LEU A CA 1
ATOM 2369 C C . LEU A 1 310 ? -9.867 -10.93 10.695 1 97.94 310 LEU A C 1
ATOM 2371 O O . LEU A 1 310 ? -9.781 -12.156 10.711 1 97.94 310 LEU A O 1
ATOM 2375 N N . GLN A 1 311 ? -10.398 -10.305 9.711 1 97.94 311 GLN A N 1
ATOM 2376 C CA . GLN A 1 311 ? -10.867 -11.016 8.523 1 97.94 311 GLN A CA 1
ATOM 2377 C C . GLN A 1 311 ? -9.734 -11.789 7.859 1 97.94 311 GLN A C 1
ATOM 2379 O O . GLN A 1 311 ? -9.898 -12.953 7.488 1 97.94 311 GLN A O 1
ATOM 2384 N N . GLY A 1 312 ? -8.625 -11.148 7.688 1 97.69 312 GLY A N 1
ATOM 2385 C CA . GLY A 1 312 ? -7.484 -11.805 7.062 1 97.69 312 GLY A CA 1
ATOM 2386 C C . GLY A 1 312 ? -6.938 -12.961 7.879 1 97.69 312 GLY A C 1
ATOM 2387 O O . GLY A 1 312 ? -6.602 -14.016 7.328 1 97.69 312 GLY A O 1
ATOM 2388 N N . GLN A 1 313 ? -6.887 -12.758 9.18 1 97.75 313 GLN A N 1
ATOM 2389 C CA . GLN A 1 313 ? -6.289 -13.773 10.039 1 97.75 313 GLN A CA 1
ATOM 2390 C C . GLN A 1 313 ? -7.223 -14.969 10.211 1 97.75 313 GLN A C 1
ATOM 2392 O O . GLN A 1 313 ? -6.766 -16.109 10.289 1 97.75 313 GLN A O 1
ATOM 2397 N N . VAL A 1 314 ? -8.5 -14.727 10.273 1 97.56 314 VAL A N 1
ATOM 2398 C CA . VAL A 1 314 ? -9.453 -15.828 10.406 1 97.56 314 VAL A CA 1
ATOM 2399 C C . VAL A 1 314 ? -9.406 -16.703 9.148 1 97.56 314 VAL A C 1
ATOM 2401 O O . VAL A 1 314 ? -9.391 -17.922 9.242 1 97.56 314 VAL A O 1
ATOM 2404 N N . THR A 1 315 ? -9.367 -16.094 8.031 1 97.56 315 THR A N 1
ATOM 2405 C CA . THR A 1 315 ? -9.305 -16.828 6.773 1 97.56 315 THR A CA 1
ATOM 2406 C C . THR A 1 315 ? -7.977 -17.562 6.641 1 97.56 315 THR A C 1
ATOM 2408 O O . THR A 1 315 ? -7.941 -18.734 6.23 1 97.56 315 THR A O 1
ATOM 2411 N N . HIS A 1 316 ? -6.891 -16.906 7.031 1 97.38 316 HIS A N 1
ATOM 2412 C CA . HIS A 1 316 ? -5.562 -17.516 6.922 1 97.38 316 HIS A CA 1
ATOM 2413 C C . HIS A 1 316 ? -5.402 -18.672 7.895 1 97.38 316 HIS A C 1
ATOM 2415 O O . HIS A 1 316 ? -4.902 -19.734 7.516 1 97.38 316 HIS A O 1
ATOM 2421 N N . ILE A 1 317 ? -5.785 -18.484 9.133 1 97.56 317 ILE A N 1
ATOM 2422 C CA . ILE A 1 317 ? -5.676 -19.531 10.141 1 97.56 317 ILE A CA 1
ATOM 2423 C C . ILE A 1 317 ? -6.57 -20.719 9.758 1 97.56 317 ILE A C 1
ATOM 2425 O O . ILE A 1 317 ? -6.133 -21.859 9.781 1 97.56 317 ILE A O 1
ATOM 2429 N N . GLY A 1 318 ? -7.793 -20.406 9.383 1 97.25 318 GLY A N 1
ATOM 2430 C CA . GLY A 1 318 ? -8.719 -21.469 8.992 1 97.25 318 GLY A CA 1
ATOM 2431 C C . GLY A 1 318 ? -8.25 -22.25 7.785 1 97.25 318 GLY A C 1
ATOM 2432 O O . GLY A 1 318 ? -8.375 -23.484 7.75 1 97.25 318 GLY A O 1
ATOM 2433 N N . ALA A 1 319 ? -7.711 -21.562 6.82 1 97.06 319 ALA A N 1
ATOM 2434 C CA . ALA A 1 319 ? -7.258 -22.219 5.598 1 97.06 319 ALA A CA 1
ATOM 2435 C C . ALA A 1 319 ? -6.027 -23.078 5.859 1 97.06 319 ALA A C 1
ATOM 2437 O O . ALA A 1 319 ? -5.816 -24.094 5.184 1 97.06 319 ALA A O 1
ATOM 2438 N N . SER A 1 320 ? -5.215 -22.734 6.859 1 97.06 320 SER A N 1
ATOM 2439 C CA . SER A 1 320 ? -3.986 -23.469 7.16 1 97.06 320 SER A CA 1
ATOM 2440 C C . SER A 1 320 ? -4.293 -24.828 7.777 1 97.06 320 SER A C 1
ATOM 2442 O O . SER A 1 320 ? -3.453 -25.734 7.742 1 97.06 320 SER A O 1
ATOM 2444 N N . PHE A 1 321 ? -5.484 -25.016 8.344 1 96.12 321 PHE A N 1
ATOM 2445 C CA . PHE A 1 321 ? -5.859 -26.266 8.984 1 96.12 321 PHE A CA 1
ATOM 2446 C C . PHE A 1 321 ? -6.973 -26.953 8.203 1 96.12 321 PHE A C 1
ATOM 2448 O O . PHE A 1 321 ? -7.316 -28.109 8.484 1 96.12 321 PHE A O 1
ATOM 2455 N N . HIS A 1 322 ? -7.484 -26.375 7.203 1 96 322 HIS A N 1
ATOM 2456 C CA . HIS A 1 322 ? -8.672 -26.844 6.5 1 96 322 HIS A CA 1
ATOM 2457 C C . HIS A 1 322 ? -8.375 -28.109 5.703 1 96 322 HIS A C 1
ATOM 2459 O O . HIS A 1 322 ? -7.297 -28.25 5.129 1 96 322 HIS A O 1
ATOM 2465 N N . PRO A 1 323 ? -9.305 -28.984 5.602 1 94.81 323 PRO A N 1
ATOM 2466 C CA . PRO A 1 323 ? -9.102 -30.266 4.914 1 94.81 323 PRO A CA 1
ATOM 2467 C C . PRO A 1 323 ? -8.945 -30.094 3.402 1 94.81 323 PRO A C 1
ATOM 2469 O O . PRO A 1 323 ? -8.398 -30.969 2.734 1 94.81 323 PRO A O 1
ATOM 2472 N N . ARG A 1 324 ? -9.367 -29.016 2.877 1 94.06 324 ARG A N 1
ATOM 2473 C CA . ARG A 1 324 ? -9.242 -28.797 1.438 1 94.06 324 ARG A CA 1
ATOM 2474 C C . ARG A 1 324 ? -7.832 -28.344 1.069 1 94.06 324 ARG A C 1
ATOM 2476 O O . ARG A 1 324 ? -7.461 -28.344 -0.106 1 94.06 324 ARG A O 1
ATOM 2483 N N . THR A 1 325 ? -7.078 -27.938 2.049 1 95.69 325 THR A N 1
ATOM 2484 C CA . THR A 1 325 ? -5.664 -27.656 1.835 1 95.69 325 THR A CA 1
ATOM 2485 C C . THR A 1 325 ? -4.855 -28.953 1.838 1 95.69 325 THR A C 1
ATOM 2487 O O . THR A 1 325 ? -5.023 -29.797 2.723 1 95.69 325 THR A O 1
ATOM 2490 N N . PRO A 1 326 ? -4.086 -29.156 0.777 1 95.06 326 PRO A N 1
ATOM 2491 C CA . PRO A 1 326 ? -3.27 -30.375 0.764 1 95.06 326 PRO A CA 1
ATOM 2492 C C . PRO A 1 326 ? -2.504 -30.594 2.068 1 95.06 326 PRO A C 1
ATOM 2494 O O . PRO A 1 326 ? -2.031 -29.625 2.674 1 95.06 326 PRO A O 1
ATOM 2497 N N . TYR A 1 327 ? -2.393 -31.797 2.453 1 93.75 327 TYR A N 1
ATOM 2498 C CA . TYR A 1 327 ? -1.83 -32.188 3.744 1 93.75 327 TYR A CA 1
ATOM 2499 C C . TYR A 1 327 ? -0.421 -31.625 3.91 1 93.75 327 TYR A C 1
ATOM 2501 O O . TYR A 1 327 ? -0.055 -31.156 4.992 1 93.75 327 TYR A O 1
ATOM 2509 N N . VAL A 1 328 ? 0.33 -31.547 2.809 1 93.5 328 VAL A N 1
ATOM 2510 C CA . VAL A 1 328 ? 1.728 -31.125 2.842 1 93.5 328 VAL A CA 1
ATOM 2511 C C . VAL A 1 328 ? 1.809 -29.625 3.094 1 93.5 328 VAL A C 1
ATOM 2513 O O . VAL A 1 328 ? 2.822 -29.125 3.59 1 93.5 328 VAL A O 1
ATOM 2516 N N . MET A 1 329 ? 0.71 -28.969 2.787 1 95.12 329 MET A N 1
ATOM 2517 C CA . MET A 1 329 ? 0.718 -27.516 2.906 1 95.12 329 MET A CA 1
ATOM 2518 C C . MET A 1 329 ? 0.046 -27.078 4.199 1 95.12 329 MET A C 1
ATOM 2520 O O . MET A 1 329 ? -0.016 -25.875 4.492 1 95.12 329 MET A O 1
ATOM 2524 N N . ARG A 1 330 ? -0.413 -28 4.949 1 95.81 330 ARG A N 1
ATOM 2525 C CA . ARG A 1 330 ? -1.024 -27.672 6.234 1 95.81 330 ARG A CA 1
ATOM 2526 C C . ARG A 1 330 ? 0.036 -27.5 7.316 1 95.81 330 ARG A C 1
ATOM 2528 O O . ARG A 1 330 ? 1.218 -27.766 7.082 1 95.81 330 ARG A O 1
ATOM 2535 N N . VAL A 1 331 ? -0.388 -26.953 8.469 1 96.56 331 VAL A N 1
ATOM 2536 C CA . VAL A 1 331 ? 0.529 -26.781 9.594 1 96.56 331 VAL A CA 1
ATOM 2537 C C . VAL A 1 331 ? 1.031 -28.125 10.078 1 96.56 331 VAL A C 1
ATOM 2539 O O . VAL A 1 331 ? 0.235 -29.031 10.359 1 96.56 331 VAL A O 1
ATOM 2542 N N . PRO A 1 332 ? 2.336 -28.281 10.109 1 95.56 332 PRO A N 1
ATOM 2543 C CA . PRO A 1 332 ? 2.883 -29.578 10.562 1 95.56 332 PRO A CA 1
ATOM 2544 C C . PRO A 1 332 ? 2.416 -29.953 11.961 1 95.56 332 PRO A C 1
ATOM 2546 O O . PRO A 1 332 ? 2.127 -29.078 12.781 1 95.56 332 PRO A O 1
ATOM 2549 N N . SER A 1 333 ? 2.463 -31.234 12.328 1 94 333 SER A N 1
ATOM 2550 C CA . SER A 1 333 ? 1.91 -31.766 13.57 1 94 333 SER A CA 1
ATOM 2551 C C . SER A 1 333 ? 2.906 -31.641 14.711 1 94 333 SER A C 1
ATOM 2553 O O . SER A 1 333 ? 2.543 -31.812 15.883 1 94 333 SER A O 1
ATOM 2555 N N . GLU A 1 334 ? 4.102 -31.219 14.453 1 95.69 334 GLU A N 1
ATOM 2556 C CA . GLU A 1 334 ? 5.086 -31.031 15.508 1 95.69 334 GLU A CA 1
ATOM 2557 C C . GLU A 1 334 ? 4.621 -29.969 16.516 1 95.69 334 GLU A C 1
ATOM 2559 O O . GLU A 1 334 ? 4.188 -28.891 16.109 1 95.69 334 GLU A O 1
ATOM 2564 N N . PRO A 1 335 ? 4.684 -30.234 17.75 1 96.12 335 PRO A N 1
ATOM 2565 C CA . PRO A 1 335 ? 4.188 -29.312 18.781 1 96.12 335 PRO A CA 1
ATOM 2566 C C . PRO A 1 335 ? 4.883 -27.953 18.734 1 96.12 335 PRO A C 1
ATOM 2568 O O . PRO A 1 335 ? 4.242 -26.922 18.969 1 96.12 335 PRO A O 1
ATOM 2571 N N . SER A 1 336 ? 6.078 -27.969 18.5 1 96 336 SER A N 1
ATOM 2572 C CA . SER A 1 336 ? 6.805 -26.703 18.438 1 96 336 SER A CA 1
ATOM 2573 C C . SER A 1 336 ? 6.328 -25.844 17.266 1 96 336 SER A C 1
ATOM 2575 O O . SER A 1 336 ? 6.199 -24.625 17.391 1 96 336 SER A O 1
ATOM 2577 N N . SER A 1 337 ? 6.07 -26.484 16.156 1 96 337 SER A N 1
ATOM 2578 C CA . SER A 1 337 ? 5.578 -25.781 14.984 1 96 337 SER A CA 1
ATOM 2579 C C . SER A 1 337 ? 4.172 -25.234 15.211 1 96 337 SER A C 1
ATOM 2581 O O . SER A 1 337 ? 3.871 -24.109 14.836 1 96 337 SER A O 1
ATOM 2583 N N . ARG A 1 338 ? 3.381 -26 15.852 1 96.62 338 ARG A N 1
ATOM 2584 C CA . ARG A 1 338 ? 2.012 -25.578 16.141 1 96.62 338 ARG A CA 1
ATOM 2585 C C . ARG A 1 338 ? 1.988 -24.438 17.141 1 96.62 338 ARG A C 1
ATOM 2587 O O . ARG A 1 338 ? 1.201 -23.5 17 1 96.62 338 ARG A O 1
ATOM 2594 N N . LEU A 1 339 ? 2.812 -24.562 18.078 1 97.31 339 LEU A N 1
ATOM 2595 C CA . LEU A 1 339 ? 2.891 -23.484 19.062 1 97.31 339 LEU A CA 1
ATOM 2596 C C . LEU A 1 339 ? 3.344 -22.188 18.422 1 97.31 339 LEU A C 1
ATOM 2598 O O . LEU A 1 339 ? 2.764 -21.125 18.672 1 97.31 339 LEU A O 1
ATOM 2602 N N . ALA A 1 340 ? 4.336 -22.297 17.641 1 96.62 340 ALA A N 1
ATOM 2603 C CA . ALA A 1 340 ? 4.828 -21.109 16.938 1 96.62 340 ALA A CA 1
ATOM 2604 C C . ALA A 1 340 ? 3.748 -20.531 16.031 1 96.62 340 ALA A C 1
ATOM 2606 O O . ALA A 1 340 ? 3.57 -19.297 15.984 1 96.62 340 ALA A O 1
ATOM 2607 N N . PHE A 1 341 ? 3.043 -21.391 15.367 1 97.62 341 PHE A N 1
ATOM 2608 C CA . PHE A 1 341 ? 1.971 -20.969 14.477 1 97.62 341 PHE A CA 1
ATOM 2609 C C . PHE A 1 341 ? 0.904 -20.203 15.25 1 97.62 341 PHE A C 1
ATOM 2611 O O . PHE A 1 341 ? 0.503 -19.109 14.852 1 97.62 341 PHE A O 1
ATOM 2618 N N . TRP A 1 342 ? 0.515 -20.703 16.375 1 97.31 342 TRP A N 1
ATOM 2619 C CA . TRP A 1 342 ? -0.555 -20.094 17.156 1 97.31 342 TRP A CA 1
ATOM 2620 C C . TRP A 1 342 ? -0.086 -18.781 17.797 1 97.31 342 TRP A C 1
ATOM 2622 O O . TRP A 1 342 ? -0.829 -17.797 17.828 1 97.31 342 TRP A O 1
ATOM 2632 N N . VAL A 1 343 ? 1.085 -18.719 18.234 1 96.19 343 VAL A N 1
ATOM 2633 C CA . VAL A 1 343 ? 1.606 -17.5 18.875 1 96.19 343 VAL A CA 1
ATOM 2634 C C . VAL A 1 343 ? 1.676 -16.375 17.844 1 96.19 343 VAL A C 1
ATOM 2636 O O . VAL A 1 343 ? 1.209 -15.266 18.109 1 96.19 343 VAL A O 1
ATOM 2639 N N . VAL A 1 344 ? 2.166 -16.672 16.703 1 96.25 344 VAL A N 1
ATOM 2640 C CA . VAL A 1 344 ? 2.355 -15.672 15.664 1 96.25 344 VAL A CA 1
ATOM 2641 C C . VAL A 1 344 ? 0.999 -15.195 15.148 1 96.25 344 VAL A C 1
ATOM 2643 O O . VAL A 1 344 ? 0.745 -13.992 15.078 1 96.25 344 VAL A O 1
ATOM 2646 N N . ASN A 1 345 ? 0.129 -16.094 14.898 1 97.38 345 ASN A N 1
ATOM 2647 C CA . ASN A 1 345 ? -1.131 -15.727 14.258 1 97.38 345 ASN A CA 1
ATOM 2648 C C . ASN A 1 345 ? -2.123 -15.148 15.258 1 97.38 345 ASN A C 1
ATOM 2650 O O . ASN A 1 345 ? -2.943 -14.297 14.914 1 97.38 345 ASN A O 1
ATOM 2654 N N . LEU A 1 346 ? -2.031 -15.562 16.484 1 96.06 346 LEU A N 1
ATOM 2655 C CA . LEU A 1 346 ? -2.898 -14.977 17.5 1 96.06 346 LEU A CA 1
ATOM 2656 C C . LEU A 1 346 ? -2.449 -13.562 17.844 1 96.06 346 LEU A C 1
ATOM 2658 O O . LEU A 1 346 ? -3.281 -12.688 18.109 1 96.06 346 LEU A O 1
ATOM 2662 N N . LEU A 1 347 ? -1.185 -13.375 17.812 1 95.69 347 LEU A N 1
ATOM 2663 C CA . LEU A 1 347 ? -0.667 -12.031 18.031 1 95.69 347 LEU A CA 1
ATOM 2664 C C . LEU A 1 347 ? -1.138 -11.078 16.938 1 95.69 347 LEU A C 1
ATOM 2666 O O . LEU A 1 347 ? -1.559 -9.961 17.219 1 95.69 347 LEU A O 1
ATOM 2670 N N . LEU A 1 348 ? -1.099 -11.555 15.711 1 96.31 348 LEU A N 1
ATOM 2671 C CA . LEU A 1 348 ? -1.503 -10.727 14.578 1 96.31 348 LEU A CA 1
ATOM 2672 C C . LEU A 1 348 ? -3.014 -10.523 14.57 1 96.31 348 LEU A C 1
ATOM 2674 O O . LEU A 1 348 ? -3.504 -9.508 14.078 1 96.31 348 LEU A O 1
ATOM 2678 N N . ALA A 1 349 ? -3.75 -11.453 15.141 1 96.69 349 ALA A N 1
ATOM 2679 C CA . ALA A 1 349 ? -5.207 -11.367 15.148 1 96.69 349 ALA A CA 1
ATOM 2680 C C . ALA A 1 349 ? -5.699 -10.5 16.312 1 96.69 349 ALA A C 1
ATOM 2682 O O . ALA A 1 349 ? -6.578 -9.656 16.125 1 96.69 349 ALA A O 1
ATOM 2683 N N . LEU A 1 350 ? -5.117 -10.625 17.453 1 96.5 350 LEU A N 1
ATOM 2684 C CA . LEU A 1 350 ? -5.633 -9.984 18.656 1 96.5 350 LEU A CA 1
ATOM 2685 C C . LEU A 1 350 ? -4.953 -8.648 18.906 1 96.5 350 LEU A C 1
ATOM 2687 O O . LEU A 1 350 ? -5.543 -7.75 19.516 1 96.5 350 LEU A O 1
ATOM 2691 N N . GLY A 1 351 ? -3.766 -8.477 18.453 1 95.62 351 GLY A N 1
ATOM 2692 C CA . GLY A 1 351 ? -3.051 -7.227 18.641 1 95.62 351 GLY A CA 1
ATOM 2693 C C . GLY A 1 351 ? -3.84 -6.012 18.203 1 95.62 351 GLY A C 1
ATOM 2694 O O . GLY A 1 351 ? -4.141 -5.129 19.016 1 95.62 351 GLY A O 1
ATOM 2695 N N . PRO A 1 352 ? -4.227 -6.016 16.969 1 96.44 352 PRO A N 1
ATOM 2696 C CA . PRO A 1 352 ? -4.988 -4.867 16.484 1 96.44 352 PRO A CA 1
ATOM 2697 C C . PRO A 1 352 ? -6.34 -4.711 17.172 1 96.44 352 PRO A C 1
ATOM 2699 O O . PRO A 1 352 ? -6.859 -3.6 17.266 1 96.44 352 PRO A O 1
ATOM 2702 N N . GLN A 1 353 ? -6.949 -5.809 17.672 1 97.5 353 GLN A N 1
ATOM 2703 C CA . GLN A 1 353 ? -8.195 -5.715 18.422 1 97.5 353 GLN A CA 1
ATOM 2704 C C . GLN A 1 353 ? -7.992 -4.996 19.75 1 97.5 353 GLN A C 1
ATOM 2706 O O . GLN A 1 353 ? -8.82 -4.172 20.156 1 97.5 353 GLN A O 1
ATOM 2711 N N . CYS A 1 354 ? -6.906 -5.324 20.359 1 96.88 354 CYS A N 1
ATOM 2712 C CA . CYS A 1 354 ? -6.578 -4.652 21.609 1 96.88 354 CYS A CA 1
ATOM 2713 C C . CYS A 1 354 ? -6.281 -3.176 21.375 1 96.88 354 CYS A C 1
ATOM 2715 O O . CYS A 1 354 ? -6.648 -2.328 22.203 1 96.88 354 CYS A O 1
ATOM 2717 N N . LEU A 1 355 ? -5.641 -2.934 20.312 1 96.44 355 LEU A N 1
ATOM 2718 C CA . LEU A 1 355 ? -5.359 -1.547 19.953 1 96.44 355 LEU A CA 1
ATOM 2719 C C . LEU A 1 355 ? -6.652 -0.77 19.734 1 96.44 355 LEU A C 1
ATOM 2721 O O . LEU A 1 355 ? -6.797 0.355 20.219 1 96.44 355 LEU A O 1
ATOM 2725 N N . ALA A 1 356 ? -7.566 -1.349 19 1 96.75 356 ALA A N 1
ATOM 2726 C CA . ALA A 1 356 ? -8.852 -0.697 18.734 1 96.75 356 ALA A CA 1
ATOM 2727 C C . ALA A 1 356 ? -9.625 -0.478 20.031 1 96.75 356 ALA A C 1
ATOM 2729 O O . ALA A 1 356 ? -10.258 0.564 20.219 1 96.75 356 ALA A O 1
ATOM 2730 N N . TYR A 1 357 ? -9.578 -1.427 20.906 1 95.75 357 TYR A N 1
ATOM 2731 C CA . TYR A 1 357 ? -10.258 -1.31 22.188 1 95.75 357 TYR A CA 1
ATOM 2732 C C . TYR A 1 357 ? -9.664 -0.178 23.016 1 95.75 357 TYR A C 1
ATOM 2734 O O . TYR A 1 357 ? -10.398 0.645 23.562 1 95.75 357 TYR A O 1
ATOM 2742 N N . ARG A 1 358 ? -8.398 -0.091 23.062 1 94.56 358 ARG A N 1
ATOM 2743 C CA . ARG A 1 358 ? -7.707 0.952 23.812 1 94.56 358 ARG A CA 1
ATOM 2744 C C . ARG A 1 358 ? -7.988 2.33 23.219 1 94.56 358 ARG A C 1
ATOM 2746 O O . ARG A 1 358 ? -8.25 3.285 23.953 1 94.56 358 ARG A O 1
ATOM 2753 N N . CYS A 1 359 ? -7.996 2.473 21.953 1 92.88 359 CYS A N 1
ATOM 2754 C CA . CYS A 1 359 ? -8.141 3.768 21.297 1 92.88 359 CYS A CA 1
ATOM 2755 C C . CYS A 1 359 ? -9.586 4.262 21.375 1 92.88 359 CYS A C 1
ATOM 2757 O O . CYS A 1 359 ? -9.828 5.469 21.406 1 92.88 359 CYS A O 1
ATOM 2759 N N . ASN A 1 360 ? -10.5 3.334 21.453 1 92.25 360 ASN A N 1
ATOM 2760 C CA . ASN A 1 360 ? -11.898 3.742 21.469 1 92.25 360 ASN A CA 1
ATOM 2761 C C . ASN A 1 360 ? -12.469 3.801 22.875 1 92.25 360 ASN A C 1
ATOM 2763 O O . ASN A 1 360 ? -13.492 4.441 23.125 1 92.25 360 ASN A O 1
ATOM 2767 N N . ASN A 1 361 ? -11.812 3.199 23.781 1 90 361 ASN A N 1
ATOM 2768 C CA . ASN A 1 361 ? -12.273 3.26 25.156 1 90 361 ASN A CA 1
ATOM 2769 C C . ASN A 1 361 ? -11.719 4.484 25.891 1 90 361 ASN A C 1
ATOM 2771 O O . ASN A 1 361 ? -12.383 5.059 26.75 1 90 361 ASN A O 1
ATOM 2775 N N . ASP A 1 362 ? -10.516 4.836 25.578 1 88.12 362 ASP A N 1
ATOM 2776 C CA . ASP A 1 362 ? -9.883 6.02 26.156 1 88.12 362 ASP A CA 1
ATOM 2777 C C . ASP A 1 362 ? -9.367 6.953 25.062 1 88.12 362 ASP A C 1
ATOM 2779 O O . ASP A 1 362 ? -8.156 7.066 24.875 1 88.12 362 ASP A O 1
ATOM 2783 N N . PRO A 1 363 ? -10.281 7.719 24.531 1 87.69 363 PRO A N 1
ATOM 2784 C CA . PRO A 1 363 ? -9.883 8.547 23.391 1 87.69 363 PRO A CA 1
ATOM 2785 C C . PRO A 1 363 ? -9.352 9.914 23.812 1 87.69 363 PRO A C 1
ATOM 2787 O O . PRO A 1 363 ? -9.031 10.75 22.969 1 87.69 363 PRO A O 1
ATOM 2790 N N . HIS A 1 364 ? -9.117 10.125 25.078 1 86.75 364 HIS A N 1
ATOM 2791 C CA . HIS A 1 364 ? -8.711 11.438 25.562 1 86.75 364 HIS A CA 1
ATOM 2792 C C . HIS A 1 364 ? -7.32 11.805 25.062 1 86.75 364 HIS A C 1
ATOM 2794 O O . HIS A 1 364 ? -7.043 12.977 24.781 1 86.75 364 HIS A O 1
ATOM 2800 N N . PHE A 1 365 ? -6.496 10.812 24.969 1 87.69 365 PHE A N 1
ATOM 2801 C CA . PHE A 1 365 ? -5.121 11.047 24.562 1 87.69 365 PHE A CA 1
ATOM 2802 C C . PHE A 1 365 ? -5.07 11.539 23.109 1 87.69 365 PHE A C 1
ATOM 2804 O O . PHE A 1 365 ? -4.164 12.281 22.734 1 87.69 365 PHE A O 1
ATOM 2811 N N . PHE A 1 366 ? -6.066 11.242 22.344 1 88.38 366 PHE A N 1
ATOM 2812 C CA . PHE A 1 366 ? -6.043 11.508 20.906 1 88.38 366 PHE A CA 1
ATOM 2813 C C . PHE A 1 366 ? -6.801 12.789 20.578 1 88.38 366 PHE A C 1
ATOM 2815 O O . PHE A 1 366 ? -6.883 13.188 19.422 1 88.38 366 PHE A O 1
ATOM 2822 N N . ALA A 1 367 ? -7.293 13.453 21.578 1 87.88 367 ALA A N 1
ATOM 2823 C CA . ALA A 1 367 ? -8.047 14.688 21.391 1 87.88 367 ALA A CA 1
ATOM 2824 C C . ALA A 1 367 ? -7.117 15.844 21 1 87.88 367 ALA A C 1
ATOM 2826 O O . ALA A 1 367 ? -5.949 15.859 21.391 1 87.88 367 ALA A O 1
ATOM 2827 N N . ALA A 1 368 ? -7.629 16.766 20.141 1 82.44 368 ALA A N 1
ATOM 2828 C CA . ALA A 1 368 ? -6.863 17.938 19.719 1 82.44 368 ALA A CA 1
ATOM 2829 C C . ALA A 1 368 ? -6.566 18.844 20.922 1 82.44 368 ALA A C 1
ATOM 2831 O O . ALA A 1 368 ? -7.391 18.969 21.828 1 82.44 368 ALA A O 1
ATOM 2832 N N . PRO A 1 369 ? -5.277 19.359 20.875 1 74 369 PRO A N 1
ATOM 2833 C CA . PRO A 1 369 ? -4.965 20.297 21.969 1 74 369 PRO A CA 1
ATOM 2834 C C . PRO A 1 369 ? -5.883 21.516 21.984 1 74 369 PRO A C 1
ATOM 2836 O O . PRO A 1 369 ? -6.297 22 20.938 1 74 369 PRO A O 1
ATOM 2839 N N . ARG A 1 370 ? -6.617 21.766 23.078 1 62.06 370 ARG A N 1
ATOM 2840 C CA . ARG A 1 370 ? -7.414 22.969 23.234 1 62.06 370 ARG A CA 1
ATOM 2841 C C . ARG A 1 370 ? -6.633 24.203 22.781 1 62.06 370 ARG A C 1
ATOM 2843 O O . ARG A 1 370 ? -5.438 24.328 23.062 1 62.06 370 ARG A O 1
ATOM 2850 N N . ALA A 1 371 ? -7.062 24.906 21.734 1 55.88 371 ALA A N 1
ATOM 2851 C CA . ALA A 1 371 ? -6.461 26.188 21.375 1 55.88 371 ALA A CA 1
ATOM 2852 C C . ALA A 1 371 ? -6.199 27.047 22.609 1 55.88 371 ALA A C 1
ATOM 2854 O O . ALA A 1 371 ? -6.922 26.953 23.609 1 55.88 371 ALA A O 1
ATOM 2855 N N . HIS A 1 372 ? -5 27.469 22.859 1 47 372 HIS A N 1
ATOM 2856 C CA . HIS A 1 372 ? -4.605 28.438 23.891 1 47 372 HIS A CA 1
ATOM 2857 C C . HIS A 1 372 ? -5.719 29.453 24.141 1 47 372 HIS A C 1
ATOM 2859 O O . HIS A 1 372 ? -5.754 30.094 25.203 1 47 372 HIS A O 1
ATOM 2865 N N . SER A 1 373 ? -6.441 29.859 23.203 1 44.12 373 SER A N 1
ATOM 2866 C CA . SER A 1 373 ? -7.266 31.031 23.5 1 44.12 373 SER A CA 1
ATOM 2867 C C . SER A 1 373 ? -8.25 30.734 24.625 1 44.12 373 SER A C 1
ATOM 2869 O O . SER A 1 373 ? -8.695 31.641 25.328 1 44.12 373 SER A O 1
ATOM 2871 N N . GLU A 1 374 ? -8.766 29.672 24.703 1 46.62 374 GLU A N 1
ATOM 2872 C CA . GLU A 1 374 ? -9.789 29.516 25.734 1 46.62 374 GLU A CA 1
ATOM 2873 C C . GLU A 1 374 ? -9.156 29.297 27.109 1 46.62 374 GLU A C 1
ATOM 2875 O O . GLU A 1 374 ? -9.867 29.172 28.094 1 46.62 374 GLU A O 1
ATOM 2880 N N . ARG A 1 375 ? -7.988 29.016 27.281 1 46.47 375 ARG A N 1
ATOM 2881 C CA . ARG A 1 375 ? -7.41 29 28.609 1 46.47 375 ARG A CA 1
ATOM 2882 C C . ARG A 1 375 ? -7.531 30.359 29.281 1 46.47 375 ARG A C 1
ATOM 2884 O O . ARG A 1 375 ? -7.469 30.453 30.516 1 46.47 375 ARG A O 1
ATOM 2891 N N . ARG A 1 376 ? -7.305 31.5 28.531 1 43.25 376 ARG A N 1
ATOM 2892 C CA . ARG A 1 376 ? -7.375 32.781 29.234 1 43.25 376 ARG A CA 1
ATOM 2893 C C . ARG A 1 376 ? -8.789 33.062 29.719 1 43.25 376 ARG A C 1
ATOM 2895 O O . ARG A 1 376 ? -9 33.969 30.531 1 43.25 376 ARG A O 1
ATOM 2902 N N . ALA A 1 377 ? -9.836 32.5 29.109 1 46.06 377 ALA A N 1
ATOM 2903 C CA . ALA A 1 377 ? -11.141 32.906 29.625 1 46.06 377 ALA A CA 1
ATOM 2904 C C . ALA A 1 377 ? -11.5 32.094 30.875 1 46.06 377 ALA A C 1
ATOM 2906 O O . ALA A 1 377 ? -12.492 32.406 31.547 1 46.06 377 ALA A O 1
ATOM 2907 N N . SER A 1 378 ? -10.766 31.062 31.188 1 34.72 378 SER A N 1
ATOM 2908 C CA . SER A 1 378 ? -11.109 30.562 32.531 1 34.72 378 SER A CA 1
ATOM 2909 C C . SER A 1 378 ? -10.133 31.094 33.562 1 34.72 378 SER A C 1
ATOM 2911 O O . SER A 1 378 ? -8.938 31.234 33.281 1 34.72 378 SER A O 1
ATOM 2913 N N . MET B 1 1 ? 39.781 35.188 4.727 1 30.95 1 MET B N 1
ATOM 2914 C CA . MET B 1 1 ? 39.062 33.969 4.324 1 30.95 1 MET B CA 1
ATOM 2915 C C . MET B 1 1 ? 37.719 34.281 3.732 1 30.95 1 MET B C 1
ATOM 2917 O O . MET B 1 1 ? 36.906 34.969 4.363 1 30.95 1 MET B O 1
ATOM 2921 N N . SER B 1 2 ? 37.562 34.406 2.465 1 41 2 SER B N 1
ATOM 2922 C CA . SER B 1 2 ? 36.438 34.812 1.667 1 41 2 SER B CA 1
ATOM 2923 C C . SER B 1 2 ? 35.125 34.188 2.17 1 41 2 SER B C 1
ATOM 2925 O O . SER B 1 2 ? 35.125 33.031 2.576 1 41 2 SER B O 1
ATOM 2927 N N . SER B 1 3 ? 34.25 34.938 2.76 1 52.66 3 SER B N 1
ATOM 2928 C CA . SER B 1 3 ? 33 34.719 3.473 1 52.66 3 SER B CA 1
ATOM 2929 C C . SER B 1 3 ? 32 33.938 2.627 1 52.66 3 SER B C 1
ATOM 2931 O O . SER B 1 3 ? 31.156 34.531 1.96 1 52.66 3 SER B O 1
ATOM 2933 N N . PHE B 1 4 ? 32.375 32.844 1.974 1 64.56 4 PHE B N 1
ATOM 2934 C CA . PHE B 1 4 ? 31.391 32.094 1.206 1 64.56 4 PHE B CA 1
ATOM 2935 C C . PHE B 1 4 ? 30.203 31.688 2.076 1 64.56 4 PHE B C 1
ATOM 2937 O O . PHE B 1 4 ? 30.359 31.516 3.287 1 64.56 4 PHE B O 1
ATOM 2944 N N . SER B 1 5 ? 29.109 31.812 1.403 1 78.19 5 SER B N 1
ATOM 2945 C CA . SER B 1 5 ? 27.891 31.406 2.1 1 78.19 5 SER B CA 1
ATOM 2946 C C . SER B 1 5 ? 28 29.953 2.57 1 78.19 5 SER B C 1
ATOM 2948 O O . SER B 1 5 ? 28.828 29.188 2.064 1 78.19 5 SER B O 1
ATOM 2950 N N . SER B 1 6 ? 27.516 29.625 3.59 1 82.19 6 SER B N 1
ATOM 2951 C CA . SER B 1 6 ? 27.5 28.266 4.125 1 82.19 6 SER B CA 1
ATOM 2952 C C . SER B 1 6 ? 27.125 27.25 3.045 1 82.19 6 SER B C 1
ATOM 2954 O O . SER B 1 6 ? 27.672 26.156 3 1 82.19 6 SER B O 1
ATOM 2956 N N . ALA B 1 7 ? 26.312 27.641 2.145 1 81.94 7 ALA B N 1
ATOM 2957 C CA . ALA B 1 7 ? 25.906 26.75 1.063 1 81.94 7 ALA B CA 1
ATOM 2958 C C . ALA B 1 7 ? 27.047 26.484 0.096 1 81.94 7 ALA B C 1
ATOM 2960 O O . ALA B 1 7 ? 27.203 25.375 -0.413 1 81.94 7 ALA B O 1
ATOM 2961 N N . THR B 1 8 ? 27.781 27.469 -0.135 1 85.94 8 THR B N 1
ATOM 2962 C CA . THR B 1 8 ? 28.922 27.312 -1.035 1 85.94 8 THR B CA 1
ATOM 2963 C C . THR B 1 8 ? 29.984 26.422 -0.415 1 85.94 8 THR B C 1
ATOM 2965 O O . THR B 1 8 ? 30.641 25.641 -1.117 1 85.94 8 THR B O 1
ATOM 2968 N N . LYS B 1 9 ? 30.125 26.562 0.807 1 87.5 9 LYS B N 1
ATOM 2969 C CA . LYS B 1 9 ? 31.078 25.703 1.504 1 87.5 9 LYS B CA 1
ATOM 2970 C C . LYS B 1 9 ? 30.641 24.25 1.45 1 87.5 9 LYS B C 1
ATOM 2972 O O . LYS B 1 9 ? 31.469 23.344 1.258 1 87.5 9 LYS B O 1
ATOM 2977 N N . VAL B 1 10 ? 29.375 24.047 1.666 1 89.62 10 VAL B N 1
ATOM 2978 C CA . VAL B 1 10 ? 28.828 22.703 1.597 1 89.62 10 VAL B CA 1
ATOM 2979 C C . VAL B 1 10 ? 29.016 22.141 0.186 1 89.62 10 VAL B C 1
ATOM 2981 O O . VAL B 1 10 ? 29.312 20.953 0.013 1 89.62 10 VAL B O 1
ATOM 2984 N N . PHE B 1 11 ? 28.797 23 -0.8 1 91.5 11 PHE B N 1
ATOM 2985 C CA . PHE B 1 11 ? 29.016 22.594 -2.184 1 91.5 11 PHE B CA 1
ATOM 2986 C C . PHE B 1 11 ? 30.453 22.141 -2.406 1 91.5 11 PHE B C 1
ATOM 2988 O O . PHE B 1 11 ? 30.703 21.109 -3.037 1 91.5 11 PHE B O 1
ATOM 2995 N N . GLY B 1 12 ? 31.375 22.844 -1.854 1 91.44 12 GLY B N 1
ATOM 2996 C CA . GLY B 1 12 ? 32.781 22.484 -1.953 1 91.44 12 GLY B CA 1
ATOM 2997 C C . GLY B 1 12 ? 33.094 21.172 -1.257 1 91.44 12 GLY B C 1
ATOM 2998 O O . GLY B 1 12 ? 33.812 20.328 -1.807 1 91.44 12 GLY B O 1
ATOM 2999 N N . VAL B 1 13 ? 32.562 21.016 -0.146 1 92 13 VAL B N 1
ATOM 3000 C CA . VAL B 1 13 ? 32.812 19.797 0.618 1 92 13 VAL B CA 1
ATOM 3001 C C . VAL B 1 13 ? 32.188 18.609 -0.109 1 92 13 VAL B C 1
ATOM 3003 O O . VAL B 1 13 ? 32.75 17.5 -0.087 1 92 13 VAL B O 1
ATOM 3006 N N . SER B 1 14 ? 31.047 18.797 -0.722 1 94.69 14 SER B N 1
ATOM 3007 C CA . SER B 1 14 ? 30.406 17.688 -1.438 1 94.69 14 SER B CA 1
ATOM 3008 C C . SER B 1 14 ? 31.25 17.219 -2.615 1 94.69 14 SER B C 1
ATOM 3010 O O . SER B 1 14 ? 31.266 16.031 -2.945 1 94.69 14 SER B O 1
ATOM 3012 N N . LEU B 1 15 ? 32 18.094 -3.203 1 94.75 15 LEU B N 1
ATOM 3013 C CA . LEU B 1 15 ? 32.844 17.734 -4.344 1 94.75 15 LEU B CA 1
ATOM 3014 C C . LEU B 1 15 ? 34.062 16.938 -3.893 1 94.75 15 LEU B C 1
ATOM 3016 O O . LEU B 1 15 ? 34.688 16.266 -4.699 1 94.75 15 LEU B O 1
ATOM 3020 N N . LEU B 1 16 ? 34.375 16.984 -2.627 1 95.19 16 LEU B N 1
ATOM 3021 C CA . LEU B 1 16 ? 35.469 16.219 -2.076 1 95.19 16 LEU B CA 1
ATOM 3022 C C . LEU B 1 16 ? 35.125 14.734 -2.023 1 95.19 16 LEU B C 1
ATOM 3024 O O . LEU B 1 16 ? 35.969 13.891 -1.723 1 95.19 16 LEU B O 1
ATOM 3028 N N . ALA B 1 17 ? 33.906 14.438 -2.373 1 96.62 17 ALA B N 1
ATOM 3029 C CA . ALA B 1 17 ? 33.469 13.039 -2.395 1 96.62 17 ALA B CA 1
ATOM 3030 C C . ALA B 1 17 ? 34.219 12.258 -3.471 1 96.62 17 ALA B C 1
ATOM 3032 O O . ALA B 1 17 ? 34.469 11.062 -3.309 1 96.62 17 ALA B O 1
ATOM 3033 N N . VAL B 1 18 ? 34.594 12.906 -4.539 1 95.81 18 VAL B N 1
ATOM 3034 C CA . VAL B 1 18 ? 35.25 12.234 -5.66 1 95.81 18 VAL B CA 1
ATOM 3035 C C . VAL B 1 18 ? 36.625 11.75 -5.238 1 95.81 18 VAL B C 1
ATOM 3037 O O . VAL B 1 18 ? 36.906 10.555 -5.277 1 95.81 18 VAL B O 1
ATOM 3040 N N . PRO B 1 19 ? 37.469 12.609 -4.715 1 95.62 19 PRO B N 1
ATOM 3041 C CA . PRO B 1 19 ? 38.781 12.109 -4.27 1 95.62 19 PRO B CA 1
ATOM 3042 C C . PRO B 1 19 ? 38.656 11.211 -3.039 1 95.62 19 PRO B C 1
ATOM 3044 O O . PRO B 1 19 ? 39.5 10.305 -2.861 1 95.62 19 PRO B O 1
ATOM 3047 N N . THR B 1 20 ? 37.719 11.438 -2.232 1 95.94 20 THR B N 1
ATOM 3048 C CA . THR B 1 20 ? 37.562 10.625 -1.034 1 95.94 20 THR B CA 1
ATOM 3049 C C . THR B 1 20 ? 37.219 9.188 -1.404 1 95.94 20 THR B C 1
ATOM 3051 O O . THR B 1 20 ? 37.656 8.242 -0.756 1 95.94 20 THR B O 1
ATOM 3054 N N . THR B 1 21 ? 36.375 9.008 -2.418 1 96 21 THR B N 1
ATOM 3055 C CA . THR B 1 21 ? 36 7.664 -2.85 1 96 21 THR B CA 1
ATOM 3056 C C . THR B 1 21 ? 37.219 6.938 -3.43 1 96 21 THR B C 1
ATOM 3058 O O . THR B 1 21 ? 37.406 5.746 -3.186 1 96 21 THR B O 1
ATOM 3061 N N . TYR B 1 22 ? 38.031 7.648 -4.129 1 96 22 TYR B N 1
ATOM 3062 C CA . TYR B 1 22 ? 39.25 7.062 -4.668 1 96 22 TYR B CA 1
ATOM 3063 C C . TYR B 1 22 ? 40.188 6.641 -3.551 1 96 22 TYR B C 1
ATOM 3065 O O . TYR B 1 22 ? 40.719 5.52 -3.555 1 96 22 TYR B O 1
ATOM 3073 N N . ALA B 1 23 ? 40.406 7.547 -2.621 1 95.94 23 ALA B N 1
ATOM 3074 C CA . ALA B 1 23 ? 41.281 7.262 -1.486 1 95.94 23 ALA B CA 1
ATOM 3075 C C . ALA B 1 23 ? 40.75 6.102 -0.656 1 95.94 23 ALA B C 1
ATOM 3077 O O . ALA B 1 23 ? 41.5 5.262 -0.181 1 95.94 23 ALA B O 1
ATOM 3078 N N . PHE B 1 24 ? 39.5 6.113 -0.496 1 95.38 24 PHE B N 1
ATOM 3079 C CA . PHE B 1 24 ? 38.875 5.051 0.265 1 95.38 24 PHE B CA 1
ATOM 3080 C C . PHE B 1 24 ? 39.094 3.695 -0.398 1 95.38 24 PHE B C 1
ATOM 3082 O O . PHE B 1 24 ? 39.375 2.707 0.28 1 95.38 24 PHE B O 1
ATOM 3089 N N . ASN B 1 25 ? 38.906 3.666 -1.698 1 95.38 25 ASN B N 1
ATOM 3090 C CA . ASN B 1 25 ? 39.094 2.422 -2.436 1 95.38 25 ASN B CA 1
ATOM 3091 C C . ASN B 1 25 ? 40.562 1.934 -2.332 1 95.38 25 ASN B C 1
ATOM 3093 O O . ASN B 1 25 ? 40.781 0.735 -2.184 1 95.38 25 ASN B O 1
ATOM 3097 N N . VAL B 1 26 ? 41.5 2.832 -2.355 1 95.44 26 VAL B N 1
ATOM 3098 C CA . VAL B 1 26 ? 42.906 2.488 -2.258 1 95.44 26 VAL B CA 1
ATOM 3099 C C . VAL B 1 26 ? 43.219 1.934 -0.867 1 95.44 26 VAL B C 1
ATOM 3101 O O . VAL B 1 26 ? 43.906 0.919 -0.733 1 95.44 26 VAL B O 1
ATOM 3104 N N . VAL B 1 27 ? 42.688 2.588 0.111 1 95.19 27 VAL B N 1
ATOM 3105 C CA . VAL B 1 27 ? 42.875 2.15 1.487 1 95.19 27 VAL B CA 1
ATOM 3106 C C . VAL B 1 27 ? 42.25 0.776 1.694 1 95.19 27 VAL B C 1
ATOM 3108 O O . VAL B 1 27 ? 42.844 -0.096 2.336 1 95.19 27 VAL B O 1
ATOM 3111 N N . ALA B 1 28 ? 41.094 0.576 1.154 1 94.62 28 ALA B N 1
ATOM 3112 C CA . ALA B 1 28 ? 40.406 -0.698 1.288 1 94.62 28 ALA B CA 1
ATOM 3113 C C . ALA B 1 28 ? 41.188 -1.825 0.613 1 94.62 28 ALA B C 1
ATOM 3115 O O . ALA B 1 28 ? 41.188 -2.955 1.108 1 94.62 28 ALA B O 1
ATOM 3116 N N . GLN B 1 29 ? 41.781 -1.499 -0.503 1 93.81 29 GLN B N 1
ATOM 3117 C CA . GLN B 1 29 ? 42.594 -2.49 -1.211 1 93.81 29 GLN B CA 1
ATOM 3118 C C . GLN B 1 29 ? 43.875 -2.805 -0.447 1 93.81 29 GLN B C 1
ATOM 3120 O O . GLN B 1 29 ? 44.281 -3.967 -0.361 1 93.81 29 GLN B O 1
ATOM 3125 N N . LEU B 1 30 ? 44.438 -1.78 0.126 1 94.5 30 LEU B N 1
ATOM 3126 C CA . LEU B 1 30 ? 45.688 -1.949 0.869 1 94.5 30 LEU B CA 1
ATOM 3127 C C . LEU B 1 30 ? 45.469 -2.787 2.123 1 94.5 30 LEU B C 1
ATOM 3129 O O . LEU B 1 30 ? 46.312 -3.609 2.486 1 94.5 30 LEU B O 1
ATOM 3133 N N . LEU B 1 31 ? 44.312 -2.518 2.758 1 94.56 31 LEU B N 1
ATOM 3134 C CA . LEU B 1 31 ? 44 -3.215 4 1 94.56 31 LEU B CA 1
ATOM 3135 C C . LEU B 1 31 ? 43.312 -4.551 3.717 1 94.56 31 LEU B C 1
ATOM 3137 O O . LEU B 1 31 ? 43 -5.297 4.645 1 94.56 31 LEU B O 1
ATOM 3141 N N . LYS B 1 32 ? 43.031 -4.922 2.475 1 92.75 32 LYS B N 1
ATOM 3142 C CA . LYS B 1 32 ? 42.438 -6.184 2.016 1 92.75 32 LYS B CA 1
ATOM 3143 C C . LYS B 1 32 ? 41.125 -6.457 2.695 1 92.75 32 LYS B C 1
ATOM 3145 O O . LYS B 1 32 ? 40.906 -7.531 3.26 1 92.75 32 LYS B O 1
ATOM 3150 N N . TRP B 1 33 ? 40.25 -5.457 2.605 1 90.62 33 TRP B N 1
ATOM 3151 C CA . TRP B 1 33 ? 38.906 -5.633 3.133 1 90.62 33 TRP B CA 1
ATOM 3152 C C . TRP B 1 33 ? 38.094 -6.559 2.244 1 90.62 33 TRP B C 1
ATOM 3154 O O . TRP B 1 33 ? 37.688 -6.18 1.141 1 90.62 33 TRP B O 1
ATOM 3164 N N . ASP B 1 34 ? 37.844 -7.785 2.727 1 88.19 34 ASP B N 1
ATOM 3165 C CA . ASP B 1 34 ? 37.188 -8.797 1.921 1 88.19 34 ASP B CA 1
ATOM 3166 C C . ASP B 1 34 ? 35.781 -9.078 2.463 1 88.19 34 ASP B C 1
ATOM 3168 O O . ASP B 1 34 ? 35.094 -10.008 2.008 1 88.19 34 ASP B O 1
ATOM 3172 N N . SER B 1 35 ? 35.5 -8.305 3.459 1 90.38 35 SER B N 1
ATOM 3173 C CA . SER B 1 35 ? 34.156 -8.5 4.027 1 90.38 35 SER B CA 1
ATOM 3174 C C . SER B 1 35 ? 33.375 -7.199 4.055 1 90.38 35 SER B C 1
ATOM 3176 O O . SER B 1 35 ? 33.938 -6.117 3.916 1 90.38 35 SER B O 1
ATOM 3178 N N . ALA B 1 36 ? 32.062 -7.316 4.18 1 90.25 36 ALA B N 1
ATOM 3179 C CA . ALA B 1 36 ? 31.172 -6.168 4.09 1 90.25 36 ALA B CA 1
ATOM 3180 C C . ALA B 1 36 ? 31.266 -5.293 5.336 1 90.25 36 ALA B C 1
ATOM 3182 O O . ALA B 1 36 ? 31.125 -4.07 5.258 1 90.25 36 ALA B O 1
ATOM 3183 N N . VAL B 1 37 ? 31.562 -5.855 6.445 1 92.06 37 VAL B N 1
ATOM 3184 C CA . VAL B 1 37 ? 31.5 -5.148 7.719 1 92.06 37 VAL B CA 1
ATOM 3185 C C . VAL B 1 37 ? 32.594 -4.078 7.777 1 92.06 37 VAL B C 1
ATOM 3187 O O . VAL B 1 37 ? 32.312 -2.902 8.016 1 92.06 37 VAL B O 1
ATOM 3190 N N . PRO B 1 38 ? 33.844 -4.434 7.43 1 93.62 38 PRO B N 1
ATOM 3191 C CA . PRO B 1 38 ? 34.875 -3.391 7.473 1 93.62 38 PRO B CA 1
ATOM 3192 C C . PRO B 1 38 ? 34.656 -2.283 6.449 1 93.62 38 PRO B C 1
ATOM 3194 O O . PRO B 1 38 ? 34.938 -1.117 6.715 1 93.62 38 PRO B O 1
ATOM 3197 N N . VAL B 1 39 ? 34.188 -2.592 5.375 1 93.19 39 VAL B N 1
ATOM 3198 C CA . VAL B 1 39 ? 33.906 -1.604 4.336 1 93.19 39 VAL B CA 1
ATOM 3199 C C . VAL B 1 39 ? 32.812 -0.645 4.801 1 93.19 39 VAL B C 1
ATOM 3201 O O . VAL B 1 39 ? 32.938 0.572 4.645 1 93.19 39 VAL B O 1
ATOM 3204 N N . CYS B 1 40 ? 31.75 -1.182 5.395 1 91.06 40 CYS B N 1
ATOM 3205 C CA . CYS B 1 40 ? 30.656 -0.348 5.871 1 91.06 40 CYS B CA 1
ATOM 3206 C C . CYS B 1 40 ? 31.094 0.523 7.039 1 91.06 40 CYS B C 1
ATOM 3208 O O . CYS B 1 40 ? 30.656 1.669 7.168 1 91.06 40 CYS B O 1
ATOM 3210 N N . LEU B 1 41 ? 31.938 -0.049 7.871 1 93.12 41 LEU B N 1
ATOM 3211 C CA . LEU B 1 41 ? 32.5 0.738 8.969 1 93.12 41 LEU B CA 1
ATOM 3212 C C . LEU B 1 41 ? 33.375 1.856 8.43 1 93.12 41 LEU B C 1
ATOM 3214 O O . LEU B 1 41 ? 33.406 2.957 8.992 1 93.12 41 LEU B O 1
ATOM 3218 N N . GLY B 1 42 ? 34.094 1.508 7.418 1 93.69 42 GLY B N 1
ATOM 3219 C CA . GLY B 1 42 ? 34.906 2.533 6.766 1 93.69 42 GLY B CA 1
ATOM 3220 C C . GLY B 1 42 ? 34.062 3.67 6.203 1 93.69 42 GLY B C 1
ATOM 3221 O O . GLY B 1 42 ? 34.438 4.84 6.348 1 93.69 42 GLY B O 1
ATOM 3222 N N . VAL B 1 43 ? 32.969 3.318 5.578 1 93.06 43 VAL B N 1
ATOM 3223 C CA . VAL B 1 43 ? 32.094 4.328 5.027 1 93.06 43 VAL B CA 1
ATOM 3224 C C . VAL B 1 43 ? 31.516 5.199 6.152 1 93.06 43 VAL B C 1
ATOM 3226 O O . VAL B 1 43 ? 31.453 6.422 6.023 1 93.06 43 VAL B O 1
ATOM 3229 N N . ALA B 1 44 ? 31.125 4.551 7.211 1 93.19 44 ALA B N 1
ATOM 3230 C CA . ALA B 1 44 ? 30.625 5.289 8.367 1 93.19 44 ALA B CA 1
ATOM 3231 C C . ALA B 1 44 ? 31.688 6.234 8.922 1 93.19 44 ALA B C 1
ATOM 3233 O O . ALA B 1 44 ? 31.359 7.355 9.328 1 93.19 44 ALA B O 1
ATOM 3234 N N . ALA B 1 45 ? 32.906 5.805 8.922 1 94.94 45 ALA B N 1
ATOM 3235 C CA . ALA B 1 45 ? 34 6.633 9.391 1 94.94 45 ALA B CA 1
ATOM 3236 C C . ALA B 1 45 ? 34.219 7.84 8.484 1 94.94 45 ALA B C 1
ATOM 3238 O O . ALA B 1 45 ? 34.469 8.945 8.961 1 94.94 45 ALA B O 1
ATOM 3239 N N . VAL B 1 46 ? 34.188 7.609 7.227 1 95.12 46 VAL B N 1
ATOM 3240 C CA . VAL B 1 46 ? 34.344 8.695 6.266 1 95.12 46 VAL B CA 1
ATOM 3241 C C . VAL B 1 46 ? 33.219 9.719 6.469 1 95.12 46 VAL B C 1
ATOM 3243 O O . VAL B 1 46 ? 33.469 10.93 6.473 1 95.12 46 VAL B O 1
ATOM 3246 N N . LEU B 1 47 ? 32 9.258 6.656 1 93.69 47 LEU B N 1
ATOM 3247 C CA . LEU B 1 47 ? 30.859 10.156 6.852 1 93.69 47 LEU B CA 1
ATOM 3248 C C . LEU B 1 47 ? 31.016 10.953 8.141 1 93.69 47 LEU B C 1
ATOM 3250 O O . LEU B 1 47 ? 30.672 12.141 8.188 1 93.69 47 LEU B O 1
ATOM 3254 N N . ALA B 1 48 ? 31.516 10.336 9.148 1 93.94 48 ALA B N 1
ATOM 3255 C CA . ALA B 1 48 ? 31.797 11.047 10.398 1 93.94 48 ALA B CA 1
ATOM 3256 C C . ALA B 1 48 ? 32.844 12.133 10.188 1 93.94 48 ALA B C 1
ATOM 3258 O O . ALA B 1 48 ? 32.75 13.227 10.734 1 93.94 48 ALA B O 1
ATOM 3259 N N . GLY B 1 49 ? 33.875 11.742 9.438 1 93.81 49 GLY B N 1
ATOM 3260 C CA . GLY B 1 49 ? 34.875 12.727 9.102 1 93.81 49 GLY B CA 1
ATOM 3261 C C . GLY B 1 49 ? 34.344 13.922 8.344 1 93.81 49 GLY B C 1
ATOM 3262 O O . GLY B 1 49 ? 34.75 15.062 8.578 1 93.81 49 GLY B O 1
ATOM 3263 N N . VAL B 1 50 ? 33.438 13.688 7.449 1 92.94 50 VAL B N 1
ATOM 3264 C CA . VAL B 1 50 ? 32.812 14.75 6.672 1 92.94 50 VAL B CA 1
ATOM 3265 C C . VAL B 1 50 ? 32 15.664 7.594 1 92.94 50 VAL B C 1
ATOM 3267 O O . VAL B 1 50 ? 31.984 16.875 7.406 1 92.94 50 VAL B O 1
ATOM 3270 N N . VAL B 1 51 ? 31.359 15.078 8.57 1 90.5 51 VAL B N 1
ATOM 3271 C CA . VAL B 1 51 ? 30.578 15.867 9.531 1 90.5 51 VAL B CA 1
ATOM 3272 C C . VAL B 1 51 ? 31.516 16.828 10.273 1 90.5 51 VAL B C 1
ATOM 3274 O O . VAL B 1 51 ? 31.203 18 10.43 1 90.5 51 VAL B O 1
ATOM 3277 N N . VAL B 1 52 ? 32.625 16.297 10.672 1 91 52 VAL B N 1
ATOM 3278 C CA . VAL B 1 52 ? 33.594 17.109 11.398 1 91 52 VAL B CA 1
ATOM 3279 C C . VAL B 1 52 ? 34.125 18.234 10.492 1 91 52 VAL B C 1
ATOM 3281 O O . VAL B 1 52 ? 34.25 19.375 10.922 1 91 52 VAL B O 1
ATOM 3284 N N . LEU B 1 53 ? 34.375 17.875 9.336 1 90.81 53 LEU B N 1
ATOM 3285 C CA . LEU B 1 53 ? 34.844 18.859 8.375 1 90.81 53 LEU B CA 1
ATOM 3286 C C . LEU B 1 53 ? 33.812 19.953 8.141 1 90.81 53 LEU B C 1
ATOM 3288 O O . LEU B 1 53 ? 34.156 21.125 8.047 1 90.81 53 LEU B O 1
ATOM 3292 N N . LEU B 1 54 ? 32.594 19.562 8.023 1 89.25 54 LEU B N 1
ATOM 3293 C CA . LEU B 1 54 ? 31.516 20.516 7.793 1 89.25 54 LEU B CA 1
ATOM 3294 C C . LEU B 1 54 ? 31.344 21.453 8.992 1 89.25 54 LEU B C 1
ATOM 3296 O O . LEU B 1 54 ? 31.109 22.641 8.828 1 89.25 54 LEU B O 1
ATOM 3300 N N . PHE B 1 55 ? 31.453 20.875 10.141 1 85.44 55 PHE B N 1
ATOM 3301 C CA . PHE B 1 55 ? 31.359 21.672 11.359 1 85.44 55 PHE B CA 1
ATOM 3302 C C . PHE B 1 55 ? 32.469 22.703 11.414 1 85.44 55 PHE B C 1
ATOM 3304 O O . PHE B 1 55 ? 32.25 23.859 11.805 1 85.44 55 PHE B O 1
ATOM 3311 N N . TRP B 1 56 ? 33.562 22.266 11.016 1 85.69 56 TRP B N 1
ATOM 3312 C CA . TRP B 1 56 ? 34.719 23.156 11.031 1 85.69 56 TRP B CA 1
ATOM 3313 C C . TRP B 1 56 ? 34.594 24.234 9.953 1 85.69 56 TRP B C 1
ATOM 3315 O O . TRP B 1 56 ? 34.938 25.391 10.18 1 85.69 56 TRP B O 1
ATOM 3325 N N . ALA B 1 57 ? 34.156 23.828 8.812 1 82.94 57 ALA B N 1
ATOM 3326 C CA . ALA B 1 57 ? 34.062 24.734 7.676 1 82.94 57 ALA B CA 1
ATOM 3327 C C . ALA B 1 57 ? 32.969 25.781 7.906 1 82.94 57 ALA B C 1
ATOM 3329 O O . ALA B 1 57 ? 33.125 26.938 7.5 1 82.94 57 ALA B O 1
ATOM 3330 N N . THR B 1 58 ? 31.766 25.422 8.375 1 79.19 58 THR B N 1
ATOM 3331 C CA . THR B 1 58 ? 30.656 26.344 8.531 1 79.19 58 THR B CA 1
ATOM 3332 C C . THR B 1 58 ? 30.797 27.156 9.82 1 79.19 58 THR B C 1
ATOM 3334 O O . THR B 1 58 ? 30.109 28.156 10.016 1 79.19 58 THR B O 1
ATOM 3337 N N . GLY B 1 59 ? 31.734 27.047 10.516 1 69.62 59 GLY B N 1
ATOM 3338 C CA . GLY B 1 59 ? 31.984 27.812 11.734 1 69.62 59 GLY B CA 1
ATOM 3339 C C . GLY B 1 59 ? 31.016 27.469 12.852 1 69.62 59 GLY B C 1
ATOM 3340 O O . GLY B 1 59 ? 29.969 26.875 12.609 1 69.62 59 GLY B O 1
ATOM 3341 N N . ARG B 1 60 ? 31.453 27.406 14.125 1 58.25 60 ARG B N 1
ATOM 3342 C CA . ARG B 1 60 ? 30.672 27.172 15.328 1 58.25 60 ARG B CA 1
ATOM 3343 C C . ARG B 1 60 ? 29.422 28.047 15.352 1 58.25 60 ARG B C 1
ATOM 3345 O O . ARG B 1 60 ? 28.531 27.844 16.172 1 58.25 60 ARG B O 1
ATOM 3352 N N . LYS B 1 61 ? 29.375 29.047 14.516 1 55.69 61 LYS B N 1
ATOM 3353 C CA . LYS B 1 61 ? 28.172 29.875 14.586 1 55.69 61 LYS B CA 1
ATOM 3354 C C . LYS B 1 61 ? 27.016 29.219 13.82 1 55.69 61 LYS B C 1
ATOM 3356 O O . LYS B 1 61 ? 27.234 28.578 12.789 1 55.69 61 LYS B O 1
ATOM 3361 N N . ALA B 1 62 ? 25.969 29.031 14.562 1 55.59 62 ALA B N 1
ATOM 3362 C CA . ALA B 1 62 ? 24.75 28.422 14.047 1 55.59 62 ALA B CA 1
ATOM 3363 C C . ALA B 1 62 ? 24.406 28.953 12.664 1 55.59 62 ALA B C 1
ATOM 3365 O O . ALA B 1 62 ? 24.219 30.172 12.484 1 55.59 62 ALA B O 1
ATOM 3366 N N . PRO B 1 63 ? 24.844 28.109 11.594 1 55.56 63 PRO B N 1
ATOM 3367 C CA . PRO B 1 63 ? 24.656 28.594 10.227 1 55.56 63 PRO B CA 1
ATOM 3368 C C . PRO B 1 63 ? 23.281 29.219 10.008 1 55.56 63 PRO B C 1
ATOM 3370 O O . PRO B 1 63 ? 23.062 29.906 9 1 55.56 63 PRO B O 1
ATOM 3373 N N . LEU B 1 64 ? 22.297 28.641 10.82 1 59.03 64 LEU B N 1
ATOM 3374 C CA . LEU B 1 64 ? 20.969 29.172 10.555 1 59.03 64 LEU B CA 1
ATOM 3375 C C . LEU B 1 64 ? 20.609 30.266 11.555 1 59.03 64 LEU B C 1
ATOM 3377 O O . LEU B 1 64 ? 21.078 30.234 12.703 1 59.03 64 LEU B O 1
ATOM 3381 N N . ALA B 1 65 ? 20.375 31.469 11.141 1 49.06 65 ALA B N 1
ATOM 3382 C CA . ALA B 1 65 ? 20.125 32.688 11.883 1 49.06 65 ALA B CA 1
ATOM 3383 C C . ALA B 1 65 ? 19.406 32.406 13.195 1 49.06 65 ALA B C 1
ATOM 3385 O O . ALA B 1 65 ? 19.703 33.031 14.227 1 49.06 65 ALA B O 1
ATOM 3386 N N . ASP B 1 66 ? 18.141 31.984 13.273 1 51.69 66 ASP B N 1
ATOM 3387 C CA . ASP B 1 66 ? 17.25 32.156 14.414 1 51.69 66 ASP B CA 1
ATOM 3388 C C . ASP B 1 66 ? 17.266 30.938 15.328 1 51.69 66 ASP B C 1
ATOM 3390 O O . ASP B 1 66 ? 16.344 30.719 16.109 1 51.69 66 ASP B O 1
ATOM 3394 N N . GLY B 1 67 ? 18.469 30.391 15.602 1 56.88 67 GLY B N 1
ATOM 3395 C CA . GLY B 1 67 ? 18.594 29.578 16.797 1 56.88 67 GLY B CA 1
ATOM 3396 C C . GLY B 1 67 ? 17.781 28.297 16.734 1 56.88 67 GLY B C 1
ATOM 3397 O O . GLY B 1 67 ? 17.391 27.75 17.766 1 56.88 67 GLY B O 1
ATOM 3398 N N . ARG B 1 68 ? 17.141 27.984 15.633 1 64.94 68 ARG B N 1
ATOM 3399 C CA . ARG B 1 68 ? 16.312 26.797 15.688 1 64.94 68 ARG B CA 1
ATOM 3400 C C . ARG B 1 68 ? 17.141 25.531 15.586 1 64.94 68 ARG B C 1
ATOM 3402 O O . ARG B 1 68 ? 17.594 25.156 14.5 1 64.94 68 ARG B O 1
ATOM 3409 N N . ARG B 1 69 ? 17.641 24.875 16.672 1 73.62 69 ARG B N 1
ATOM 3410 C CA . ARG B 1 69 ? 18.5 23.719 16.828 1 73.62 69 ARG B CA 1
ATOM 3411 C C . ARG B 1 69 ? 18.094 22.609 15.859 1 73.62 69 ARG B C 1
ATOM 3413 O O . ARG B 1 69 ? 18.953 21.969 15.242 1 73.62 69 ARG B O 1
ATOM 3420 N N . ARG B 1 70 ? 16.906 22.422 15.617 1 77.5 70 ARG B N 1
ATOM 3421 C CA . ARG B 1 70 ? 16.438 21.328 14.766 1 77.5 70 ARG B CA 1
ATOM 3422 C C . ARG B 1 70 ? 16.75 21.609 13.297 1 77.5 70 ARG B C 1
ATOM 3424 O O . ARG B 1 70 ? 17.094 20.703 12.547 1 77.5 70 ARG B O 1
ATOM 3431 N N . GLU B 1 71 ? 16.734 22.828 13.039 1 79.19 71 GLU B N 1
ATOM 3432 C CA . GLU B 1 71 ? 17.031 23.188 11.656 1 79.19 71 GLU B CA 1
ATOM 3433 C C . GLU B 1 71 ? 18.516 23.031 11.344 1 79.19 71 GLU B C 1
ATOM 3435 O O . GLU B 1 71 ? 18.891 22.734 10.211 1 79.19 71 GLU B O 1
ATOM 3440 N N . GLN B 1 72 ? 19.297 23.125 12.383 1 82 72 GLN B N 1
ATOM 3441 C CA . GLN B 1 72 ? 20.734 22.938 12.195 1 82 72 GLN B CA 1
ATOM 3442 C C . GLN B 1 72 ? 21.062 21.469 11.93 1 82 72 GLN B C 1
ATOM 3444 O O . GLN B 1 72 ? 21.906 21.172 11.086 1 82 72 GLN B O 1
ATOM 3449 N N . ILE B 1 73 ? 20.406 20.688 12.594 1 85.31 73 ILE B N 1
ATOM 3450 C CA . ILE B 1 73 ? 20.625 19.25 12.422 1 85.31 73 ILE B CA 1
ATOM 3451 C C . ILE B 1 73 ? 20.266 18.844 10.992 1 85.31 73 ILE B C 1
ATOM 3453 O O . ILE B 1 73 ? 21 18.078 10.359 1 85.31 73 ILE B O 1
ATOM 3457 N N . TRP B 1 74 ? 19.234 19.406 10.531 1 88 74 TRP B N 1
ATOM 3458 C CA . TRP B 1 74 ? 18.812 19.047 9.188 1 88 74 TRP B CA 1
ATOM 3459 C C . TRP B 1 74 ? 19.719 19.672 8.133 1 88 74 TRP B C 1
ATOM 3461 O O . TRP B 1 74 ? 19.891 19.109 7.047 1 88 74 TRP B O 1
ATOM 3471 N N . PHE B 1 75 ? 20.25 20.781 8.5 1 88.38 75 PHE B N 1
ATOM 3472 C CA . PHE B 1 75 ? 21.234 21.375 7.598 1 88.38 75 PHE B CA 1
ATOM 3473 C C . PHE B 1 75 ? 22.422 20.453 7.391 1 88.38 75 PHE B C 1
ATOM 3475 O O . PHE B 1 75 ? 22.812 20.188 6.254 1 88.38 75 PHE B O 1
ATOM 3482 N N . TYR B 1 76 ? 22.875 19.906 8.414 1 89 76 TYR B N 1
ATOM 3483 C CA . TYR B 1 76 ? 24.016 19.016 8.32 1 89 76 TYR B CA 1
ATOM 3484 C C . TYR B 1 76 ? 23.625 17.688 7.688 1 89 76 TYR B C 1
ATOM 3486 O O . TYR B 1 76 ? 24.406 17.078 6.961 1 89 76 TYR B O 1
ATOM 3494 N N . ALA B 1 77 ? 22.484 17.219 7.984 1 90.56 77 ALA B N 1
ATOM 3495 C CA . ALA B 1 77 ? 22 15.984 7.371 1 90.56 77 ALA B CA 1
ATOM 3496 C C . ALA B 1 77 ? 21.906 16.125 5.855 1 90.56 77 ALA B C 1
ATOM 3498 O O . ALA B 1 77 ? 22.266 15.211 5.113 1 90.56 77 ALA B O 1
ATOM 3499 N N . LEU B 1 78 ? 21.422 17.266 5.469 1 92.94 78 LEU B N 1
ATOM 3500 C CA . LEU B 1 78 ? 21.328 17.531 4.035 1 92.94 78 LEU B CA 1
ATOM 3501 C C . LEU B 1 78 ? 22.703 17.688 3.414 1 92.94 78 LEU B C 1
ATOM 3503 O O . LEU B 1 78 ? 22.922 17.297 2.264 1 92.94 78 LEU B O 1
ATOM 3507 N N . ALA B 1 79 ? 23.594 18.25 4.176 1 93.19 79 ALA B N 1
ATOM 3508 C CA . ALA B 1 79 ? 24.953 18.406 3.682 1 93.19 79 ALA B CA 1
ATOM 3509 C C . ALA B 1 79 ? 25.641 17.062 3.498 1 93.19 79 ALA B C 1
ATOM 3511 O O . ALA B 1 79 ? 26.312 16.828 2.492 1 93.19 79 ALA B O 1
ATOM 3512 N N . ILE B 1 80 ? 25.422 16.25 4.422 1 93.62 80 ILE B N 1
ATOM 3513 C CA . ILE B 1 80 ? 25.984 14.898 4.312 1 93.62 80 ILE B CA 1
ATOM 3514 C C . ILE B 1 80 ? 25.344 14.172 3.135 1 93.62 80 ILE B C 1
ATOM 3516 O O . ILE B 1 80 ? 26 13.414 2.424 1 93.62 80 ILE B O 1
ATOM 3520 N N . SER B 1 81 ? 24.062 14.383 2.975 1 94.56 81 SER B N 1
ATOM 3521 C CA . SER B 1 81 ? 23.344 13.766 1.862 1 94.56 81 SER B CA 1
ATOM 3522 C C . SER B 1 81 ? 23.859 14.273 0.522 1 94.56 81 SER B C 1
ATOM 3524 O O . SER B 1 81 ? 23.891 13.539 -0.463 1 94.56 81 SER B O 1
ATOM 3526 N N . ALA B 1 82 ? 24.219 15.5 0.539 1 95.88 82 ALA B N 1
ATOM 3527 C CA . ALA B 1 82 ? 24.812 16.031 -0.683 1 95.88 82 ALA B CA 1
ATOM 3528 C C . ALA B 1 82 ? 26.141 15.359 -0.985 1 95.88 82 ALA B C 1
ATOM 3530 O O . ALA B 1 82 ? 26.453 15.055 -2.141 1 95.88 82 ALA B O 1
ATOM 3531 N N . PHE B 1 83 ? 26.953 15.141 0.029 1 96.06 83 PHE B N 1
ATOM 3532 C CA . PHE B 1 83 ? 28.219 14.43 -0.113 1 96.06 83 PHE B CA 1
ATOM 3533 C C . PHE B 1 83 ? 28 13.016 -0.637 1 96.06 83 PHE B C 1
ATOM 3535 O O . PHE B 1 83 ? 28.688 12.57 -1.559 1 96.06 83 PHE B O 1
ATOM 3542 N N . THR B 1 84 ? 26.984 12.32 -0.09 1 95.62 84 THR B N 1
ATOM 3543 C CA . THR B 1 84 ? 26.688 10.953 -0.49 1 95.62 84 THR B CA 1
ATOM 3544 C C . THR B 1 84 ? 26.125 10.906 -1.905 1 95.62 84 THR B C 1
ATOM 3546 O O . THR B 1 84 ? 26.297 9.914 -2.617 1 95.62 84 THR B O 1
ATOM 3549 N N . SER B 1 85 ? 25.469 11.969 -2.297 1 96.69 85 SER B N 1
ATOM 3550 C CA . SER B 1 85 ? 24.953 12.023 -3.658 1 96.69 85 SER B CA 1
ATOM 3551 C C . SER B 1 85 ? 26.078 12.078 -4.684 1 96.69 85 SER B C 1
ATOM 3553 O O . SER B 1 85 ? 26.016 11.398 -5.711 1 96.69 85 SER B O 1
ATOM 3555 N N . VAL B 1 86 ? 27.062 12.844 -4.387 1 97.06 86 VAL B N 1
ATOM 3556 C CA . VAL B 1 86 ? 28.203 12.906 -5.289 1 97.06 86 VAL B CA 1
ATOM 3557 C C . VAL B 1 86 ? 28.938 11.57 -5.293 1 97.06 86 VAL B C 1
ATOM 3559 O O . VAL B 1 86 ? 29.391 11.109 -6.344 1 97.06 86 VAL B O 1
ATOM 3562 N N . ALA B 1 87 ? 29.031 10.984 -4.172 1 96.06 87 ALA B N 1
ATOM 3563 C CA . ALA B 1 87 ? 29.641 9.656 -4.094 1 96.06 87 ALA B CA 1
ATOM 3564 C C . ALA B 1 87 ? 28.859 8.648 -4.93 1 96.06 87 ALA B C 1
ATOM 3566 O O . ALA B 1 87 ? 29.453 7.766 -5.559 1 96.06 87 ALA B O 1
ATOM 3567 N N . SER B 1 88 ? 27.531 8.773 -4.914 1 96.12 88 SER B N 1
ATOM 3568 C CA . SER B 1 88 ? 26.688 7.875 -5.703 1 96.12 88 SER B CA 1
ATOM 3569 C C . SER B 1 88 ? 26.906 8.086 -7.195 1 96.12 88 SER B C 1
ATOM 3571 O O . SER B 1 88 ? 26.781 7.145 -7.984 1 96.12 88 SER B O 1
ATOM 3573 N N . LEU B 1 89 ? 27.203 9.266 -7.543 1 96.56 89 LEU B N 1
ATOM 3574 C CA . LEU B 1 89 ? 27.5 9.531 -8.945 1 96.56 89 LEU B CA 1
ATOM 3575 C C . LEU B 1 89 ? 28.734 8.758 -9.398 1 96.56 89 LEU B C 1
ATOM 3577 O O . LEU B 1 89 ? 28.781 8.25 -10.523 1 96.56 89 LEU B O 1
ATOM 3581 N N . THR B 1 90 ? 29.719 8.656 -8.508 1 96.38 90 THR B N 1
ATOM 3582 C CA . THR B 1 90 ? 30.922 7.902 -8.836 1 96.38 90 THR B CA 1
ATOM 3583 C C . THR B 1 90 ? 30.609 6.414 -8.984 1 96.38 90 THR B C 1
ATOM 3585 O O . THR B 1 90 ? 31.234 5.715 -9.781 1 96.38 90 THR B O 1
ATOM 3588 N N . VAL B 1 91 ? 29.672 5.992 -8.281 1 95.56 91 VAL B N 1
ATOM 3589 C CA . VAL B 1 91 ? 29.234 4.602 -8.383 1 95.56 91 VAL B CA 1
ATOM 3590 C C . VAL B 1 91 ? 28.641 4.348 -9.758 1 95.56 91 VAL B C 1
ATOM 3592 O O . VAL B 1 91 ? 28.969 3.355 -10.414 1 95.56 91 VAL B O 1
ATOM 3595 N N . GLY B 1 92 ? 27.766 5.234 -10.203 1 96 92 GLY B N 1
ATOM 3596 C CA . GLY B 1 92 ? 27.172 5.094 -11.523 1 96 92 GLY B CA 1
ATOM 3597 C C . GLY B 1 92 ? 28.188 5.148 -12.648 1 96 92 GLY B C 1
ATOM 3598 O O . GLY B 1 92 ? 28.141 4.332 -13.57 1 96 92 GLY B O 1
ATOM 3599 N N . LEU B 1 93 ? 29.062 6.062 -12.492 1 96.44 93 LEU B N 1
ATOM 3600 C CA . LEU B 1 93 ? 30.094 6.242 -13.516 1 96.44 93 LEU B CA 1
ATOM 3601 C C . LEU B 1 93 ? 31.016 5.031 -13.578 1 96.44 93 LEU B C 1
ATOM 3603 O O . LEU B 1 93 ? 31.453 4.633 -14.656 1 96.44 93 LEU B O 1
ATOM 3607 N N . GLU B 1 94 ? 31.266 4.441 -12.5 1 95.75 94 GLU B N 1
ATOM 3608 C CA . GLU B 1 94 ? 32.125 3.262 -12.469 1 95.75 94 GLU B CA 1
ATOM 3609 C C . GLU B 1 94 ? 31.391 2.037 -13.023 1 95.75 94 GLU B C 1
ATOM 3611 O O . GLU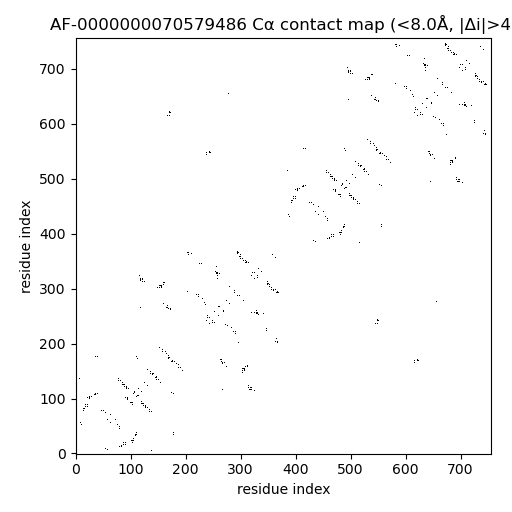 B 1 94 ? 32 1.205 -13.703 1 95.75 94 GLU B O 1
ATOM 3616 N N . LEU B 1 95 ? 30.156 1.917 -12.742 1 95.19 95 LEU B N 1
ATOM 3617 C CA . LEU B 1 95 ? 29.375 0.797 -13.25 1 95.19 95 LEU B CA 1
ATOM 3618 C C . LEU B 1 95 ? 29.297 0.836 -14.773 1 95.19 95 LEU B C 1
ATOM 3620 O O . LEU B 1 95 ? 29.266 -0.21 -15.422 1 95.19 95 LEU B O 1
ATOM 3624 N N . ASP B 1 96 ? 29.312 2.037 -15.273 1 95.44 96 ASP B N 1
ATOM 3625 C CA . ASP B 1 96 ? 29.234 2.178 -16.719 1 95.44 96 ASP B CA 1
ATOM 3626 C C . ASP B 1 96 ? 30.641 2.199 -17.344 1 95.44 96 ASP B C 1
ATOM 3628 O O . ASP B 1 96 ? 30.781 2.396 -18.562 1 95.44 96 ASP B O 1
ATOM 3632 N N . GLY B 1 97 ? 31.641 2.09 -16.609 1 94 97 GLY B N 1
ATOM 3633 C CA . GLY B 1 97 ? 33 1.972 -17.094 1 94 97 GLY B CA 1
ATOM 3634 C C . GLY B 1 97 ? 33.594 3.299 -17.531 1 94 97 GLY B C 1
ATOM 3635 O O . GLY B 1 97 ? 34.562 3.332 -18.297 1 94 97 GLY B O 1
ATOM 3636 N N . ILE B 1 98 ? 33.031 4.371 -17.156 1 94.12 98 ILE B N 1
ATOM 3637 C CA . ILE B 1 98 ? 33.562 5.691 -17.5 1 94.12 98 ILE B CA 1
ATOM 3638 C C . ILE B 1 98 ? 34.781 6.012 -16.625 1 94.12 98 ILE B C 1
ATOM 3640 O O . ILE B 1 98 ? 35.75 6.625 -17.078 1 94.12 98 ILE B O 1
ATOM 3644 N N . ILE B 1 99 ? 34.656 5.66 -15.312 1 93.31 99 ILE B N 1
ATOM 3645 C CA . ILE B 1 99 ? 35.75 5.785 -14.383 1 93.31 99 ILE B CA 1
ATOM 3646 C C . ILE B 1 99 ? 36.094 4.422 -13.781 1 93.31 99 ILE B C 1
ATOM 3648 O O . ILE B 1 99 ? 35.312 3.48 -13.891 1 93.31 99 ILE B O 1
ATOM 3652 N N . SER B 1 100 ? 37.312 4.332 -13.336 1 93.12 100 SER B N 1
ATOM 3653 C CA . SER B 1 100 ? 37.719 3.066 -12.734 1 93.12 100 SER B CA 1
ATOM 3654 C C . SER B 1 100 ? 38.562 3.295 -11.477 1 93.12 100 SER B C 1
ATOM 3656 O O . SER B 1 100 ? 39.281 4.289 -11.367 1 93.12 100 SER B O 1
ATOM 3658 N N . GLY B 1 101 ? 38.281 2.416 -10.477 1 91.31 101 GLY B N 1
ATOM 3659 C CA . GLY B 1 101 ? 39.125 2.422 -9.289 1 91.31 101 GLY B CA 1
ATOM 3660 C C . GLY B 1 101 ? 38.562 3.303 -8.18 1 91.31 101 GLY B C 1
ATOM 3661 O O . GLY B 1 101 ? 39.312 3.725 -7.289 1 91.31 101 GLY B O 1
ATOM 3662 N N . PHE B 1 102 ? 37.406 3.662 -8.211 1 91.69 102 PHE B N 1
ATOM 3663 C CA . PHE B 1 102 ? 36.844 4.555 -7.211 1 91.69 102 PHE B CA 1
ATOM 3664 C C . PHE B 1 102 ? 36.031 3.773 -6.176 1 91.69 102 PHE B C 1
ATOM 3666 O O . PHE B 1 102 ? 36.219 3.967 -4.973 1 91.69 102 PHE B O 1
ATOM 3673 N N . VAL B 1 103 ? 35.156 2.896 -6.637 1 92.56 103 VAL B N 1
ATOM 3674 C CA . VAL B 1 103 ? 34.25 2.234 -5.699 1 92.56 103 VAL B CA 1
ATOM 3675 C C . VAL B 1 103 ? 34.25 0.734 -5.98 1 92.56 103 VAL B C 1
ATOM 3677 O O . VAL B 1 103 ? 33.25 0.061 -5.691 1 92.56 103 VAL B O 1
ATOM 3680 N N . ASN B 1 104 ? 35.281 0.162 -6.426 1 91.12 104 ASN B N 1
ATOM 3681 C CA . ASN B 1 104 ? 35.344 -1.247 -6.801 1 91.12 104 ASN B CA 1
ATOM 3682 C C . ASN B 1 104 ? 35.156 -2.158 -5.59 1 91.12 104 ASN B C 1
ATOM 3684 O O . ASN B 1 104 ? 34.375 -3.098 -5.633 1 91.12 104 ASN B O 1
ATOM 3688 N N . VAL B 1 105 ? 35.844 -1.863 -4.598 1 91.19 105 VAL B N 1
ATOM 3689 C CA . VAL B 1 105 ? 35.781 -2.693 -3.398 1 91.19 105 VAL B CA 1
ATOM 3690 C C . VAL B 1 105 ? 34.375 -2.598 -2.795 1 91.19 105 VAL B C 1
ATOM 3692 O O . VAL B 1 105 ? 33.812 -3.602 -2.348 1 91.19 105 VAL B O 1
ATOM 3695 N N . TYR B 1 106 ? 33.875 -1.416 -2.832 1 91.12 106 TYR B N 1
ATOM 3696 C CA . TYR B 1 106 ? 32.531 -1.182 -2.285 1 91.12 106 TYR B CA 1
ATOM 3697 C C . TYR B 1 106 ? 31.484 -1.963 -3.061 1 91.12 106 TYR B C 1
ATOM 3699 O O . TYR B 1 106 ? 30.578 -2.547 -2.469 1 91.12 106 TYR B O 1
ATOM 3707 N N . LEU B 1 107 ? 31.578 -2.07 -4.352 1 91.62 107 LEU B N 1
ATOM 3708 C CA . LEU B 1 107 ? 30.625 -2.756 -5.211 1 91.62 107 LEU B CA 1
ATOM 3709 C C . LEU B 1 107 ? 30.812 -4.266 -5.152 1 91.62 107 LEU B C 1
ATOM 3711 O O . LEU B 1 107 ? 29.875 -5.031 -5.383 1 91.62 107 LEU B O 1
ATOM 3715 N N . LYS B 1 108 ? 31.953 -4.645 -4.773 1 90.44 108 LYS B N 1
ATOM 3716 C CA . LYS B 1 108 ? 32.25 -6.074 -4.719 1 90.44 108 LYS B CA 1
ATOM 3717 C C . LYS B 1 108 ? 31.781 -6.684 -3.402 1 90.44 108 LYS B C 1
ATOM 3719 O O . LYS B 1 108 ? 31.188 -7.762 -3.391 1 90.44 108 LYS B O 1
ATOM 3724 N N . VAL B 1 109 ? 32.062 -5.906 -2.322 1 89.19 109 VAL B N 1
ATOM 3725 C CA . VAL B 1 109 ? 31.828 -6.527 -1.021 1 89.19 109 VAL B CA 1
ATOM 3726 C C . VAL B 1 109 ? 30.766 -5.75 -0.257 1 89.19 109 VAL B C 1
ATOM 3728 O O . VAL B 1 109 ? 30 -6.332 0.519 1 89.19 109 VAL B O 1
ATOM 3731 N N . GLY B 1 110 ? 30.641 -4.523 -0.413 1 87.81 110 GLY B N 1
ATOM 3732 C CA . GLY B 1 110 ? 29.719 -3.697 0.337 1 87.81 110 GLY B CA 1
ATOM 3733 C C . GLY B 1 110 ? 28.281 -3.801 -0.164 1 87.81 110 GLY B C 1
ATOM 3734 O O . GLY B 1 110 ? 27.391 -4.223 0.574 1 87.81 110 GLY B O 1
ATOM 3735 N N . GLU B 1 111 ? 28.078 -3.438 -1.401 1 91.38 111 GLU B N 1
ATOM 3736 C CA . GLU B 1 111 ? 26.766 -3.469 -2.021 1 91.38 111 GLU B CA 1
ATOM 3737 C C . GLU B 1 111 ? 26.812 -4.113 -3.402 1 91.38 111 GLU B C 1
ATOM 3739 O O . GLU B 1 111 ? 26.578 -3.447 -4.414 1 91.38 111 GLU B O 1
ATOM 3744 N N . PRO B 1 112 ? 26.906 -5.387 -3.387 1 91.81 112 PRO B N 1
ATOM 3745 C CA . PRO B 1 112 ? 27.031 -6.082 -4.672 1 91.81 112 PRO B CA 1
ATOM 3746 C C . PRO B 1 112 ? 25.75 -6.051 -5.496 1 91.81 112 PRO B C 1
ATOM 3748 O O . PRO B 1 112 ? 25.797 -6.199 -6.719 1 91.81 112 PRO B O 1
ATOM 3751 N N . TYR B 1 113 ? 24.609 -5.828 -4.867 1 92.06 113 TYR B N 1
ATOM 3752 C CA . TYR B 1 113 ? 23.312 -5.824 -5.559 1 92.06 113 TYR B CA 1
ATOM 3753 C C . TYR B 1 113 ? 23.172 -4.59 -6.441 1 92.06 113 TYR B C 1
ATOM 3755 O O . TYR B 1 113 ? 22.297 -4.523 -7.293 1 92.06 113 TYR B O 1
ATOM 3763 N N . LEU B 1 114 ? 24.094 -3.631 -6.324 1 92.94 114 LEU B N 1
ATOM 3764 C CA . LEU B 1 114 ? 24.031 -2.414 -7.129 1 92.94 114 LEU B CA 1
ATOM 3765 C C . LEU B 1 114 ? 24.688 -2.629 -8.492 1 92.94 114 LEU B C 1
ATOM 3767 O O . LEU B 1 114 ? 24.531 -1.803 -9.391 1 92.94 114 LEU B O 1
ATOM 3771 N N . ARG B 1 115 ? 25.344 -3.76 -8.664 1 93.75 115 ARG B N 1
ATOM 3772 C CA . ARG B 1 115 ? 26.047 -4.039 -9.914 1 93.75 115 ARG B CA 1
ATOM 3773 C C . ARG B 1 115 ? 25.078 -4.508 -10.992 1 93.75 115 ARG B C 1
ATOM 3775 O O . ARG B 1 115 ? 25.188 -5.629 -11.484 1 93.75 115 ARG B O 1
ATOM 3782 N N . CYS B 1 116 ? 24.156 -3.736 -11.32 1 95.12 116 CYS B N 1
ATOM 3783 C CA . CYS B 1 116 ? 23.156 -3.99 -12.352 1 95.12 116 CYS B CA 1
ATOM 3784 C C . CYS B 1 116 ? 22.656 -2.686 -12.961 1 95.12 116 CYS B C 1
ATOM 3786 O O . CYS B 1 116 ? 23.141 -1.607 -12.609 1 95.12 116 CYS B O 1
ATOM 3788 N N . SER B 1 117 ? 21.828 -2.762 -13.906 1 96.44 117 SER B N 1
ATOM 3789 C CA . SER B 1 117 ? 21.312 -1.578 -14.586 1 96.44 117 SER B CA 1
ATOM 3790 C C . SER B 1 117 ? 20.5 -0.701 -13.633 1 96.44 117 SER B C 1
ATOM 3792 O O . SER B 1 117 ? 20.625 0.525 -13.664 1 96.44 117 SER B O 1
ATOM 3794 N N . HIS B 1 118 ? 19.641 -1.296 -12.805 1 96.31 118 HIS B N 1
ATOM 3795 C CA . HIS B 1 118 ? 18.875 -0.53 -11.836 1 96.31 118 HIS B CA 1
ATOM 3796 C C . HIS B 1 118 ? 19.781 0.245 -10.891 1 96.31 118 HIS B C 1
ATOM 3798 O O . HIS B 1 118 ? 19.531 1.414 -10.594 1 96.31 118 HIS B O 1
ATOM 3804 N N . GLY B 1 119 ? 20.812 -0.424 -10.398 1 95.44 119 GLY B N 1
ATOM 3805 C CA . GLY B 1 119 ? 21.75 0.231 -9.508 1 95.44 119 GLY B CA 1
ATOM 3806 C C . GLY B 1 119 ? 22.453 1.41 -10.148 1 95.44 119 GLY B C 1
ATOM 3807 O O . GLY B 1 119 ? 22.656 2.445 -9.516 1 95.44 119 GLY B O 1
ATOM 3808 N N . ALA B 1 120 ? 22.844 1.258 -11.359 1 96.81 120 ALA B N 1
ATOM 3809 C CA . ALA B 1 120 ? 23.5 2.344 -12.078 1 96.81 120 ALA B CA 1
ATOM 3810 C C . ALA B 1 120 ? 22.578 3.547 -12.227 1 96.81 120 ALA B C 1
ATOM 3812 O O . ALA B 1 120 ? 22.953 4.676 -11.906 1 96.81 120 ALA B O 1
ATOM 3813 N N . LEU B 1 121 ? 21.375 3.275 -12.664 1 97.38 121 LEU B N 1
ATOM 3814 C CA . LEU B 1 121 ? 20.453 4.375 -12.914 1 97.38 121 LEU B CA 1
ATOM 3815 C C . LEU B 1 121 ? 20 5.012 -11.602 1 97.38 121 LEU B C 1
ATOM 3817 O O . LEU B 1 121 ? 19.797 6.223 -11.531 1 97.38 121 LEU B O 1
ATOM 3821 N N . ALA B 1 122 ? 19.797 4.176 -10.602 1 96.75 122 ALA B N 1
ATOM 3822 C CA . ALA B 1 122 ? 19.469 4.723 -9.289 1 96.75 122 ALA B CA 1
ATOM 3823 C C . ALA B 1 122 ? 20.594 5.621 -8.781 1 96.75 122 ALA B C 1
ATOM 3825 O O . ALA B 1 122 ? 20.328 6.66 -8.164 1 96.75 122 ALA B O 1
ATOM 3826 N N . SER B 1 123 ? 21.812 5.215 -9 1 96.94 123 SER B N 1
ATOM 3827 C CA . SER B 1 123 ? 22.953 6.016 -8.586 1 96.94 123 SER B CA 1
ATOM 3828 C C . SER B 1 123 ? 23.031 7.32 -9.375 1 96.94 123 SER B C 1
ATOM 3830 O O . SER B 1 123 ? 23.359 8.367 -8.812 1 96.94 123 SER B O 1
ATOM 3832 N N . TYR B 1 124 ? 22.75 7.238 -10.648 1 97.62 124 TYR B N 1
ATOM 3833 C CA . TYR B 1 124 ? 22.719 8.461 -11.445 1 97.62 124 TYR B CA 1
ATOM 3834 C C . TYR B 1 124 ? 21.641 9.406 -10.938 1 97.62 124 TYR B C 1
ATOM 3836 O O . TYR B 1 124 ? 21.844 10.617 -10.867 1 97.62 124 TYR B O 1
ATOM 3844 N N . TRP B 1 125 ? 20.469 8.852 -10.648 1 97.75 125 TRP B N 1
ATOM 3845 C CA . TRP B 1 125 ? 19.391 9.672 -10.117 1 97.75 125 TRP B CA 1
ATOM 3846 C C . TRP B 1 125 ? 19.797 10.328 -8.805 1 97.75 125 TRP B C 1
ATOM 3848 O O . TRP B 1 125 ? 19.562 11.523 -8.602 1 97.75 125 TRP B O 1
ATOM 3858 N N . HIS B 1 126 ? 20.406 9.586 -7.957 1 96.69 126 HIS B N 1
ATOM 3859 C CA . HIS B 1 126 ? 20.859 10.125 -6.676 1 96.69 126 HIS B CA 1
ATOM 3860 C C . HIS B 1 126 ? 21.953 11.156 -6.871 1 96.69 126 HIS B C 1
ATOM 3862 O O . HIS B 1 126 ? 22.016 12.164 -6.152 1 96.69 126 HIS B O 1
ATOM 3868 N N . GLY B 1 127 ? 22.781 10.977 -7.82 1 96.94 127 GLY B N 1
ATOM 3869 C CA . GLY B 1 127 ? 23.922 11.836 -8.039 1 96.94 127 GLY B CA 1
ATOM 3870 C C . GLY B 1 127 ? 23.594 13.102 -8.797 1 96.94 127 GLY B C 1
ATOM 3871 O O . GLY B 1 127 ? 24.391 14.047 -8.828 1 96.94 127 GLY B O 1
ATOM 3872 N N . THR B 1 128 ? 22.438 13.148 -9.367 1 96.81 128 THR B N 1
ATOM 3873 C CA . THR B 1 128 ? 22.094 14.328 -10.156 1 96.81 128 THR B CA 1
ATOM 3874 C C . THR B 1 128 ? 20.859 15.016 -9.586 1 96.81 128 THR B C 1
ATOM 3876 O O . THR B 1 128 ? 20.969 15.969 -8.812 1 96.81 128 THR B O 1
ATOM 3879 N N . ALA B 1 129 ? 19.719 14.328 -9.781 1 97.25 129 ALA B N 1
ATOM 3880 C CA . ALA B 1 129 ? 18.469 14.945 -9.375 1 97.25 129 ALA B CA 1
ATOM 3881 C C . ALA B 1 129 ? 18.406 15.148 -7.863 1 97.25 129 ALA B C 1
ATOM 3883 O O . ALA B 1 129 ? 18.047 16.219 -7.383 1 97.25 129 ALA B O 1
ATOM 3884 N N . MET B 1 130 ? 18.734 14.148 -7.16 1 97 130 MET B N 1
ATOM 3885 C CA . MET B 1 130 ? 18.719 14.266 -5.707 1 97 130 MET B CA 1
ATOM 3886 C C . MET B 1 130 ? 19.766 15.273 -5.23 1 97 130 MET B C 1
ATOM 3888 O O . MET B 1 130 ? 19.516 16.016 -4.273 1 97 130 MET B O 1
ATOM 3892 N N . TYR B 1 131 ? 20.922 15.266 -5.84 1 97.38 131 TYR B N 1
ATOM 3893 C CA . TYR B 1 131 ? 21.953 16.219 -5.5 1 97.38 131 TYR B CA 1
ATOM 3894 C C . TYR B 1 131 ? 21.469 17.656 -5.688 1 97.38 131 TYR B C 1
ATOM 3896 O O . TYR B 1 131 ? 21.641 18.5 -4.805 1 97.38 131 TYR B O 1
ATOM 3904 N N . ALA B 1 132 ? 20.859 17.891 -6.824 1 97.06 132 ALA B N 1
ATOM 3905 C CA . ALA B 1 132 ? 20.312 19.219 -7.102 1 97.06 132 ALA B CA 1
ATOM 3906 C C . ALA B 1 132 ? 19.297 19.625 -6.039 1 97.06 132 ALA B C 1
ATOM 3908 O O . ALA B 1 132 ? 19.281 20.766 -5.586 1 97.06 132 ALA B O 1
ATOM 3909 N N . MET B 1 133 ? 18.484 18.719 -5.633 1 97.12 133 MET B N 1
ATOM 3910 C CA . MET B 1 133 ? 17.469 19.031 -4.629 1 97.12 133 MET B CA 1
ATOM 3911 C C . MET B 1 133 ? 18.109 19.297 -3.27 1 97.12 133 MET B C 1
ATOM 3913 O O . MET B 1 133 ? 17.641 20.141 -2.514 1 97.12 133 MET B O 1
ATOM 3917 N N . HIS B 1 134 ? 19.156 18.531 -2.98 1 96.25 134 HIS B N 1
ATOM 3918 C CA . HIS B 1 134 ? 19.875 18.797 -1.735 1 96.25 134 HIS B CA 1
ATOM 3919 C C . HIS B 1 134 ? 20.438 20.219 -1.718 1 96.25 134 HIS B C 1
ATOM 3921 O O . HIS B 1 134 ? 20.297 20.938 -0.727 1 96.25 134 HIS B O 1
ATOM 3927 N N . LEU B 1 135 ? 21.031 20.594 -2.803 1 94.69 135 LEU B N 1
ATOM 3928 C CA . LEU B 1 135 ? 21.609 21.938 -2.885 1 94.69 135 LEU B CA 1
ATOM 3929 C C . LEU B 1 135 ? 20.547 23.016 -2.799 1 94.69 135 LEU B C 1
ATOM 3931 O O . LEU B 1 135 ? 20.734 24.047 -2.15 1 94.69 135 LEU B O 1
ATOM 3935 N N . MET B 1 136 ? 19.422 22.75 -3.449 1 95.19 136 MET B N 1
ATOM 3936 C CA . MET B 1 136 ? 18.328 23.703 -3.404 1 95.19 136 MET B CA 1
ATOM 3937 C C . MET B 1 136 ? 17.812 23.875 -1.979 1 95.19 136 MET B C 1
ATOM 3939 O O . MET B 1 136 ? 17.547 25 -1.536 1 95.19 136 MET B O 1
ATOM 3943 N N . MET B 1 137 ? 17.656 22.828 -1.305 1 94.62 137 MET B N 1
ATOM 3944 C CA . MET B 1 137 ? 17.156 22.891 0.063 1 94.62 137 MET B CA 1
ATOM 3945 C C . MET B 1 137 ? 18.172 23.547 0.99 1 94.62 137 MET B C 1
ATOM 3947 O O . MET B 1 137 ? 17.797 24.312 1.881 1 94.62 137 MET B O 1
ATOM 3951 N N . LEU B 1 138 ? 19.453 23.281 0.787 1 91.81 138 LEU B N 1
ATOM 3952 C CA . LEU B 1 138 ? 20.5 23.906 1.589 1 91.81 138 LEU B CA 1
ATOM 3953 C C . LEU B 1 138 ? 20.547 25.406 1.352 1 91.81 138 LEU B C 1
ATOM 3955 O O . LEU B 1 138 ? 20.688 26.188 2.297 1 91.81 138 LEU B O 1
ATOM 3959 N N . ALA B 1 139 ? 20.438 25.781 0.112 1 90.69 139 ALA B N 1
ATOM 3960 C CA . ALA B 1 139 ? 20.391 27.203 -0.217 1 90.69 139 ALA B CA 1
ATOM 3961 C C . ALA B 1 139 ? 19.172 27.875 0.417 1 90.69 139 ALA B C 1
ATOM 3963 O O . ALA B 1 139 ? 19.281 28.984 0.956 1 90.69 139 ALA B O 1
ATOM 3964 N N . ALA B 1 140 ? 18.047 27.188 0.369 1 90.12 140 ALA B N 1
ATOM 3965 C CA . ALA B 1 140 ? 16.828 27.75 0.949 1 90.12 140 ALA B CA 1
ATOM 3966 C C . ALA B 1 140 ? 16.953 27.859 2.467 1 90.12 140 ALA B C 1
ATOM 3968 O O . ALA B 1 140 ? 16.438 28.812 3.062 1 90.12 140 ALA B O 1
ATOM 3969 N N . LEU B 1 141 ? 17.578 26.922 3.061 1 85.88 141 LEU B N 1
ATOM 3970 C CA . LEU B 1 141 ? 17.781 26.969 4.504 1 85.88 141 LEU B CA 1
ATOM 3971 C C . LEU B 1 141 ? 18.688 28.141 4.879 1 85.88 141 LEU B C 1
ATOM 3973 O O . LEU B 1 141 ? 18.484 28.781 5.918 1 85.88 141 LEU B O 1
ATOM 3977 N N . THR B 1 142 ? 19.656 28.453 4.062 1 83.94 142 THR B N 1
ATOM 3978 C CA . THR B 1 142 ? 20.594 29.531 4.332 1 83.94 142 THR B CA 1
ATOM 3979 C C . THR B 1 142 ? 19.953 30.891 4.117 1 83.94 142 THR B C 1
ATOM 3981 O O . THR B 1 142 ? 20.25 31.859 4.828 1 83.94 142 THR B O 1
ATOM 3984 N N . TRP B 1 143 ? 19.047 30.969 3.174 1 85.12 143 TRP B N 1
ATOM 3985 C CA . TRP B 1 143 ? 18.438 32.25 2.842 1 85.12 143 TRP B CA 1
ATOM 3986 C C . TRP B 1 143 ? 17.062 32.375 3.482 1 85.12 143 TRP B C 1
ATOM 3988 O O . TRP B 1 143 ? 16.312 33.312 3.178 1 85.12 143 TRP B O 1
ATOM 3998 N N . ASP B 1 144 ? 16.594 31.375 4.332 1 81.62 144 ASP B N 1
ATOM 3999 C CA . ASP B 1 144 ? 15.32 31.359 5.039 1 81.62 144 ASP B CA 1
ATOM 4000 C C . ASP B 1 144 ? 14.156 31.391 4.055 1 81.62 144 ASP B C 1
ATOM 4002 O O . ASP B 1 144 ? 13.234 32.188 4.203 1 81.62 144 ASP B O 1
ATOM 4006 N N . GLY B 1 145 ? 14.43 30.625 3.047 1 86.75 145 GLY B N 1
ATOM 4007 C CA . GLY B 1 145 ? 13.359 30.5 2.07 1 86.75 145 GLY B CA 1
ATOM 4008 C C . GLY B 1 145 ? 12.461 29.297 2.326 1 86.75 145 GLY B C 1
ATOM 4009 O O . GLY B 1 145 ? 12.719 28.516 3.242 1 86.75 145 GLY B O 1
ATOM 4010 N N . ASN B 1 146 ? 11.344 29.234 1.556 1 90.06 146 ASN B N 1
ATOM 4011 C CA . ASN B 1 146 ? 10.422 28.094 1.652 1 90.06 146 ASN B CA 1
ATOM 4012 C C . ASN B 1 146 ? 10.922 26.891 0.857 1 90.06 146 ASN B C 1
ATOM 4014 O O . ASN B 1 146 ? 11.164 27 -0.346 1 90.06 146 ASN B O 1
ATOM 4018 N N . LEU B 1 147 ? 11.125 25.875 1.541 1 93 147 LEU B N 1
ATOM 4019 C CA . LEU B 1 147 ? 11.648 24.703 0.839 1 93 147 LEU B CA 1
ATOM 4020 C C . LEU B 1 147 ? 10.688 23.516 0.955 1 93 147 LEU B C 1
ATOM 4022 O O . LEU B 1 147 ? 11.047 22.391 0.632 1 93 147 LEU B O 1
ATOM 4026 N N . TYR B 1 148 ? 9.508 23.719 1.329 1 93.81 148 TYR B N 1
ATOM 4027 C CA . TYR B 1 148 ? 8.539 22.656 1.589 1 93.81 148 TYR B CA 1
ATOM 4028 C C . TYR B 1 148 ? 8.188 21.922 0.305 1 93.81 148 TYR B C 1
ATOM 4030 O O . TYR B 1 148 ? 8.117 20.688 0.292 1 93.81 148 TYR B O 1
ATOM 4038 N N . GLY B 1 149 ? 8.023 22.625 -0.75 1 94.38 149 GLY B N 1
ATOM 4039 C CA . GLY B 1 149 ? 7.699 21.984 -2.02 1 94.38 149 GLY B CA 1
ATOM 4040 C C . GLY B 1 149 ? 8.781 21.047 -2.518 1 94.38 149 GLY B C 1
ATOM 4041 O O . GLY B 1 149 ? 8.5 19.922 -2.928 1 94.38 149 GLY B O 1
ATOM 4042 N N . VAL B 1 150 ? 9.945 21.516 -2.438 1 95.94 150 VAL B N 1
ATOM 4043 C CA . VAL B 1 150 ? 11.07 20.719 -2.879 1 95.94 150 VAL B CA 1
ATOM 4044 C C . VAL B 1 150 ? 11.266 19.531 -1.936 1 95.94 150 VAL B C 1
ATOM 4046 O O . VAL B 1 150 ? 11.594 18.422 -2.373 1 95.94 150 VAL B O 1
ATOM 4049 N N . ALA B 1 151 ? 11.031 19.781 -0.707 1 96.25 151 ALA B N 1
ATOM 4050 C CA . ALA B 1 151 ? 11.172 18.719 0.288 1 96.25 151 ALA B CA 1
ATOM 4051 C C . ALA B 1 151 ? 10.141 17.609 0.066 1 96.25 151 ALA B C 1
ATOM 4053 O O . ALA B 1 151 ? 10.438 16.438 0.279 1 96.25 151 ALA B O 1
ATOM 4054 N N . LEU B 1 152 ? 8.961 17.969 -0.342 1 96.69 152 LEU B N 1
ATOM 4055 C CA . LEU B 1 152 ? 7.934 16.984 -0.644 1 96.69 152 LEU B CA 1
ATOM 4056 C C . LEU B 1 152 ? 8.344 16.109 -1.825 1 96.69 152 LEU B C 1
ATOM 4058 O O . LEU B 1 152 ? 8.25 14.891 -1.759 1 96.69 152 LEU B O 1
ATOM 4062 N N . PHE B 1 153 ? 8.797 16.766 -2.854 1 97.5 153 PHE B N 1
ATOM 4063 C CA . PHE B 1 153 ? 9.258 16.062 -4.039 1 97.5 153 PHE B CA 1
ATOM 4064 C C . PHE B 1 153 ? 10.445 15.156 -3.703 1 97.5 153 PHE B C 1
ATOM 4066 O O . PHE B 1 153 ? 10.484 13.992 -4.117 1 97.5 153 PHE B O 1
ATOM 4073 N N . TRP B 1 154 ? 11.312 15.672 -2.947 1 97.25 154 TRP B N 1
ATOM 4074 C CA . TRP B 1 154 ? 12.5 14.945 -2.508 1 97.25 154 TRP B CA 1
ATOM 4075 C C . TRP B 1 154 ? 12.125 13.75 -1.641 1 97.25 154 TRP B C 1
ATOM 4077 O O . TRP B 1 154 ? 12.68 12.664 -1.798 1 97.25 154 TRP B O 1
ATOM 4087 N N . CYS B 1 155 ? 11.227 13.906 -0.762 1 96.31 155 CYS B N 1
ATOM 4088 C CA . CYS B 1 155 ? 10.781 12.836 0.123 1 96.31 155 CYS B CA 1
ATOM 4089 C C . CYS B 1 155 ? 10.133 11.711 -0.669 1 96.31 155 CYS B C 1
ATOM 4091 O O . CYS B 1 155 ? 10.422 10.539 -0.44 1 96.31 155 CYS B O 1
ATOM 4093 N N . GLY B 1 156 ? 9.273 12.062 -1.565 1 96.38 156 GLY B N 1
ATOM 4094 C CA . GLY B 1 156 ? 8.656 11.047 -2.412 1 96.38 156 GLY B CA 1
ATOM 4095 C C . GLY B 1 156 ? 9.672 10.234 -3.195 1 96.38 156 GLY B C 1
ATOM 4096 O O . GLY B 1 156 ? 9.562 9.008 -3.268 1 96.38 156 GLY B O 1
ATOM 4097 N N . SER B 1 157 ? 10.633 10.891 -3.715 1 96.88 157 SER B N 1
ATOM 4098 C CA . SER B 1 157 ? 11.672 10.227 -4.492 1 96.88 157 SER B CA 1
ATOM 4099 C C . SER B 1 157 ? 12.5 9.297 -3.621 1 96.88 157 SER B C 1
ATOM 4101 O O . SER B 1 157 ? 12.758 8.148 -3.996 1 96.88 157 SER B O 1
ATOM 4103 N N . ASN B 1 158 ? 12.836 9.758 -2.48 1 95.88 158 ASN B N 1
ATOM 4104 C CA . ASN B 1 158 ? 13.688 8.992 -1.578 1 95.88 158 ASN B CA 1
ATOM 4105 C C . ASN B 1 158 ? 12.961 7.766 -1.029 1 95.88 158 ASN B C 1
ATOM 4107 O O . ASN B 1 158 ? 13.531 6.68 -0.958 1 95.88 158 ASN B O 1
ATOM 4111 N N . VAL B 1 159 ? 11.781 7.941 -0.667 1 94.25 159 VAL B N 1
ATOM 4112 C CA . VAL B 1 159 ? 11.016 6.848 -0.071 1 94.25 159 VAL B CA 1
ATOM 4113 C C . VAL B 1 159 ? 10.766 5.762 -1.116 1 94.25 159 VAL B C 1
ATOM 4115 O O . VAL B 1 159 ? 10.914 4.574 -0.833 1 94.25 159 VAL B O 1
ATOM 4118 N N . ASN B 1 160 ? 10.398 6.168 -2.305 1 96.31 160 ASN B N 1
ATOM 4119 C CA . ASN B 1 160 ? 10.195 5.191 -3.367 1 96.31 160 ASN B CA 1
ATOM 4120 C C . ASN B 1 160 ? 11.477 4.414 -3.672 1 96.31 160 ASN B C 1
ATOM 4122 O O . ASN B 1 160 ? 11.461 3.186 -3.738 1 96.31 160 ASN B O 1
ATOM 4126 N N . SER B 1 161 ? 12.531 5.141 -3.787 1 96.44 161 SER B N 1
ATOM 4127 C CA . SER B 1 161 ? 13.805 4.504 -4.102 1 96.44 161 SER B CA 1
ATOM 4128 C C . SER B 1 161 ? 14.242 3.562 -2.982 1 96.44 161 SER B C 1
ATOM 4130 O O . SER B 1 161 ? 14.703 2.451 -3.246 1 96.44 161 SER B O 1
ATOM 4132 N N . ALA B 1 162 ? 14.078 3.971 -1.789 1 94.69 162 ALA B N 1
ATOM 4133 C CA . ALA B 1 162 ? 14.516 3.174 -0.646 1 94.69 162 ALA B CA 1
ATOM 4134 C C . ALA B 1 162 ? 13.688 1.902 -0.509 1 94.69 162 ALA B C 1
ATOM 4136 O O . ALA B 1 162 ? 14.227 0.822 -0.263 1 94.69 162 ALA B O 1
ATOM 4137 N N . ILE B 1 163 ? 12.398 1.983 -0.698 1 94.38 163 ILE B N 1
ATOM 4138 C CA . ILE B 1 163 ? 11.516 0.828 -0.554 1 94.38 163 ILE B CA 1
ATOM 4139 C C . ILE B 1 163 ? 11.836 -0.2 -1.638 1 94.38 163 ILE B C 1
ATOM 4141 O O . ILE B 1 163 ? 11.945 -1.396 -1.355 1 94.38 163 ILE B O 1
ATOM 4145 N N . VAL B 1 164 ? 12 0.265 -2.832 1 96.56 164 VAL B N 1
ATOM 4146 C CA . VAL B 1 164 ? 12.281 -0.631 -3.949 1 96.56 164 VAL B CA 1
ATOM 4147 C C . VAL B 1 164 ? 13.633 -1.3 -3.744 1 96.56 164 VAL B C 1
ATOM 4149 O O . VAL B 1 164 ? 13.773 -2.51 -3.941 1 96.56 164 VA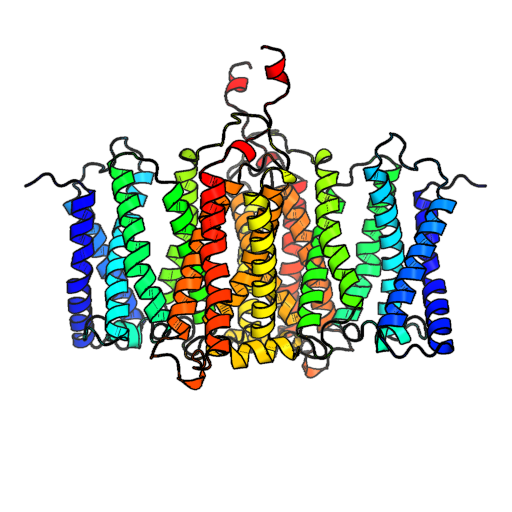L B O 1
ATOM 4152 N N . LEU B 1 165 ? 14.586 -0.529 -3.299 1 95.75 165 LEU B N 1
ATOM 4153 C CA . LEU B 1 165 ? 15.93 -1.063 -3.094 1 95.75 165 LEU B CA 1
ATOM 4154 C C . LEU B 1 165 ? 15.945 -2.057 -1.937 1 95.75 165 LEU B C 1
ATOM 4156 O O . LEU B 1 165 ? 16.547 -3.133 -2.045 1 95.75 165 LEU B O 1
ATOM 4160 N N . LEU B 1 166 ? 15.305 -1.726 -0.888 1 94.06 166 LEU B N 1
ATOM 4161 C CA . LEU B 1 166 ? 15.305 -2.594 0.285 1 94.06 166 LEU B CA 1
ATOM 4162 C C . LEU B 1 166 ? 14.586 -3.906 -0.011 1 94.06 166 LEU B C 1
ATOM 4164 O O . LEU B 1 166 ? 15.062 -4.98 0.365 1 94.06 166 LEU B O 1
ATOM 4168 N N . LEU B 1 167 ? 13.461 -3.832 -0.668 1 94.69 167 LEU B N 1
ATOM 4169 C CA . LEU B 1 167 ? 12.727 -5.039 -1.03 1 94.69 167 LEU B CA 1
ATOM 4170 C C . LEU B 1 167 ? 13.516 -5.879 -2.029 1 94.69 167 LEU B C 1
ATOM 4172 O O . LEU B 1 167 ? 13.531 -7.105 -1.941 1 94.69 167 LEU B O 1
ATOM 4176 N N . GLY B 1 168 ? 14.164 -5.184 -2.947 1 95.25 168 GLY B N 1
ATOM 4177 C CA . GLY B 1 168 ? 14.984 -5.891 -3.918 1 95.25 168 GLY B CA 1
ATOM 4178 C C . GLY B 1 168 ? 16.172 -6.59 -3.293 1 95.25 168 GLY B C 1
ATOM 4179 O O . GLY B 1 168 ? 16.469 -7.742 -3.619 1 95.25 168 GLY B O 1
ATOM 4180 N N . VAL B 1 169 ? 16.781 -5.945 -2.352 1 93.62 169 VAL B N 1
ATOM 4181 C CA . VAL B 1 169 ? 17.969 -6.496 -1.688 1 93.62 169 VAL B CA 1
ATOM 4182 C C . VAL B 1 169 ? 17.562 -7.688 -0.824 1 93.62 169 VAL B C 1
ATOM 4184 O O . VAL B 1 169 ? 18.266 -8.695 -0.776 1 93.62 169 VAL B O 1
ATOM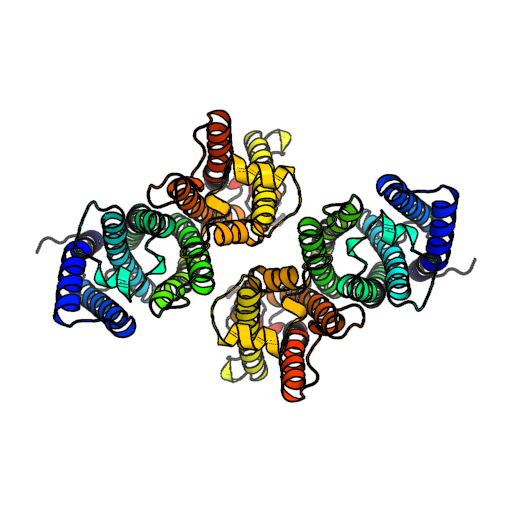 4187 N N . ALA B 1 170 ? 16.453 -7.609 -0.24 1 93.31 170 ALA B N 1
ATOM 4188 C CA . ALA B 1 170 ? 15.984 -8.656 0.664 1 93.31 170 ALA B CA 1
ATOM 4189 C C . ALA B 1 170 ? 15.547 -9.898 -0.112 1 93.31 170 ALA B C 1
ATOM 4191 O O . ALA B 1 170 ? 15.531 -11.008 0.431 1 93.31 170 ALA B O 1
ATOM 4192 N N . THR B 1 171 ? 15.219 -9.766 -1.358 1 94.25 171 THR B N 1
ATOM 4193 C CA . THR B 1 171 ? 14.727 -10.891 -2.15 1 94.25 171 THR B CA 1
ATOM 4194 C C . THR B 1 171 ? 15.75 -11.289 -3.211 1 94.25 171 THR B C 1
ATOM 4196 O O . THR B 1 171 ? 15.516 -12.219 -3.988 1 94.25 171 THR B O 1
ATOM 4199 N N . GLY B 1 172 ? 16.844 -10.625 -3.197 1 92.38 172 GLY B N 1
ATOM 4200 C CA . GLY B 1 172 ? 17.859 -10.891 -4.199 1 92.38 172 GLY B CA 1
ATOM 4201 C C . GLY B 1 172 ? 18.797 -12.016 -3.814 1 92.38 172 GLY B C 1
ATOM 4202 O O . GLY B 1 172 ? 18.656 -12.609 -2.74 1 92.38 172 GLY B O 1
ATOM 4203 N N . LYS B 1 173 ? 19.75 -12.305 -4.711 1 90.62 173 LYS B N 1
ATOM 4204 C CA . LYS B 1 173 ? 20.688 -13.414 -4.574 1 90.62 173 LYS B CA 1
ATOM 4205 C C . LYS B 1 173 ? 21.656 -13.188 -3.41 1 90.62 173 LYS B C 1
ATOM 4207 O O . LYS B 1 173 ? 22.031 -14.133 -2.725 1 90.62 173 LYS B O 1
ATOM 4212 N N . HIS B 1 174 ? 21.969 -11.93 -3.064 1 86.44 174 HIS B N 1
ATOM 4213 C CA . HIS B 1 174 ? 23 -11.617 -2.08 1 86.44 174 HIS B CA 1
ATOM 4214 C C . HIS B 1 174 ? 22.391 -11.422 -0.693 1 86.44 174 HIS B C 1
ATOM 4216 O O . HIS B 1 174 ? 23.109 -11.438 0.31 1 86.44 174 HIS B O 1
ATOM 4222 N N . GLY B 1 175 ? 21.125 -11.273 -0.588 1 84.31 175 GLY B N 1
ATOM 4223 C CA . GLY B 1 175 ? 20.5 -11.086 0.708 1 84.31 175 GLY B CA 1
ATOM 4224 C C . GLY B 1 175 ? 20.75 -9.719 1.302 1 84.31 175 GLY B C 1
ATOM 4225 O O . GLY B 1 175 ? 21.172 -8.797 0.598 1 84.31 175 GLY B O 1
ATOM 4226 N N . ILE B 1 176 ? 20.516 -9.586 2.553 1 85.56 176 ILE B N 1
ATOM 4227 C CA . ILE B 1 176 ? 20.641 -8.305 3.229 1 85.56 176 ILE B CA 1
ATOM 4228 C C . ILE B 1 176 ? 22.078 -8.102 3.709 1 85.56 176 ILE B C 1
ATOM 4230 O O . ILE B 1 176 ? 22.578 -8.875 4.531 1 85.56 176 ILE B O 1
ATOM 4234 N N . THR B 1 177 ? 22.703 -7.145 3.184 1 86.69 177 THR B N 1
ATOM 4235 C CA . THR B 1 177 ? 24.031 -6.766 3.609 1 86.69 177 THR B CA 1
ATOM 4236 C C . THR B 1 177 ? 23.984 -5.598 4.594 1 86.69 177 THR B C 1
ATOM 4238 O O . THR B 1 177 ? 22.969 -4.902 4.68 1 86.69 177 THR B O 1
ATOM 4241 N N . PRO B 1 178 ? 25 -5.395 5.297 1 87.31 178 PRO B N 1
ATOM 4242 C CA . PRO B 1 178 ? 25.016 -4.266 6.227 1 87.31 178 PRO B CA 1
ATOM 4243 C C . PRO B 1 178 ? 24.859 -2.918 5.523 1 87.31 178 PRO B C 1
ATOM 4245 O O . PRO B 1 178 ? 24.406 -1.945 6.141 1 87.31 178 PRO B O 1
ATOM 4248 N N . GLY B 1 179 ? 25.172 -2.875 4.352 1 85.25 179 GLY B N 1
ATOM 4249 C CA . GLY B 1 179 ? 25 -1.648 3.592 1 85.25 179 GLY B CA 1
ATOM 4250 C C . GLY B 1 179 ? 23.547 -1.236 3.445 1 85.25 179 GLY B C 1
ATOM 4251 O O . GLY B 1 179 ? 23.234 -0.061 3.227 1 85.25 179 GLY B O 1
ATOM 4252 N N . ALA B 1 180 ? 22.641 -2.154 3.629 1 86.12 180 ALA B N 1
ATOM 4253 C CA . ALA B 1 180 ? 21.219 -1.891 3.484 1 86.12 180 ALA B CA 1
ATOM 4254 C C . ALA B 1 180 ? 20.703 -0.98 4.602 1 86.12 180 ALA B C 1
ATOM 4256 O O . ALA B 1 180 ? 19.672 -0.337 4.461 1 86.12 180 ALA B O 1
ATOM 4257 N N . ILE B 1 181 ? 21.469 -0.851 5.625 1 85.19 181 ILE B N 1
ATOM 4258 C CA . ILE B 1 181 ? 21.094 -0.031 6.766 1 85.19 181 ILE B CA 1
ATOM 4259 C C . ILE B 1 181 ? 21.062 1.441 6.359 1 85.19 181 ILE B C 1
ATOM 4261 O O . ILE B 1 181 ? 20.25 2.217 6.859 1 85.19 181 ILE B O 1
ATOM 4265 N N . PHE B 1 182 ? 21.906 1.801 5.453 1 85.5 182 PHE B N 1
ATOM 4266 C CA . PHE B 1 182 ? 21.969 3.188 5.004 1 85.5 182 PHE B CA 1
ATOM 4267 C C . PHE B 1 182 ? 20.672 3.59 4.309 1 85.5 182 PHE B C 1
ATOM 4269 O O . PHE B 1 182 ? 20.188 4.715 4.469 1 85.5 182 PHE B O 1
ATOM 4276 N N . TYR B 1 183 ? 20.109 2.656 3.613 1 87.5 183 TYR B N 1
ATOM 4277 C CA . TYR B 1 183 ? 18.859 2.945 2.916 1 87.5 183 TYR B CA 1
ATOM 4278 C C . TYR B 1 183 ? 17.703 3.037 3.895 1 87.5 183 TYR B C 1
ATOM 4280 O O . TYR B 1 183 ? 16.797 3.859 3.719 1 87.5 183 TYR B O 1
ATOM 4288 N N . LEU B 1 184 ? 17.734 2.254 4.883 1 87.88 184 LEU B N 1
ATOM 4289 C CA . LEU B 1 184 ? 16.703 2.277 5.906 1 87.88 184 LEU B CA 1
ATOM 4290 C C . LEU B 1 184 ? 16.703 3.604 6.656 1 87.88 184 LEU B C 1
ATOM 4292 O O . LEU B 1 184 ? 15.641 4.176 6.914 1 87.88 184 LEU B O 1
ATOM 4296 N N . LEU B 1 185 ? 17.875 4.051 6.91 1 87.75 185 LEU B N 1
ATOM 4297 C CA . LEU B 1 185 ? 18.016 5.316 7.621 1 87.75 185 LEU B CA 1
ATOM 4298 C C . LEU B 1 185 ? 17.453 6.469 6.793 1 87.75 185 LEU B C 1
ATOM 4300 O O . LEU B 1 185 ? 16.75 7.328 7.316 1 87.75 185 LEU B O 1
ATOM 4304 N N . VAL B 1 186 ? 17.75 6.445 5.547 1 86.31 186 VAL B N 1
ATOM 4305 C CA . VAL B 1 186 ? 17.281 7.508 4.664 1 86.31 186 VAL B CA 1
ATOM 4306 C C . VAL B 1 186 ? 15.766 7.426 4.512 1 86.31 186 VAL B C 1
ATOM 4308 O O . VAL B 1 186 ? 15.086 8.453 4.465 1 86.31 186 VAL B O 1
ATOM 4311 N N . ALA B 1 187 ? 15.25 6.246 4.516 1 86.19 187 ALA B N 1
ATOM 4312 C CA . ALA B 1 187 ? 13.812 6.039 4.355 1 86.19 187 ALA B CA 1
ATOM 4313 C C . ALA B 1 187 ? 13.047 6.59 5.555 1 86.19 187 ALA B C 1
ATOM 4315 O O . ALA B 1 187 ? 11.922 7.086 5.406 1 86.19 187 ALA B O 1
ATOM 4316 N N . VAL B 1 188 ? 13.656 6.57 6.664 1 86.56 188 VAL B N 1
ATOM 4317 C CA . VAL B 1 188 ? 13 7.031 7.879 1 86.56 188 VAL B CA 1
ATOM 4318 C C . VAL B 1 188 ? 13.242 8.531 8.062 1 86.56 188 VAL B C 1
ATOM 4320 O O . VAL B 1 188 ? 12.344 9.266 8.469 1 86.56 188 VAL B O 1
ATOM 4323 N N . ALA B 1 189 ? 14.383 8.977 7.68 1 90.38 189 ALA B N 1
ATOM 4324 C CA . ALA B 1 189 ? 14.766 10.367 7.879 1 90.38 189 ALA B CA 1
ATOM 4325 C C . ALA B 1 189 ? 13.969 11.297 6.965 1 90.38 189 ALA B C 1
ATOM 4327 O O . ALA B 1 189 ? 13.625 12.414 7.355 1 90.38 189 ALA B O 1
ATOM 4328 N N . ALA B 1 190 ? 13.602 10.82 5.855 1 92 190 ALA B N 1
ATOM 4329 C CA . ALA B 1 190 ? 12.945 11.688 4.883 1 92 190 ALA B CA 1
ATOM 4330 C C . ALA B 1 190 ? 11.57 12.125 5.383 1 92 190 ALA B C 1
ATOM 4332 O O . ALA B 1 190 ? 11.289 13.32 5.465 1 92 190 ALA B O 1
ATOM 4333 N N . PRO B 1 191 ? 10.734 11.18 5.848 1 89.25 191 PRO B N 1
ATOM 4334 C CA . PRO B 1 191 ? 9.445 11.633 6.363 1 89.25 191 PRO B CA 1
ATOM 4335 C C . PRO B 1 191 ? 9.578 12.43 7.66 1 89.25 191 PRO B C 1
ATOM 4337 O O . PRO B 1 191 ? 8.766 13.328 7.922 1 89.25 191 PRO B O 1
ATOM 4340 N N . CYS B 1 192 ? 10.586 12.18 8.445 1 88.19 192 CYS B N 1
ATOM 4341 C CA . CYS B 1 192 ? 10.82 12.945 9.664 1 88.19 192 CYS B CA 1
ATOM 4342 C C . CYS B 1 192 ? 11.203 14.383 9.344 1 88.19 192 CYS B C 1
ATOM 4344 O O . CYS B 1 192 ? 10.758 15.312 10.023 1 88.19 192 CYS B O 1
ATOM 4346 N N . PHE B 1 193 ? 12 14.477 8.32 1 91.19 193 PHE B N 1
ATOM 4347 C CA . PHE B 1 193 ? 12.383 15.805 7.848 1 91.19 193 PHE B CA 1
ATOM 4348 C C . PHE B 1 193 ? 11.164 16.578 7.355 1 91.19 193 PHE B C 1
ATOM 4350 O O . PHE B 1 193 ? 10.984 17.75 7.684 1 91.19 193 PHE B O 1
ATOM 4357 N N . LEU B 1 194 ? 10.328 15.914 6.652 1 89.44 194 LEU B N 1
ATOM 4358 C CA . LEU B 1 194 ? 9.117 16.547 6.125 1 89.44 194 LEU B CA 1
ATOM 4359 C C . LEU B 1 194 ? 8.18 16.953 7.258 1 89.44 194 LEU B C 1
ATOM 4361 O O . LEU B 1 194 ? 7.551 18.016 7.199 1 89.44 194 LEU B O 1
ATOM 4365 N N . TYR B 1 195 ? 8.133 16.234 8.242 1 85.5 195 TYR B N 1
ATOM 4366 C CA . TYR B 1 195 ? 7.289 16.531 9.398 1 85.5 195 TYR B CA 1
ATOM 4367 C C . TYR B 1 195 ? 7.77 17.781 10.109 1 85.5 195 TYR B C 1
ATOM 4369 O O . TYR B 1 195 ? 6.961 18.578 10.594 1 85.5 195 TYR B O 1
ATOM 4377 N N . GLN B 1 196 ? 8.992 17.922 10.148 1 86.31 196 GLN B N 1
ATOM 4378 C CA . GLN B 1 196 ? 9.555 19.094 10.805 1 86.31 196 GLN B CA 1
ATOM 4379 C C . GLN B 1 196 ? 9.297 20.359 9.992 1 86.31 196 GLN B C 1
ATOM 4381 O O . GLN B 1 196 ? 9.219 21.453 10.555 1 86.31 196 GLN B O 1
ATOM 4386 N N . LEU B 1 197 ? 9.133 20.234 8.742 1 89.19 197 LEU B N 1
ATOM 4387 C CA . LEU B 1 197 ? 8.93 21.375 7.863 1 89.19 197 LEU B CA 1
ATOM 4388 C C . LEU B 1 197 ? 7.445 21.688 7.711 1 89.19 197 LEU B C 1
ATOM 4390 O O . LEU B 1 197 ? 7.07 22.578 6.938 1 89.19 197 LEU B O 1
ATOM 4394 N N . ARG B 1 198 ? 6.613 21.094 8.484 1 85.56 198 ARG B N 1
ATOM 4395 C CA . ARG B 1 198 ? 5.168 21.234 8.336 1 85.56 198 ARG B CA 1
ATOM 4396 C C . ARG B 1 198 ? 4.719 22.656 8.609 1 85.56 198 ARG B C 1
ATOM 4398 O O . ARG B 1 198 ? 3.676 23.094 8.117 1 85.56 198 ARG B O 1
ATOM 4405 N N . HIS B 1 199 ? 5.512 23.359 9.375 1 84.38 199 HIS B N 1
ATOM 4406 C CA . HIS B 1 199 ? 5.168 24.75 9.703 1 84.38 199 HIS B CA 1
ATOM 4407 C C . HIS B 1 199 ? 5.266 25.641 8.477 1 84.38 199 HIS B C 1
ATOM 4409 O O . HIS B 1 199 ? 4.664 26.719 8.438 1 84.38 199 HIS B O 1
ATOM 4415 N N . GLN B 1 200 ? 5.973 25.188 7.418 1 88.31 200 GLN B N 1
ATOM 4416 C CA . GLN B 1 200 ? 6.141 25.969 6.203 1 88.31 200 GLN B CA 1
ATOM 4417 C C . GLN B 1 200 ? 5.047 25.672 5.188 1 88.31 200 GLN B C 1
ATOM 4419 O O . GLN B 1 200 ? 5.051 26.203 4.078 1 88.31 200 GLN B O 1
ATOM 4424 N N . ARG B 1 201 ? 4.113 24.859 5.551 1 87.88 201 ARG B N 1
ATOM 4425 C CA . ARG B 1 201 ? 3.043 24.484 4.633 1 87.88 201 ARG B CA 1
ATOM 4426 C C . ARG B 1 201 ? 2.143 25.672 4.32 1 87.88 201 ARG B C 1
ATOM 4428 O O . ARG B 1 201 ? 1.76 26.422 5.219 1 87.88 201 ARG B O 1
ATOM 4435 N N . VAL B 1 202 ? 1.953 25.812 3.059 1 82.31 202 VAL B N 1
ATOM 4436 C CA . VAL B 1 202 ? 1.075 26.906 2.633 1 82.31 202 VAL B CA 1
ATOM 4437 C C . VAL B 1 202 ? -0.335 26.359 2.396 1 82.31 202 VAL B C 1
ATOM 4439 O O . VAL B 1 202 ? -0.537 25.484 1.559 1 82.31 202 VAL B O 1
ATOM 4442 N N . VAL B 1 203 ? -1.282 26.797 3.121 1 83.62 203 VAL B N 1
ATOM 4443 C CA . VAL B 1 203 ? -2.676 26.391 2.979 1 83.62 203 VAL B CA 1
ATOM 4444 C C . VAL B 1 203 ? -3.338 27.188 1.862 1 83.62 203 VAL B C 1
ATOM 4446 O O . VAL B 1 203 ? -3.223 28.422 1.819 1 83.62 203 VAL B O 1
ATOM 4449 N N . PRO B 1 204 ? -3.945 26.453 0.993 1 84.69 204 PRO B N 1
ATOM 4450 C CA . PRO B 1 204 ? -4.602 27.156 -0.111 1 84.69 204 PRO B CA 1
ATOM 4451 C C . PRO B 1 204 ? -5.762 28.031 0.356 1 84.69 204 PRO B C 1
ATOM 4453 O O . PRO B 1 204 ? -6.504 27.656 1.265 1 84.69 204 PRO B O 1
ATOM 4456 N N . THR B 1 205 ? -5.879 29.219 -0.194 1 81.38 205 THR B N 1
ATOM 4457 C CA . THR B 1 205 ? -6.945 30.156 0.126 1 81.38 205 THR B CA 1
ATOM 4458 C C . THR B 1 205 ? -7.941 30.266 -1.026 1 81.38 205 THR B C 1
ATOM 4460 O O . THR B 1 205 ? -7.559 30.141 -2.193 1 81.38 205 THR B O 1
ATOM 4463 N N . MET B 1 206 ? -9.203 30.422 -0.662 1 78.94 206 MET B N 1
ATOM 4464 C CA . MET B 1 206 ? -10.266 30.5 -1.664 1 78.94 206 MET B CA 1
ATOM 4465 C C . MET B 1 206 ? -10.289 31.875 -2.33 1 78.94 206 MET B C 1
ATOM 4467 O O . MET B 1 206 ? -10.344 32.906 -1.647 1 78.94 206 MET B O 1
ATOM 4471 N N . ALA B 1 207 ? -10 31.969 -3.539 1 68.94 207 ALA B N 1
ATOM 4472 C CA . ALA B 1 207 ? -9.977 33.25 -4.199 1 68.94 207 ALA B CA 1
ATOM 4473 C C . ALA B 1 207 ? -11.18 33.438 -5.133 1 68.94 207 ALA B C 1
ATOM 4475 O O . ALA B 1 207 ? -11.477 34.531 -5.586 1 68.94 207 ALA B O 1
ATOM 4476 N N . GLY B 1 208 ? -12.156 32.375 -5.211 1 68.88 208 GLY B N 1
ATOM 4477 C CA . GLY B 1 208 ? -13.242 32.5 -6.164 1 68.88 208 GLY B CA 1
ATOM 4478 C C . GLY B 1 208 ? -14.188 31.328 -6.152 1 68.88 208 GLY B C 1
ATOM 4479 O O . GLY B 1 208 ? -14.078 30.438 -5.301 1 68.88 208 GLY B O 1
ATOM 4480 N N . PRO B 1 209 ? -15.188 31.547 -7.09 1 78.12 209 PRO B N 1
ATOM 4481 C CA . PRO B 1 209 ? -16.172 30.469 -7.191 1 78.12 209 PRO B CA 1
ATOM 4482 C C . PRO B 1 209 ? -15.57 29.188 -7.754 1 78.12 209 PRO B C 1
ATOM 4484 O O . PRO B 1 209 ? -14.648 29.234 -8.57 1 78.12 209 PRO B O 1
ATOM 4487 N N . ARG B 1 210 ? -16.016 28.109 -7.246 1 82.25 210 ARG B N 1
ATOM 4488 C CA . ARG B 1 210 ? -15.578 26.797 -7.738 1 82.25 210 ARG B CA 1
ATOM 4489 C C . ARG B 1 210 ? -16.297 26.438 -9.031 1 82.25 210 ARG B C 1
ATOM 4491 O O . ARG B 1 210 ? -17.531 26.484 -9.102 1 82.25 210 ARG B O 1
ATOM 4498 N N . GLU B 1 211 ? -15.547 26.281 -9.984 1 84.38 211 GLU B N 1
ATOM 4499 C CA . GLU B 1 211 ? -16.109 25.875 -11.273 1 84.38 211 GLU B CA 1
ATOM 4500 C C . GLU B 1 211 ? -16.469 24.391 -11.297 1 84.38 211 GLU B C 1
ATOM 4502 O O . GLU B 1 211 ? -15.766 23.578 -10.688 1 84.38 211 GLU B O 1
ATOM 4507 N N . PRO B 1 212 ? -17.547 24.172 -11.977 1 87.06 212 PRO B N 1
ATOM 4508 C CA . PRO B 1 212 ? -17.875 22.75 -12.117 1 87.06 212 PRO B CA 1
ATOM 4509 C C . PRO B 1 212 ? -16.891 22 -12.992 1 87.06 212 PRO B C 1
ATOM 4511 O O . PRO B 1 212 ? -16.078 22.625 -13.695 1 87.06 212 PRO B O 1
ATOM 4514 N N . LEU B 1 213 ? -16.891 20.734 -13.016 1 88.31 213 LEU B N 1
ATOM 4515 C CA . LEU B 1 213 ? -15.922 19.875 -13.68 1 88.31 213 LEU B CA 1
ATOM 4516 C C . LEU B 1 213 ? -15.953 20.062 -15.188 1 88.31 213 LEU B C 1
ATOM 4518 O O . LEU B 1 213 ? -14.914 20.031 -15.852 1 88.31 213 LEU B O 1
ATOM 4522 N N . LEU B 1 214 ? -17.109 20.281 -15.742 1 89.56 214 LEU B N 1
ATOM 4523 C CA . LEU B 1 214 ? -17.266 20.375 -17.188 1 89.56 214 LEU B CA 1
ATOM 4524 C C . LEU B 1 214 ? -16.562 21.625 -17.734 1 89.56 214 LEU B C 1
ATOM 4526 O O . LEU B 1 214 ? -16.188 21.656 -18.906 1 89.56 214 LEU B O 1
ATOM 4530 N N . LYS B 1 215 ? -16.344 22.609 -16.906 1 90.12 215 LYS B N 1
ATOM 4531 C CA . LYS B 1 215 ? -15.664 23.828 -17.312 1 90.12 215 LYS B CA 1
ATOM 4532 C C . LYS B 1 215 ? -14.156 23.719 -17.109 1 90.12 215 LYS B C 1
ATOM 4534 O O . LYS B 1 215 ? -13.391 24.516 -17.656 1 90.12 215 LYS B O 1
ATOM 4539 N N . ARG B 1 216 ? -13.789 22.734 -16.406 1 92 216 ARG B N 1
ATOM 4540 C CA . ARG B 1 216 ? -12.367 22.516 -16.141 1 92 216 ARG B CA 1
ATOM 4541 C C . ARG B 1 216 ? -11.805 21.438 -17.062 1 92 216 ARG B C 1
ATOM 4543 O O . ARG B 1 216 ? -11.523 20.328 -16.641 1 92 216 ARG B O 1
ATOM 4550 N N . LYS B 1 217 ? -11.492 21.766 -18.234 1 92.56 217 LYS B N 1
ATOM 4551 C CA . LYS B 1 217 ? -11.047 20.844 -19.25 1 92.56 217 LYS B CA 1
ATOM 4552 C C . LYS B 1 217 ? -9.727 20.172 -18.859 1 92.56 217 LYS B C 1
ATOM 4554 O O . LYS B 1 217 ? -9.508 19 -19.141 1 92.56 217 LYS B O 1
ATOM 4559 N N . GLN B 1 218 ? -8.883 20.938 -18.312 1 92.81 218 GLN B N 1
ATOM 4560 C CA . GLN B 1 218 ? -7.602 20.391 -17.875 1 92.81 218 GLN B CA 1
ATOM 4561 C C . GLN B 1 218 ? -7.793 19.281 -16.844 1 92.81 218 GLN B C 1
ATOM 4563 O O . GLN B 1 218 ? -7.082 18.266 -16.875 1 92.81 218 GLN B O 1
ATOM 4568 N N . ASP B 1 219 ? -8.75 19.453 -15.977 1 94.38 219 ASP B N 1
ATOM 4569 C CA . ASP B 1 219 ? -9 18.453 -14.938 1 94.38 219 ASP B CA 1
ATOM 4570 C C . ASP B 1 219 ? -9.602 17.188 -15.539 1 94.38 219 ASP B C 1
ATOM 4572 O O . ASP B 1 219 ? -9.336 16.078 -15.062 1 94.38 219 ASP B O 1
ATOM 4576 N N . ILE B 1 220 ? -10.312 17.328 -16.594 1 95.69 220 ILE B N 1
ATOM 4577 C CA . ILE B 1 220 ? -10.898 16.156 -17.266 1 95.69 220 ILE B CA 1
ATOM 4578 C C . ILE B 1 220 ? -9.789 15.336 -17.922 1 95.69 220 ILE B C 1
ATOM 4580 O O . ILE B 1 220 ? -9.789 14.109 -17.844 1 95.69 220 ILE B O 1
ATOM 4584 N N . VAL B 1 221 ? -8.922 16.016 -18.547 1 95.88 221 VAL B N 1
ATOM 4585 C CA . VAL B 1 221 ? -7.797 15.336 -19.188 1 95.88 221 VAL B CA 1
ATOM 4586 C C . VA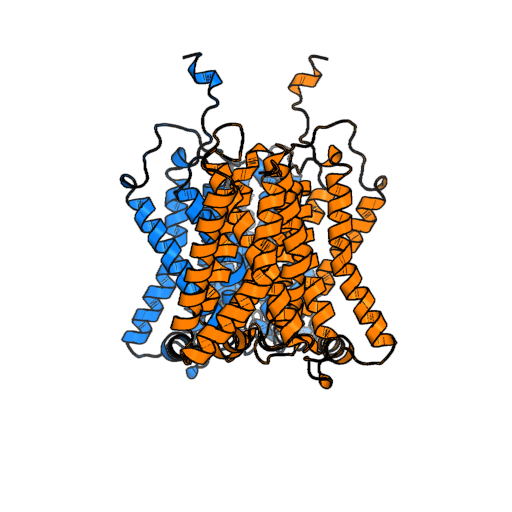L B 1 221 ? -6.945 14.641 -18.125 1 95.88 221 VAL B C 1
ATOM 4588 O O . VAL B 1 221 ? -6.496 13.508 -18.328 1 95.88 221 VAL B O 1
ATOM 4591 N N . LEU B 1 222 ? -6.777 15.32 -17.047 1 96.06 222 LEU B N 1
ATOM 4592 C CA . LEU B 1 222 ? -5.984 14.734 -15.969 1 96.06 222 LEU B CA 1
ATOM 4593 C C . LEU B 1 222 ? -6.688 13.523 -15.375 1 96.06 222 LEU B C 1
ATOM 4595 O O . LEU B 1 222 ? -6.039 12.539 -15.008 1 96.06 222 LEU B O 1
ATOM 4599 N N . LEU B 1 223 ? -7.973 13.609 -15.273 1 96.31 223 LEU B N 1
ATOM 4600 C CA . LEU B 1 223 ? -8.742 12.469 -14.781 1 96.31 223 LEU B CA 1
ATOM 4601 C C . LEU B 1 223 ? -8.602 11.273 -15.719 1 96.31 223 LEU B C 1
ATOM 4603 O O . LEU B 1 223 ? -8.445 10.141 -15.266 1 96.31 223 LEU B O 1
ATOM 4607 N N . LEU B 1 224 ? -8.617 11.555 -16.953 1 95.69 224 LEU B N 1
ATOM 4608 C CA . LEU B 1 224 ? -8.438 10.492 -17.938 1 95.69 224 LEU B CA 1
ATOM 4609 C C . LEU B 1 224 ? -7.027 9.914 -17.844 1 95.69 224 LEU B C 1
ATOM 4611 O O . LEU B 1 224 ? -6.844 8.703 -17.969 1 95.69 224 LEU B O 1
ATOM 4615 N N . CYS B 1 225 ? -6.094 10.734 -17.625 1 95.62 225 CYS B N 1
ATOM 4616 C CA . CYS B 1 225 ? -4.711 10.297 -17.469 1 95.62 225 CYS B CA 1
ATOM 4617 C C . CYS B 1 225 ? -4.547 9.422 -16.234 1 95.62 225 CYS B C 1
ATOM 4619 O O . CYS B 1 225 ? -3.859 8.406 -16.281 1 95.62 225 CYS B O 1
ATOM 4621 N N . ILE B 1 226 ? -5.188 9.836 -15.172 1 96.25 226 ILE B N 1
ATOM 4622 C CA . ILE B 1 226 ? -5.109 9.078 -13.93 1 96.25 226 ILE B CA 1
ATOM 4623 C C . ILE B 1 226 ? -5.75 7.703 -14.125 1 96.25 226 ILE B C 1
ATOM 4625 O O . ILE B 1 226 ? -5.211 6.691 -13.672 1 96.25 226 ILE B O 1
ATOM 4629 N N . PHE B 1 227 ? -6.805 7.668 -14.844 1 95.88 227 PHE B N 1
ATOM 4630 C CA . PHE B 1 227 ? -7.5 6.41 -15.102 1 95.88 227 PHE B CA 1
ATOM 4631 C C . PHE B 1 227 ? -6.641 5.48 -15.945 1 95.88 227 PHE B C 1
ATOM 4633 O O . PHE B 1 227 ? -6.504 4.297 -15.641 1 95.88 227 PHE B O 1
ATOM 4640 N N . THR B 1 228 ? -6.09 6.008 -16.953 1 96.19 228 THR B N 1
ATOM 4641 C CA . THR B 1 228 ? -5.238 5.215 -17.828 1 96.19 228 THR B CA 1
ATOM 4642 C C . THR B 1 228 ? -3.986 4.746 -17.094 1 96.19 228 THR B C 1
ATOM 4644 O O . THR B 1 228 ? -3.574 3.592 -17.219 1 96.19 228 THR B O 1
ATOM 4647 N N . ALA B 1 229 ? -3.439 5.621 -16.312 1 96 229 ALA B N 1
ATOM 4648 C CA . ALA B 1 229 ? -2.252 5.27 -15.547 1 96 229 ALA B CA 1
ATOM 4649 C C . ALA B 1 229 ? -2.561 4.172 -14.531 1 96 229 ALA B C 1
ATOM 4651 O O . ALA B 1 229 ? -1.744 3.273 -14.312 1 96 229 ALA B O 1
ATOM 4652 N N . SER B 1 230 ? -3.715 4.277 -13.906 1 95.75 230 SER B N 1
ATOM 4653 C CA . SER B 1 230 ? -4.109 3.25 -12.953 1 95.75 230 SER B CA 1
ATOM 4654 C C . SER B 1 230 ? -4.285 1.897 -13.633 1 95.75 230 SER B C 1
ATOM 4656 O O . SER B 1 230 ? -3.879 0.867 -13.086 1 95.75 230 SER B O 1
ATOM 4658 N N . PHE B 1 231 ? -4.832 1.939 -14.789 1 95.44 231 PHE B N 1
ATOM 4659 C CA . PHE B 1 231 ? -5.039 0.713 -15.547 1 95.44 231 PHE B CA 1
ATOM 4660 C C . PHE B 1 231 ? -3.705 0.066 -15.906 1 95.44 231 PHE B C 1
ATOM 4662 O O . PHE B 1 231 ? -3.531 -1.142 -15.734 1 95.44 231 PHE B O 1
ATOM 4669 N N . ILE B 1 232 ? -2.785 0.805 -16.312 1 95.88 232 ILE B N 1
ATOM 4670 C CA . ILE B 1 232 ? -1.466 0.314 -16.703 1 95.88 232 ILE B CA 1
ATOM 4671 C C . ILE B 1 232 ? -0.74 -0.224 -15.469 1 95.88 232 ILE B C 1
ATOM 4673 O O . ILE B 1 232 ? -0.111 -1.283 -15.523 1 95.88 232 ILE B O 1
ATOM 4677 N N . THR B 1 233 ? -0.859 0.502 -14.398 1 96.12 233 THR B N 1
ATOM 4678 C CA . THR B 1 233 ? -0.193 0.09 -13.172 1 96.12 233 THR B CA 1
ATOM 4679 C C . THR B 1 233 ? -0.764 -1.232 -12.664 1 96.12 233 THR B C 1
ATOM 4681 O O . THR B 1 233 ? -0.022 -2.09 -12.18 1 96.12 233 THR B O 1
ATOM 4684 N N . ILE B 1 234 ? -2.002 -1.443 -12.812 1 95.25 234 ILE B N 1
ATOM 4685 C CA . ILE B 1 234 ? -2.646 -2.662 -12.336 1 95.25 234 ILE B CA 1
ATOM 4686 C C . ILE B 1 234 ? -2.195 -3.85 -13.188 1 95.25 234 ILE B C 1
ATOM 4688 O O . ILE B 1 234 ? -1.789 -4.883 -12.648 1 95.25 234 ILE B O 1
ATOM 4692 N N . PHE B 1 235 ? -2.193 -3.803 -14.477 1 94.88 235 PHE B N 1
ATOM 4693 C CA . PHE B 1 235 ? -1.855 -4.992 -15.25 1 94.88 235 PHE B CA 1
ATOM 4694 C C . PHE B 1 235 ? -0.36 -5.277 -15.18 1 94.88 235 PHE B C 1
ATOM 4696 O O . PHE B 1 235 ? 0.063 -6.43 -15.273 1 94.88 235 PHE B O 1
ATOM 4703 N N . ARG B 1 236 ? 0.452 -4.199 -15.008 1 96.38 236 ARG B N 1
ATOM 4704 C CA . ARG B 1 236 ? 1.874 -4.441 -14.781 1 96.38 236 ARG B CA 1
ATOM 4705 C C . ARG B 1 236 ? 2.102 -5.168 -13.453 1 96.38 236 ARG B C 1
ATOM 4707 O O . ARG B 1 236 ? 2.973 -6.035 -13.359 1 96.38 236 ARG B O 1
ATOM 4714 N N . GLY B 1 237 ? 1.338 -4.684 -12.5 1 96.56 237 GLY B N 1
ATOM 4715 C CA . GLY B 1 237 ? 1.417 -5.363 -11.219 1 96.56 237 GLY B CA 1
ATOM 4716 C C . GLY B 1 237 ? 0.989 -6.816 -11.289 1 96.56 237 GLY B C 1
ATOM 4717 O O . GLY B 1 237 ? 1.624 -7.688 -10.688 1 96.56 237 GLY B O 1
ATOM 4718 N N . LEU B 1 238 ? -0.035 -7.07 -12.031 1 95.88 238 LEU B N 1
ATOM 4719 C CA . LEU B 1 238 ? -0.508 -8.438 -12.203 1 95.88 238 LEU B CA 1
ATOM 4720 C C . LEU B 1 238 ? 0.5 -9.266 -12.992 1 95.88 238 LEU B C 1
ATOM 4722 O O . LEU B 1 238 ? 0.668 -10.461 -12.734 1 95.88 238 LEU B O 1
ATOM 4726 N N . ALA B 1 239 ? 1.153 -8.648 -13.922 1 96.06 239 ALA B N 1
ATOM 4727 C CA . ALA B 1 239 ? 2.156 -9.344 -14.727 1 96.06 239 ALA B CA 1
ATOM 4728 C C . ALA B 1 239 ? 3.301 -9.852 -13.852 1 96.06 239 ALA B C 1
ATOM 4730 O O . ALA B 1 239 ? 3.73 -11 -13.992 1 96.06 239 ALA B O 1
ATOM 4731 N N . VAL B 1 240 ? 3.744 -9 -12.93 1 96.19 240 VAL B N 1
ATOM 4732 C CA . VAL B 1 240 ? 4.898 -9.375 -12.125 1 96.19 240 VAL B CA 1
ATOM 4733 C C . VAL B 1 240 ? 4.477 -10.367 -11.047 1 96.19 240 VAL B C 1
ATOM 4735 O O . VAL B 1 240 ? 5.32 -11.062 -10.469 1 96.19 240 VAL B O 1
ATOM 4738 N N . LEU B 1 241 ? 3.154 -10.398 -10.727 1 95 241 LEU B N 1
ATOM 4739 C CA . LEU B 1 241 ? 2.643 -11.352 -9.75 1 95 241 LEU B CA 1
ATOM 4740 C C . LEU B 1 241 ? 2.4 -12.711 -10.383 1 95 241 LEU B C 1
ATOM 4742 O O . LEU B 1 241 ? 2.098 -13.688 -9.688 1 95 241 LEU B O 1
ATOM 4746 N N . GLY B 1 242 ? 2.574 -12.875 -11.648 1 91.62 242 GLY B N 1
ATOM 4747 C CA . GLY B 1 242 ? 2.449 -14.148 -12.344 1 91.62 242 GLY B CA 1
ATOM 4748 C C . GLY B 1 242 ? 1.033 -14.438 -12.797 1 91.62 242 GLY B C 1
ATOM 4749 O O . GLY B 1 242 ? 0.51 -15.531 -12.547 1 91.62 242 GLY B O 1
ATOM 4750 N N . THR B 1 243 ? 0.468 -13.523 -13.547 1 91.62 243 THR B N 1
ATOM 4751 C CA . THR B 1 243 ? -0.886 -13.727 -14.047 1 91.62 243 THR B CA 1
ATOM 4752 C C . THR B 1 243 ? -0.883 -14.688 -15.234 1 91.62 243 THR B C 1
ATOM 4754 O O . THR B 1 243 ? 0.124 -14.812 -15.938 1 91.62 243 THR B O 1
ATOM 4757 N N . ASN B 1 244 ? -2.008 -15.383 -15.438 1 89.88 244 ASN B N 1
ATOM 4758 C CA . ASN B 1 244 ? -2.154 -16.297 -16.562 1 89.88 244 ASN B CA 1
ATOM 4759 C C . ASN B 1 244 ? -2.975 -15.672 -17.688 1 89.88 244 ASN B C 1
ATOM 4761 O O . ASN B 1 244 ? -3.359 -16.359 -18.641 1 89.88 244 ASN B O 1
ATOM 4765 N N . ILE B 1 245 ? -3.145 -14.43 -17.562 1 91 245 ILE B N 1
ATOM 4766 C CA . ILE B 1 245 ? -3.9 -13.734 -18.594 1 91 245 ILE B CA 1
ATOM 4767 C C . ILE B 1 245 ? -3.025 -13.547 -19.828 1 91 245 ILE B C 1
ATOM 4769 O O . ILE B 1 245 ? -1.973 -12.906 -19.766 1 91 245 ILE B O 1
ATOM 4773 N N . GLY B 1 246 ? -3.445 -13.945 -20.953 1 92.62 246 GLY B N 1
ATOM 4774 C CA . GLY B 1 246 ? -2.652 -14.047 -22.172 1 92.62 246 GLY B CA 1
ATOM 4775 C C . GLY B 1 246 ? -2.205 -12.695 -22.703 1 92.62 246 GLY B C 1
ATOM 4776 O O . GLY B 1 246 ? -1.031 -12.516 -23.031 1 92.62 246 GLY B O 1
ATOM 4777 N N . TRP B 1 247 ? -3.131 -11.719 -22.734 1 92.69 247 TRP B N 1
ATOM 4778 C CA . TRP B 1 247 ? -2.771 -10.445 -23.359 1 92.69 247 TRP B CA 1
ATOM 4779 C C . TRP B 1 247 ? -1.776 -9.68 -22.484 1 92.69 247 TRP B C 1
ATOM 4781 O O . TRP B 1 247 ? -0.959 -8.914 -23 1 92.69 247 TRP B O 1
ATOM 4791 N N . ILE B 1 248 ? -1.757 -9.867 -21.25 1 94.44 248 ILE B N 1
ATOM 4792 C CA . ILE B 1 248 ? -0.798 -9.219 -20.359 1 94.44 248 ILE B CA 1
ATOM 4793 C C . ILE B 1 248 ? 0.585 -9.836 -20.547 1 94.44 248 ILE B C 1
ATOM 4795 O O . ILE B 1 248 ? 1.585 -9.117 -20.641 1 94.44 248 ILE B O 1
ATOM 4799 N N . ASN B 1 249 ? 0.601 -11.109 -20.641 1 94.12 249 ASN B N 1
ATOM 4800 C CA . ASN B 1 249 ? 1.87 -11.805 -20.844 1 94.12 249 ASN B CA 1
ATOM 4801 C C . ASN B 1 249 ? 2.48 -11.461 -22.203 1 94.12 249 ASN B C 1
ATOM 4803 O O . ASN B 1 249 ? 3.701 -11.352 -22.328 1 94.12 249 ASN B O 1
ATOM 4807 N N . ARG B 1 250 ? 1.658 -11.297 -23.156 1 95.19 250 ARG B N 1
ATOM 4808 C CA . ARG B 1 250 ? 2.143 -10.891 -24.469 1 95.19 250 ARG B CA 1
ATOM 4809 C C . ARG B 1 250 ? 2.717 -9.477 -24.422 1 95.19 250 ARG B C 1
ATOM 4811 O O . ARG B 1 250 ? 3.742 -9.203 -25.047 1 95.19 250 ARG B O 1
ATOM 4818 N N . TYR B 1 251 ? 2.021 -8.656 -23.719 1 95.56 251 TYR B N 1
ATOM 4819 C CA . TYR B 1 251 ? 2.525 -7.297 -23.547 1 95.56 251 TYR B CA 1
ATOM 4820 C C . TYR B 1 251 ? 3.908 -7.301 -22.906 1 95.56 251 TYR B C 1
ATOM 4822 O O . TYR B 1 251 ? 4.812 -6.59 -23.359 1 95.56 251 TYR B O 1
ATOM 4830 N N . VAL B 1 252 ? 4.086 -8.062 -21.859 1 95.69 252 VAL B N 1
ATOM 4831 C CA . VAL B 1 252 ? 5.355 -8.109 -21.141 1 95.69 252 VAL B CA 1
ATOM 4832 C C . VAL B 1 252 ? 6.441 -8.68 -22.047 1 95.69 252 VAL B C 1
ATOM 4834 O O . VAL B 1 252 ? 7.555 -8.156 -22.094 1 95.69 252 VAL B O 1
ATOM 4837 N N . ALA B 1 253 ? 6.16 -9.656 -22.766 1 94.69 253 ALA B N 1
ATOM 4838 C CA . ALA B 1 253 ? 7.137 -10.32 -23.641 1 94.69 253 ALA B CA 1
ATOM 4839 C C . ALA B 1 253 ? 7.508 -9.43 -24.812 1 94.69 253 ALA B C 1
ATOM 4841 O O . ALA B 1 253 ? 8.664 -9.398 -25.234 1 94.69 253 ALA B O 1
ATOM 4842 N N . SER B 1 254 ? 6.543 -8.609 -25.281 1 95.56 254 SER B N 1
ATOM 4843 C CA . SER B 1 254 ? 6.777 -7.875 -26.516 1 95.56 254 SER B CA 1
ATOM 4844 C C . SER B 1 254 ? 7.176 -6.43 -26.234 1 95.56 254 SER B C 1
ATOM 4846 O O . SER B 1 254 ? 7.828 -5.789 -27.062 1 95.56 254 SER B O 1
ATOM 4848 N N . VAL B 1 255 ? 6.848 -5.945 -25.109 1 96.25 255 VAL B N 1
ATOM 4849 C CA . VAL B 1 255 ? 7.055 -4.516 -24.906 1 96.25 255 VAL B CA 1
ATOM 4850 C C . VAL B 1 255 ? 8.023 -4.301 -23.734 1 96.25 255 VAL B C 1
ATOM 4852 O O . VAL B 1 255 ? 8.945 -3.49 -23.844 1 96.25 255 VAL B O 1
ATOM 4855 N N . GLU B 1 256 ? 7.809 -4.992 -22.641 1 96.88 256 GLU B N 1
ATOM 4856 C CA . GLU B 1 256 ? 8.617 -4.746 -21.453 1 96.88 256 GLU B CA 1
ATOM 4857 C C . GLU B 1 256 ? 9.141 -6.051 -20.859 1 96.88 256 GLU B C 1
ATOM 4859 O O . GLU B 1 256 ? 8.828 -6.387 -19.719 1 96.88 256 GLU B O 1
ATOM 4864 N N . PRO B 1 257 ? 10.07 -6.688 -21.484 1 96.75 257 PRO B N 1
ATOM 4865 C CA . PRO B 1 257 ? 10.625 -7.934 -20.953 1 96.75 257 PRO B CA 1
ATOM 4866 C C . PRO B 1 257 ? 11.453 -7.719 -19.688 1 96.75 257 PRO B C 1
ATOM 4868 O O . PRO B 1 257 ? 11.695 -8.664 -18.938 1 96.75 257 PRO B O 1
ATOM 4871 N N . TYR B 1 258 ? 11.898 -6.449 -19.453 1 96.88 258 TYR B N 1
ATOM 4872 C CA . TYR B 1 258 ? 12.711 -6.113 -18.281 1 96.88 258 TYR B CA 1
ATOM 4873 C C . TYR B 1 258 ? 11.977 -6.457 -17 1 96.88 258 TYR B C 1
ATOM 4875 O O . TYR B 1 258 ? 12.602 -6.715 -15.969 1 96.88 258 TYR B O 1
ATOM 4883 N N . LEU B 1 259 ? 10.664 -6.594 -17.031 1 96.25 259 LEU B N 1
ATOM 4884 C CA . LEU B 1 259 ? 9.844 -6.863 -15.844 1 96.25 259 LEU B CA 1
ATOM 4885 C C . LEU B 1 259 ? 10.109 -8.266 -15.312 1 96.25 259 LEU B C 1
ATOM 4887 O O . LEU B 1 259 ? 9.828 -8.555 -14.148 1 96.25 259 LEU B O 1
ATOM 4891 N N . GLN B 1 260 ? 10.672 -9.102 -16.125 1 93.88 260 GLN B N 1
ATOM 4892 C CA . GLN B 1 260 ? 10.93 -10.484 -15.734 1 93.88 260 GLN B CA 1
ATOM 4893 C C . GLN B 1 260 ? 12.367 -10.664 -15.258 1 93.88 260 GLN B C 1
ATOM 4895 O O . GLN B 1 260 ? 12.75 -11.758 -14.844 1 93.88 260 GLN B O 1
ATOM 4900 N N . HIS B 1 261 ? 13.102 -9.562 -15.234 1 93.31 261 HIS B N 1
ATOM 4901 C CA . HIS B 1 261 ? 14.508 -9.633 -14.844 1 93.31 261 HIS B CA 1
ATOM 4902 C C . HIS B 1 261 ? 14.648 -9.852 -13.344 1 93.31 261 HIS B C 1
ATOM 4904 O O . HIS B 1 261 ? 14.078 -9.109 -12.547 1 93.31 261 HIS B O 1
ATOM 4910 N N . LYS B 1 262 ? 15.453 -10.852 -12.953 1 90.81 262 LYS B N 1
ATOM 4911 C CA . LYS B 1 262 ? 15.547 -11.203 -11.539 1 90.81 262 LYS B CA 1
ATOM 4912 C C . LYS B 1 262 ? 16.984 -11.125 -11.047 1 90.81 262 LYS B C 1
ATOM 4914 O O . LYS B 1 262 ? 17.234 -11.086 -9.836 1 90.81 262 LYS B O 1
ATOM 4919 N N . ASP B 1 263 ? 17.953 -11.031 -11.938 1 90.81 263 ASP B N 1
ATOM 4920 C CA . ASP B 1 263 ? 19.359 -11.031 -11.555 1 90.81 263 ASP B CA 1
ATOM 4921 C C . ASP B 1 263 ? 19.938 -9.617 -11.602 1 90.81 263 ASP B C 1
ATOM 4923 O O . ASP B 1 263 ? 19.766 -8.898 -12.594 1 90.81 263 ASP B O 1
ATOM 4927 N N . PRO B 1 264 ? 20.594 -9.289 -10.523 1 92.88 264 PRO B N 1
ATOM 4928 C CA . PRO B 1 264 ? 20.922 -9.891 -9.227 1 92.88 264 PRO B CA 1
ATOM 4929 C C . PRO B 1 264 ? 19.781 -9.773 -8.219 1 92.88 264 PRO B C 1
ATOM 4931 O O . PRO B 1 264 ? 19.766 -10.492 -7.215 1 92.88 264 PRO B O 1
ATOM 4934 N N . ALA B 1 265 ? 18.922 -8.836 -8.453 1 93.81 265 ALA B N 1
ATOM 4935 C CA . ALA B 1 265 ? 17.734 -8.617 -7.637 1 93.81 265 ALA B CA 1
ATOM 4936 C C . ALA B 1 265 ? 16.547 -8.18 -8.492 1 93.81 265 ALA B C 1
ATOM 4938 O O . ALA B 1 265 ? 16.734 -7.539 -9.531 1 93.81 265 ALA B O 1
ATOM 4939 N N . PRO B 1 266 ? 15.367 -8.602 -8.109 1 95.81 266 PRO B N 1
ATOM 4940 C CA . PRO B 1 266 ? 14.188 -8.234 -8.898 1 95.81 266 PRO B CA 1
ATOM 4941 C C . PRO B 1 266 ? 13.688 -6.828 -8.602 1 95.81 266 PRO B C 1
ATOM 4943 O O . PRO B 1 266 ? 12.578 -6.656 -8.102 1 95.81 266 PRO B O 1
ATOM 4946 N N . PHE B 1 267 ? 14.414 -5.82 -9.016 1 96.88 267 PHE B N 1
ATOM 4947 C CA . PHE B 1 267 ? 14.086 -4.43 -8.719 1 96.88 267 PHE B CA 1
ATOM 4948 C C . PHE B 1 267 ? 12.867 -3.988 -9.523 1 96.88 267 PHE B C 1
ATOM 4950 O O . PHE B 1 267 ? 12.023 -3.242 -9.016 1 96.88 267 PHE B O 1
ATOM 4957 N N . SER B 1 268 ? 12.82 -4.414 -10.773 1 96.69 268 SER B N 1
ATOM 4958 C CA . SER B 1 268 ? 11.68 -4.031 -11.602 1 96.69 268 SER B CA 1
ATOM 4959 C C . SER B 1 268 ? 10.383 -4.59 -11.039 1 96.69 268 SER B C 1
ATOM 4961 O O . SER B 1 268 ? 9.359 -3.896 -11.023 1 96.69 268 SER B O 1
ATOM 4963 N N . LYS B 1 269 ? 10.406 -5.805 -10.57 1 97.06 269 LYS B N 1
ATOM 4964 C CA . LYS B 1 269 ? 9.242 -6.426 -9.945 1 97.06 269 LYS B CA 1
ATOM 4965 C C . LYS B 1 269 ? 8.805 -5.648 -8.711 1 97.06 269 LYS B C 1
ATOM 4967 O O . LYS B 1 269 ? 7.617 -5.387 -8.523 1 97.06 269 LYS B O 1
ATOM 4972 N N . MET B 1 270 ? 9.727 -5.234 -7.902 1 97.44 270 MET B N 1
ATOM 4973 C CA . MET B 1 270 ? 9.414 -4.5 -6.68 1 97.44 270 MET B CA 1
ATOM 4974 C C . MET B 1 270 ? 8.844 -3.123 -7 1 97.44 270 MET B C 1
ATOM 4976 O O . MET B 1 270 ? 7.934 -2.648 -6.312 1 97.44 270 MET B O 1
ATOM 4980 N N . GLN B 1 271 ? 9.359 -2.514 -7.988 1 97.69 271 GLN B N 1
ATOM 4981 C CA . GLN B 1 271 ? 8.836 -1.211 -8.391 1 97.69 271 GLN B CA 1
ATOM 4982 C C . GLN B 1 271 ? 7.379 -1.312 -8.828 1 97.69 271 GLN B C 1
ATOM 4984 O O . GLN B 1 271 ? 6.562 -0.454 -8.484 1 97.69 271 GLN B O 1
ATOM 4989 N N . MET B 1 272 ? 7.051 -2.342 -9.609 1 97.88 272 MET B N 1
ATOM 4990 C CA . MET B 1 272 ? 5.672 -2.512 -10.062 1 97.88 272 MET B CA 1
ATOM 4991 C C . MET B 1 272 ? 4.746 -2.828 -8.898 1 97.88 272 MET B C 1
ATOM 4993 O O . MET B 1 272 ? 3.582 -2.424 -8.898 1 97.88 272 MET B O 1
ATOM 4997 N N . LEU B 1 273 ? 5.273 -3.537 -7.941 1 97.56 273 LEU B N 1
ATOM 4998 C CA . LEU B 1 273 ? 4.465 -3.84 -6.762 1 97.56 273 LEU B CA 1
ATOM 4999 C C . LEU B 1 273 ? 4.211 -2.58 -5.938 1 97.56 273 LEU B C 1
ATOM 5001 O O . LEU B 1 273 ? 3.113 -2.387 -5.418 1 97.56 273 LEU B O 1
ATOM 5005 N N . VAL B 1 274 ? 5.215 -1.752 -5.824 1 97 274 VAL B N 1
ATOM 5006 C CA . VAL B 1 274 ? 5.043 -0.489 -5.113 1 97 274 VAL B CA 1
ATOM 5007 C C . VAL B 1 274 ? 4.016 0.378 -5.84 1 97 274 VAL B C 1
ATOM 5009 O O . VAL B 1 274 ? 3.18 1.023 -5.203 1 97 274 VAL B O 1
ATOM 5012 N N . TYR B 1 275 ? 4.07 0.357 -7.141 1 97.12 275 TYR B N 1
ATOM 5013 C CA . TYR B 1 275 ? 3.082 1.094 -7.918 1 97.12 275 TYR B CA 1
ATOM 5014 C C . TYR B 1 275 ? 1.681 0.548 -7.676 1 97.12 275 TYR B C 1
ATOM 5016 O O . TYR B 1 275 ? 0.739 1.312 -7.453 1 97.12 275 TYR B O 1
ATOM 5024 N N . LEU B 1 276 ? 1.603 -0.721 -7.641 1 96.75 276 LEU B N 1
ATOM 5025 C CA . LEU B 1 276 ? 0.303 -1.372 -7.516 1 96.75 276 LEU B CA 1
ATOM 5026 C C . LEU B 1 276 ? -0.313 -1.101 -6.148 1 96.75 276 LEU B C 1
ATOM 5028 O O . LEU B 1 276 ? -1.475 -0.698 -6.055 1 96.75 276 LEU B O 1
ATOM 5032 N N . PHE B 1 277 ? 0.424 -1.191 -5.094 1 96.75 277 PHE B N 1
ATOM 5033 C CA . PHE B 1 277 ? -0.151 -1.165 -3.752 1 96.75 277 PHE B CA 1
ATOM 5034 C C . PHE B 1 277 ? -0.151 0.251 -3.191 1 96.75 277 PHE B C 1
ATOM 5036 O O . PHE B 1 277 ? -1.011 0.603 -2.381 1 96.75 277 PHE B O 1
ATOM 5043 N N . HIS B 1 278 ? 0.786 1.021 -3.629 1 94.38 278 HIS B N 1
ATOM 5044 C CA . HIS B 1 278 ? 0.854 2.35 -3.031 1 94.38 278 HIS B CA 1
ATOM 5045 C C . HIS B 1 278 ? 0.391 3.42 -4.012 1 94.38 278 HIS B C 1
ATOM 5047 O O . HIS B 1 278 ? -0.396 4.297 -3.654 1 94.38 278 HIS B O 1
ATOM 5053 N N . HIS B 1 279 ? 0.74 3.328 -5.234 1 93.44 279 HIS B N 1
ATOM 5054 C CA . HIS B 1 279 ? 0.437 4.41 -6.16 1 93.44 279 HIS B CA 1
ATOM 5055 C C . HIS B 1 279 ? -1.008 4.336 -6.641 1 93.44 279 HIS B C 1
ATOM 5057 O O . HIS B 1 279 ? -1.629 5.367 -6.918 1 93.44 279 HIS B O 1
ATOM 5063 N N . VAL B 1 280 ? -1.555 3.156 -6.73 1 94.12 280 VAL B N 1
ATOM 5064 C CA . VAL B 1 280 ? -2.926 3.029 -7.211 1 94.12 280 VAL B CA 1
ATOM 5065 C C . VAL B 1 280 ? -3.883 3.699 -6.23 1 94.12 280 VAL B C 1
ATOM 5067 O O . VAL B 1 280 ? -4.684 4.555 -6.617 1 94.12 280 VAL B O 1
ATOM 5070 N N . PRO B 1 281 ? -3.818 3.379 -4.91 1 91.88 281 PRO B N 1
ATOM 5071 C CA . PRO B 1 281 ? -4.684 4.098 -3.969 1 91.88 281 PRO B CA 1
ATOM 5072 C C . PRO B 1 281 ? -4.457 5.605 -3.99 1 91.88 281 PRO B C 1
ATOM 5074 O O . PRO B 1 281 ? -5.402 6.379 -3.82 1 91.88 281 PRO B O 1
ATOM 5077 N N . LEU B 1 282 ? -3.262 6.031 -4.203 1 94.19 282 LEU B N 1
ATOM 5078 C CA . LEU B 1 282 ? -2.961 7.461 -4.262 1 94.19 282 LEU B CA 1
ATOM 5079 C C . LEU B 1 282 ? -3.561 8.094 -5.516 1 94.19 282 LEU B C 1
ATOM 5081 O O . LEU B 1 282 ? -3.986 9.25 -5.488 1 94.19 282 LEU B O 1
ATOM 5085 N N . GLN B 1 283 ? -3.584 7.32 -6.57 1 94.88 283 GLN B N 1
ATOM 5086 C CA . GLN B 1 283 ? -4.215 7.801 -7.793 1 94.88 283 GLN B CA 1
ATOM 5087 C C . GLN B 1 283 ? -5.727 7.922 -7.621 1 94.88 283 GLN B C 1
ATOM 5089 O O . GLN B 1 283 ? -6.34 8.867 -8.117 1 94.88 283 GLN B O 1
ATOM 5094 N N . VAL B 1 284 ? -6.289 7.008 -6.895 1 91.38 284 VAL B N 1
ATOM 5095 C CA . VAL B 1 284 ? -7.723 7.07 -6.621 1 91.38 284 VAL B CA 1
ATOM 5096 C C . VAL B 1 284 ? -8.031 8.281 -5.75 1 91.38 284 VAL B C 1
ATOM 5098 O O . VAL B 1 284 ? -9 9.008 -5.996 1 91.38 284 VAL B O 1
ATOM 5101 N N . ALA B 1 285 ? -7.199 8.508 -4.793 1 92.25 285 ALA B N 1
ATOM 5102 C CA . ALA B 1 285 ? -7.359 9.672 -3.934 1 92.25 285 ALA B CA 1
ATOM 5103 C C . ALA B 1 285 ? -7.219 10.969 -4.734 1 92.25 285 ALA B C 1
ATOM 5105 O O . ALA B 1 285 ? -7.93 11.938 -4.484 1 92.25 285 ALA B O 1
ATOM 5106 N N . SER B 1 286 ? -6.285 10.953 -5.645 1 95.44 286 SER B N 1
ATOM 5107 C CA . SER B 1 286 ? -6.086 12.125 -6.48 1 95.44 286 SER B CA 1
ATOM 5108 C C . SER B 1 286 ? -7.297 12.383 -7.367 1 95.44 286 SER B C 1
ATOM 5110 O O . SER B 1 286 ? -7.688 13.539 -7.578 1 95.44 286 SER B O 1
ATOM 5112 N N . ALA B 1 287 ? -7.84 11.32 -7.887 1 94.44 287 ALA B N 1
ATOM 5113 C CA . ALA B 1 287 ? -9.055 11.469 -8.688 1 94.44 287 ALA B CA 1
ATOM 5114 C C . ALA B 1 287 ? -10.203 12.016 -7.84 1 94.44 287 ALA B C 1
ATOM 5116 O O . ALA B 1 287 ? -10.953 12.883 -8.289 1 94.44 287 ALA B O 1
ATOM 5117 N N . TYR B 1 288 ? -10.289 11.602 -6.637 1 91.44 288 TYR B N 1
ATOM 5118 C CA . TYR B 1 288 ? -11.305 12.109 -5.715 1 91.44 288 TYR B CA 1
ATOM 5119 C C . TYR B 1 288 ? -11.117 13.594 -5.457 1 91.44 288 TYR B C 1
ATOM 5121 O O . TYR B 1 288 ? -12.086 14.359 -5.457 1 91.44 288 TYR B O 1
ATOM 5129 N N . ALA B 1 289 ? -9.93 13.977 -5.273 1 92.81 289 ALA B N 1
ATOM 5130 C CA . ALA B 1 289 ? -9.625 15.367 -4.941 1 92.81 289 ALA B CA 1
ATOM 5131 C C . ALA B 1 289 ? -9.914 16.281 -6.125 1 92.81 289 ALA B C 1
ATOM 5133 O O . ALA B 1 289 ? -10.18 17.484 -5.945 1 92.81 289 ALA B O 1
ATOM 5134 N N . LEU B 1 290 ? -9.828 15.773 -7.324 1 93.19 290 LEU B N 1
ATOM 5135 C CA . LEU B 1 290 ? -10.125 16.562 -8.508 1 93.19 290 LEU B CA 1
ATOM 5136 C C . LEU B 1 290 ? -11.633 16.688 -8.719 1 93.19 290 LEU B C 1
ATOM 5138 O O . LEU B 1 290 ? -12.102 17.609 -9.398 1 93.19 290 LEU B O 1
ATOM 5142 N N . LEU B 1 291 ? -12.383 15.781 -8.094 1 91.38 291 LEU B N 1
ATOM 5143 C CA . LEU B 1 291 ? -13.828 15.766 -8.281 1 91.38 291 LEU B CA 1
ATOM 5144 C C . LEU B 1 291 ? -14.531 16.516 -7.152 1 91.38 291 LEU B C 1
ATOM 5146 O O . LEU B 1 291 ? -15.578 17.141 -7.367 1 91.38 291 LEU B O 1
ATOM 5150 N N . VAL B 1 292 ? -13.969 16.469 -5.977 1 87.81 292 VAL B N 1
ATOM 5151 C CA . VAL B 1 292 ? -14.586 17.078 -4.801 1 87.81 292 VAL B CA 1
ATOM 5152 C C . VAL B 1 292 ? -13.734 18.25 -4.332 1 87.81 292 VAL B C 1
ATOM 5154 O O . VAL B 1 292 ? -12.547 18.094 -4.043 1 87.81 292 VAL B O 1
ATOM 5157 N N . PRO B 1 293 ? -14.312 19.359 -4.191 1 87.25 293 PRO B N 1
ATOM 5158 C CA . PRO B 1 293 ? -13.57 20.547 -3.768 1 87.25 293 PRO B CA 1
ATOM 5159 C C . PRO B 1 293 ? -13.242 20.531 -2.275 1 87.25 293 PRO B C 1
ATOM 5161 O O . PRO B 1 293 ? -13.945 19.891 -1.491 1 87.25 293 PRO B O 1
ATOM 5164 N N . GLY B 1 294 ? -12.188 21.172 -1.961 1 87.81 294 GLY B N 1
ATOM 5165 C CA . GLY B 1 294 ? -11.891 21.391 -0.555 1 87.81 294 GLY B CA 1
ATOM 5166 C C . GLY B 1 294 ? -10.852 20.422 -0.013 1 87.81 294 GLY B C 1
ATOM 5167 O O . GLY B 1 294 ? -10.672 20.312 1.202 1 87.81 294 GLY B O 1
ATOM 5168 N N . CYS B 1 295 ? -10.258 19.688 -0.888 1 89.06 295 CYS B N 1
ATOM 5169 C CA . CYS B 1 295 ? -9.219 18.781 -0.448 1 89.06 295 CYS B CA 1
ATOM 5170 C C . CYS B 1 295 ? -7.879 19.5 -0.31 1 89.06 295 CYS B C 1
ATOM 5172 O O . CYS B 1 295 ? -7.059 19.469 -1.228 1 89.06 295 CYS B O 1
ATOM 5174 N N . GLN B 1 296 ? -7.578 19.969 0.861 1 90.69 296 GLN B N 1
ATOM 5175 C CA . GLN B 1 296 ? -6.414 20.812 1.105 1 90.69 296 GLN B CA 1
ATOM 5176 C C . GLN B 1 296 ? -5.121 20.016 1.044 1 90.69 296 GLN B C 1
ATOM 5178 O O . GLN B 1 296 ? -4.039 20.578 0.884 1 90.69 296 GLN B O 1
ATOM 5183 N N . TRP B 1 297 ? -5.207 18.75 1.129 1 90.81 297 TRP B N 1
ATOM 5184 C CA . TRP B 1 297 ? -4.02 17.891 1.16 1 90.81 297 TRP B CA 1
ATOM 5185 C C . TRP B 1 297 ? -3.539 17.578 -0.252 1 90.81 297 TRP B C 1
ATOM 5187 O O . TRP B 1 297 ? -2.43 17.078 -0.438 1 90.81 297 TRP B O 1
ATOM 5197 N N . MET B 1 298 ? -4.254 17.922 -1.289 1 94.12 298 MET B N 1
ATOM 5198 C CA . MET B 1 298 ? -3.99 17.469 -2.65 1 94.12 298 MET B CA 1
ATOM 5199 C C . MET B 1 298 ? -2.721 18.109 -3.203 1 94.12 298 MET B C 1
ATOM 5201 O O . MET B 1 298 ? -1.895 17.422 -3.816 1 94.12 298 MET B O 1
ATOM 5205 N N . PRO B 1 299 ? -2.494 19.406 -3.029 1 94.38 299 PRO B N 1
ATOM 5206 C CA . PRO B 1 299 ? -1.251 19.969 -3.559 1 94.38 299 PRO B CA 1
ATOM 5207 C C . PRO B 1 299 ? -0.005 19.328 -2.953 1 94.38 299 PRO B C 1
ATOM 5209 O O . PRO B 1 299 ? 0.967 19.062 -3.666 1 94.38 299 PRO B O 1
ATOM 5212 N N . ASP B 1 300 ? 0.002 19.047 -1.747 1 94.44 300 ASP B N 1
ATOM 5213 C CA . ASP B 1 300 ? 1.128 18.375 -1.101 1 94.44 300 ASP B CA 1
ATOM 5214 C C . ASP B 1 300 ? 1.288 16.953 -1.614 1 94.44 300 ASP B C 1
ATOM 5216 O O . ASP B 1 300 ? 2.398 16.516 -1.936 1 94.44 300 ASP B O 1
ATOM 5220 N N . LEU B 1 301 ? 0.221 16.281 -1.683 1 94.81 301 LEU B N 1
ATOM 5221 C CA . LEU B 1 301 ? 0.246 14.883 -2.121 1 94.81 301 LEU B CA 1
ATOM 5222 C C . LEU B 1 301 ? 0.712 14.781 -3.568 1 94.81 301 LEU B C 1
ATOM 5224 O O . LEU B 1 301 ? 1.433 13.844 -3.926 1 94.81 301 LEU B O 1
ATOM 5228 N N . SER B 1 302 ? 0.243 15.719 -4.371 1 96.69 302 SER B N 1
ATOM 5229 C CA . SER B 1 302 ? 0.611 15.688 -5.781 1 96.69 302 SER B CA 1
ATOM 5230 C C . SER B 1 302 ? 2.119 15.82 -5.965 1 96.69 302 SER B C 1
ATOM 5232 O O . SER B 1 302 ? 2.707 15.172 -6.832 1 96.69 302 SER B O 1
ATOM 5234 N N . LEU B 1 303 ? 2.766 16.641 -5.145 1 97 303 LEU B N 1
ATOM 5235 C CA . LEU B 1 303 ? 4.215 16.812 -5.23 1 97 303 LEU B CA 1
ATOM 5236 C C . LEU B 1 303 ? 4.934 15.547 -4.754 1 97 303 LEU B C 1
ATOM 5238 O O . LEU B 1 303 ? 5.945 15.148 -5.34 1 97 303 LEU B O 1
ATOM 5242 N N . LEU B 1 304 ? 4.422 14.922 -3.744 1 96.44 304 LEU B N 1
ATOM 5243 C CA . LEU B 1 304 ? 4.992 13.68 -3.24 1 96.44 304 LEU B CA 1
ATOM 5244 C C . LEU B 1 304 ? 4.914 12.578 -4.293 1 96.44 304 LEU B C 1
ATOM 5246 O O . LEU B 1 304 ? 5.902 11.891 -4.551 1 96.44 304 LEU B O 1
ATOM 5250 N N . ILE B 1 305 ? 3.783 12.484 -4.938 1 97.25 305 ILE B N 1
ATOM 5251 C CA . ILE B 1 305 ? 3.564 11.461 -5.953 1 97.25 305 ILE B CA 1
ATOM 5252 C C . ILE B 1 305 ? 4.449 11.734 -7.168 1 97.25 305 ILE B C 1
ATOM 5254 O O . ILE B 1 305 ? 5 10.805 -7.766 1 97.25 305 ILE B O 1
ATOM 5258 N N . ALA B 1 306 ? 4.547 12.961 -7.496 1 98 306 ALA B N 1
ATOM 5259 C CA . ALA B 1 306 ? 5.367 13.344 -8.641 1 98 306 ALA B CA 1
ATOM 5260 C C . ALA B 1 306 ? 6.824 12.938 -8.438 1 98 306 ALA B C 1
ATOM 5262 O O . ALA B 1 306 ? 7.461 12.414 -9.352 1 98 306 ALA B O 1
ATOM 5263 N N . GLY B 1 307 ? 7.336 13.188 -7.273 1 97.81 307 GLY B N 1
ATOM 5264 C CA . GLY B 1 307 ? 8.703 12.789 -6.977 1 97.81 307 GLY B CA 1
ATOM 5265 C C . GLY B 1 307 ? 8.906 11.289 -7 1 97.81 307 GLY B C 1
ATOM 5266 O O . GLY B 1 307 ? 9.898 10.797 -7.547 1 97.81 307 GLY B O 1
ATOM 5267 N N . ALA B 1 308 ? 7.973 10.57 -6.426 1 97.44 308 ALA B N 1
ATOM 5268 C CA . ALA B 1 308 ? 8.07 9.117 -6.363 1 97.44 308 ALA B CA 1
ATOM 5269 C C . ALA B 1 308 ? 7.996 8.5 -7.758 1 97.44 308 ALA B C 1
ATOM 5271 O O . ALA B 1 308 ? 8.781 7.613 -8.094 1 97.44 308 ALA B O 1
ATOM 5272 N N . THR B 1 309 ? 7.102 9.008 -8.578 1 97.5 309 THR B N 1
ATOM 5273 C CA . THR B 1 309 ? 6.875 8.43 -9.898 1 97.5 309 THR B CA 1
ATOM 5274 C C . THR B 1 309 ? 8.031 8.75 -10.836 1 97.5 309 THR B C 1
ATOM 5276 O O . THR B 1 309 ? 8.438 7.914 -11.641 1 97.5 309 THR B O 1
ATOM 5279 N N . LEU B 1 310 ? 8.508 9.977 -10.758 1 97.81 310 LEU B N 1
ATOM 5280 C CA . LEU B 1 310 ? 9.602 10.336 -11.648 1 97.81 310 LEU B CA 1
ATOM 5281 C C . LEU B 1 310 ? 10.852 9.523 -11.336 1 97.81 310 LEU B C 1
ATOM 5283 O O . LEU B 1 310 ? 11.516 9.023 -12.25 1 97.81 310 LEU B O 1
ATOM 5287 N N . GLN B 1 311 ? 11.18 9.383 -10.109 1 97.88 311 GLN B N 1
ATOM 5288 C CA . GLN B 1 311 ? 12.312 8.555 -9.719 1 97.88 311 GLN B CA 1
ATOM 5289 C C . GLN B 1 311 ? 12.148 7.121 -10.203 1 97.88 311 GLN B C 1
ATOM 5291 O O . GLN B 1 311 ? 13.086 6.527 -10.742 1 97.88 311 GLN B O 1
ATOM 5296 N N . GLY B 1 312 ? 10.992 6.566 -9.984 1 97.56 312 GLY B N 1
ATOM 5297 C CA . GLY B 1 312 ? 10.742 5.195 -10.406 1 97.56 312 GLY B CA 1
ATOM 5298 C C . GLY B 1 312 ? 10.781 5.02 -11.906 1 97.56 312 GLY B C 1
ATOM 5299 O O . GLY B 1 312 ? 11.328 4.035 -12.414 1 97.56 312 GLY B O 1
ATOM 5300 N N . GLN B 1 313 ? 10.227 5.988 -12.602 1 97.62 313 GLN B N 1
ATOM 5301 C CA . GLN B 1 313 ? 10.125 5.863 -14.047 1 97.62 313 GLN B CA 1
ATOM 5302 C C . GLN B 1 313 ? 11.477 6.098 -14.719 1 97.62 313 GLN B C 1
ATOM 5304 O O . GLN B 1 313 ? 11.805 5.457 -15.719 1 97.62 313 GLN B O 1
ATOM 5309 N N . VAL B 1 314 ? 12.266 6.996 -14.195 1 97.44 314 VAL B N 1
ATOM 5310 C CA . VAL B 1 314 ? 13.586 7.25 -14.758 1 97.44 314 VAL B CA 1
ATOM 5311 C C . VAL B 1 314 ? 14.469 6.012 -14.594 1 97.44 314 VAL B C 1
ATOM 5313 O O . VAL B 1 314 ? 15.164 5.609 -15.531 1 97.44 314 VAL B O 1
ATOM 5316 N N . THR B 1 315 ? 14.414 5.422 -13.461 1 97.44 315 THR B N 1
ATOM 5317 C CA . THR B 1 315 ? 15.203 4.219 -13.211 1 97.44 315 THR B CA 1
ATOM 5318 C C . THR B 1 315 ? 14.695 3.055 -14.062 1 97.44 315 THR B C 1
ATOM 5320 O O . THR B 1 315 ? 15.492 2.309 -14.633 1 97.44 315 THR B O 1
ATOM 5323 N N . HIS B 1 316 ? 13.383 2.926 -14.18 1 97.25 316 HIS B N 1
ATOM 5324 C CA . HIS B 1 316 ? 12.797 1.832 -14.945 1 97.25 316 HIS B CA 1
ATOM 5325 C C . HIS B 1 316 ? 13.07 1.987 -16.438 1 97.25 316 HIS B C 1
ATOM 5327 O O . HIS B 1 316 ? 13.453 1.024 -17.094 1 97.25 316 HIS B O 1
ATOM 5333 N N . ILE B 1 317 ? 12.867 3.16 -16.969 1 97.5 317 ILE B N 1
ATOM 5334 C CA . ILE B 1 317 ? 13.102 3.42 -18.375 1 97.5 317 ILE B CA 1
ATOM 5335 C C . ILE B 1 317 ? 14.586 3.24 -18.703 1 97.5 317 ILE B C 1
ATOM 5337 O O . ILE B 1 317 ? 14.945 2.564 -19.656 1 97.5 317 ILE B O 1
ATOM 5341 N N . GLY B 1 318 ? 15.43 3.82 -17.875 1 97.12 318 GLY B N 1
ATOM 5342 C CA . GLY B 1 318 ? 16.859 3.707 -18.078 1 97.12 318 GLY B CA 1
ATOM 5343 C C . GLY B 1 318 ? 17.359 2.277 -18.016 1 97.12 318 GLY B C 1
ATOM 5344 O O . GLY B 1 318 ? 18.203 1.871 -18.828 1 97.12 318 GLY B O 1
ATOM 5345 N N . ALA B 1 319 ? 16.844 1.524 -17.094 1 96.94 319 ALA B N 1
ATOM 5346 C CA . ALA B 1 319 ? 17.281 0.142 -16.922 1 96.94 319 ALA B CA 1
ATOM 5347 C C . ALA B 1 319 ? 16.812 -0.731 -18.078 1 96.94 319 ALA B C 1
ATOM 5349 O O . ALA B 1 319 ? 17.469 -1.714 -18.438 1 96.94 319 ALA B O 1
ATOM 5350 N N . SER B 1 320 ? 15.703 -0.376 -18.719 1 97 320 SER B N 1
ATOM 5351 C CA . SER B 1 320 ? 15.141 -1.168 -19.797 1 97 320 SER B CA 1
ATOM 5352 C C . SER B 1 320 ? 15.984 -1.056 -21.062 1 97 320 SER B C 1
ATOM 5354 O O . SER B 1 320 ? 15.914 -1.914 -21.953 1 97 320 SER B O 1
ATOM 5356 N N . PHE B 1 321 ? 16.812 -0.004 -21.188 1 96 321 PHE B N 1
ATOM 5357 C CA . PHE B 1 321 ? 17.641 0.205 -22.359 1 96 321 PHE B CA 1
ATOM 5358 C C . PHE B 1 321 ? 19.125 0.06 -22.016 1 96 321 PHE B C 1
ATOM 5360 O O . PHE B 1 321 ? 19.969 0.038 -22.891 1 96 321 PHE B O 1
ATOM 5367 N N . HIS B 1 322 ? 19.453 -0.13 -20.797 1 95.94 322 HIS B N 1
ATOM 5368 C CA . HIS B 1 322 ? 20.828 -0.09 -20.328 1 95.94 322 HIS B CA 1
ATOM 5369 C C . HIS B 1 322 ? 21.625 -1.302 -20.812 1 95.94 322 HIS B C 1
ATOM 5371 O O . HIS B 1 322 ? 21.078 -2.41 -20.875 1 95.94 322 HIS B O 1
ATOM 5377 N N . PRO B 1 323 ? 22.859 -1.127 -21.078 1 94.69 323 PRO B N 1
ATOM 5378 C CA . PRO B 1 323 ? 23.688 -2.211 -21.609 1 94.69 323 PRO B CA 1
ATOM 5379 C C . PRO B 1 323 ? 23.953 -3.314 -20.594 1 94.69 323 PRO B C 1
ATOM 5381 O O . PRO B 1 323 ? 24.281 -4.441 -20.969 1 94.69 323 PRO B O 1
ATOM 5384 N N . ARG B 1 324 ? 23.766 -3.047 -19.375 1 93.94 324 ARG B N 1
ATOM 5385 C CA . ARG B 1 324 ? 23.984 -4.059 -18.344 1 93.94 324 ARG B CA 1
ATOM 5386 C C . ARG B 1 324 ? 22.797 -5 -18.234 1 93.94 324 ARG B C 1
ATOM 5388 O O . ARG B 1 324 ? 22.891 -6.062 -17.609 1 93.94 324 ARG B O 1
ATOM 5395 N N . THR B 1 325 ? 21.688 -4.609 -18.781 1 95.56 325 THR B N 1
ATOM 5396 C CA . THR B 1 325 ? 20.547 -5.512 -18.875 1 95.56 325 THR B CA 1
ATOM 5397 C C . THR B 1 325 ? 20.719 -6.473 -20.047 1 95.56 325 THR B C 1
ATOM 5399 O O . THR B 1 325 ? 21.078 -6.055 -21.156 1 95.56 325 THR B O 1
ATOM 5402 N N . PRO B 1 326 ? 20.609 -7.75 -19.766 1 94.94 326 PRO B N 1
ATOM 5403 C CA . PRO B 1 326 ? 20.734 -8.703 -20.875 1 94.94 326 PRO B CA 1
ATOM 5404 C C . PRO B 1 326 ? 19.891 -8.312 -22.094 1 94.94 326 PRO B C 1
ATOM 5406 O O . PRO B 1 326 ? 18.781 -7.812 -21.938 1 94.94 326 PRO B O 1
ATOM 5409 N N . TYR B 1 327 ? 20.422 -8.555 -23.234 1 93.56 327 TYR B N 1
ATOM 5410 C CA . TYR B 1 327 ? 19.828 -8.117 -24.484 1 93.56 327 TYR B CA 1
ATOM 5411 C C . TYR B 1 327 ? 18.406 -8.641 -24.641 1 93.56 327 TYR B C 1
ATOM 5413 O O . TYR B 1 327 ? 17.516 -7.926 -25.109 1 93.56 327 TYR B O 1
ATOM 5421 N N . VAL B 1 328 ? 18.141 -9.844 -24.109 1 93.25 328 VAL B N 1
ATOM 5422 C CA . VAL B 1 328 ? 16.859 -10.508 -24.266 1 93.25 328 VAL B CA 1
ATOM 5423 C C . VAL B 1 328 ? 15.812 -9.82 -23.391 1 93.25 328 VAL B C 1
ATOM 5425 O O . VAL B 1 328 ? 14.609 -9.891 -23.656 1 93.25 328 VAL B O 1
ATOM 5428 N N . MET B 1 329 ? 16.328 -9.141 -22.391 1 94.88 329 MET B N 1
ATOM 5429 C CA . MET B 1 329 ? 15.414 -8.523 -21.438 1 94.88 329 MET B CA 1
ATOM 5430 C C . MET B 1 329 ? 15.242 -7.035 -21.734 1 94.88 329 MET B C 1
ATOM 5432 O O . MET B 1 329 ? 14.477 -6.344 -21.047 1 94.88 329 MET B O 1
ATOM 5436 N N . ARG B 1 330 ? 15.914 -6.57 -22.719 1 95.69 330 ARG B N 1
ATOM 5437 C CA . ARG B 1 330 ? 15.766 -5.172 -23.109 1 95.69 330 ARG B CA 1
ATOM 5438 C C . ARG B 1 330 ? 14.547 -4.977 -24 1 95.69 330 ARG B C 1
ATOM 5440 O O . ARG B 1 330 ? 13.906 -5.949 -24.406 1 95.69 330 ARG B O 1
ATOM 5447 N N . VAL B 1 331 ? 14.18 -3.711 -24.219 1 96.44 331 VAL B N 1
ATOM 5448 C CA . VAL B 1 331 ? 13.047 -3.398 -25.094 1 96.44 331 VAL B CA 1
ATOM 5449 C C . VAL B 1 331 ? 13.336 -3.859 -26.516 1 96.44 331 VAL B C 1
ATOM 5451 O O . VAL B 1 331 ? 14.375 -3.514 -27.078 1 96.44 331 VAL B O 1
ATOM 5454 N N . PRO B 1 332 ? 12.461 -4.664 -27.047 1 95.44 332 PRO B N 1
ATOM 5455 C CA . PRO B 1 332 ? 12.688 -5.152 -28.406 1 95.44 332 PRO B CA 1
ATOM 5456 C C . PRO B 1 332 ? 12.828 -4.023 -29.422 1 95.44 332 PRO B C 1
ATOM 5458 O O . PRO B 1 332 ? 12.258 -2.941 -29.234 1 95.44 332 PRO B O 1
ATOM 5461 N N . SER B 1 333 ? 13.445 -4.273 -30.594 1 93.81 333 SER B N 1
ATOM 5462 C CA . SER B 1 333 ? 13.789 -3.262 -31.578 1 93.81 333 SER B CA 1
ATOM 5463 C C . SER B 1 333 ? 12.617 -2.996 -32.531 1 93.81 333 SER B C 1
ATOM 5465 O O . SER B 1 333 ? 12.633 -2.018 -33.281 1 93.81 333 SER B O 1
ATOM 5467 N N . GLU B 1 334 ? 11.57 -3.748 -32.438 1 95.62 334 GLU B N 1
ATOM 5468 C CA . GLU B 1 334 ? 10.398 -3.512 -33.25 1 95.62 334 GLU B CA 1
ATOM 5469 C C . GLU B 1 334 ? 9.797 -2.135 -33 1 95.62 334 GLU B C 1
ATOM 5471 O O . GLU B 1 334 ? 9.594 -1.748 -31.844 1 95.62 334 GLU B O 1
ATOM 5476 N N . PRO B 1 335 ? 9.516 -1.382 -34 1 96.12 335 PRO B N 1
ATOM 5477 C CA . PRO B 1 335 ? 9.016 -0.016 -33.844 1 96.12 335 PRO B CA 1
ATOM 5478 C C . PRO B 1 335 ? 7.703 0.044 -33.062 1 96.12 335 PRO B C 1
ATOM 5480 O O . PRO B 1 335 ? 7.484 0.971 -32.281 1 96.12 335 PRO B O 1
ATOM 5483 N N . SER B 1 336 ? 6.902 -0.856 -33.312 1 95.88 336 SER B N 1
ATOM 5484 C CA . SER B 1 336 ? 5.625 -0.868 -32.594 1 95.88 336 SER B CA 1
ATOM 5485 C C . SER B 1 336 ? 5.828 -1.088 -31.094 1 95.88 336 SER B C 1
ATOM 5487 O O . SER B 1 336 ? 5.156 -0.464 -30.281 1 95.88 336 SER B O 1
ATOM 5489 N N . SER B 1 337 ? 6.742 -1.956 -30.766 1 95.81 337 SER B N 1
ATOM 5490 C CA . SER B 1 337 ? 7.051 -2.23 -29.359 1 95.81 337 SER B CA 1
ATOM 5491 C C . SER B 1 337 ? 7.688 -1.021 -28.688 1 95.81 337 SER B C 1
ATOM 5493 O O . SER B 1 337 ? 7.352 -0.688 -27.547 1 95.81 337 SER B O 1
ATOM 5495 N N . ARG B 1 338 ? 8.539 -0.382 -29.391 1 96.56 338 ARG B N 1
ATOM 5496 C CA . ARG B 1 338 ? 9.211 0.796 -28.859 1 96.56 338 ARG B CA 1
ATOM 5497 C C . ARG B 1 338 ? 8.227 1.95 -28.672 1 96.56 338 ARG B C 1
ATOM 5499 O O . ARG B 1 338 ? 8.289 2.672 -27.672 1 96.56 338 ARG B O 1
ATOM 5506 N N . LEU B 1 339 ? 7.398 2.078 -29.609 1 97.25 339 LEU B N 1
ATOM 5507 C CA . LEU B 1 339 ? 6.395 3.131 -29.5 1 97.25 339 LEU B CA 1
ATOM 5508 C C . LEU B 1 339 ? 5.473 2.889 -28.312 1 97.25 339 LEU B C 1
ATOM 5510 O O . LEU B 1 339 ? 5.188 3.812 -27.547 1 97.25 339 LEU B O 1
ATOM 5514 N N . ALA B 1 340 ? 5.062 1.691 -28.188 1 96.56 340 ALA B N 1
ATOM 5515 C CA . ALA B 1 340 ? 4.203 1.344 -27.062 1 96.56 340 ALA B CA 1
ATOM 5516 C C . ALA B 1 340 ? 4.926 1.576 -25.734 1 96.56 340 ALA B C 1
ATOM 5518 O O . ALA B 1 340 ? 4.34 2.1 -24.781 1 96.56 340 ALA B O 1
ATOM 5519 N N . PHE B 1 341 ? 6.184 1.195 -25.719 1 97.56 341 PHE B N 1
ATOM 5520 C CA . PHE B 1 341 ? 6.988 1.37 -24.516 1 97.56 341 PHE B CA 1
ATOM 5521 C C . PHE B 1 341 ? 7.078 2.844 -24.125 1 97.56 341 PHE B C 1
ATOM 5523 O O . PHE B 1 341 ? 6.844 3.205 -22.969 1 97.56 341 PHE B O 1
ATOM 5530 N N . TRP B 1 342 ? 7.312 3.693 -25.078 1 97.25 342 TRP B N 1
ATOM 5531 C CA . TRP B 1 342 ? 7.492 5.117 -24.812 1 97.25 342 TRP B CA 1
ATOM 5532 C C . TRP B 1 342 ? 6.168 5.773 -24.438 1 97.25 342 TRP B C 1
ATOM 5534 O O . TRP B 1 342 ? 6.117 6.613 -23.531 1 97.25 342 TRP B O 1
ATOM 5544 N N . VAL B 1 343 ? 5.125 5.406 -25.031 1 96.12 343 VAL B N 1
ATOM 5545 C CA . VAL B 1 343 ? 3.82 5.992 -24.75 1 96.12 343 VAL B CA 1
ATOM 5546 C C . VAL B 1 343 ? 3.404 5.648 -23.312 1 96.12 343 VAL B C 1
ATOM 5548 O O . VAL B 1 343 ? 3.002 6.531 -22.547 1 96.12 343 VAL B O 1
ATOM 5551 N N . VAL B 1 344 ? 3.584 4.43 -22.953 1 96.12 344 VAL B N 1
ATOM 5552 C CA . VAL B 1 344 ? 3.164 3.949 -21.641 1 96.12 344 VAL B CA 1
ATOM 5553 C C . VAL B 1 344 ? 4.035 4.582 -20.547 1 96.12 344 VAL B C 1
ATOM 5555 O O . VAL B 1 344 ? 3.521 5.129 -19.578 1 96.12 344 VAL B O 1
ATOM 5558 N N . ASN B 1 345 ? 5.289 4.594 -20.766 1 97.31 345 ASN B N 1
ATOM 5559 C CA . ASN B 1 345 ? 6.195 5.031 -19.703 1 97.31 345 ASN B CA 1
ATOM 5560 C C . ASN B 1 345 ? 6.273 6.555 -19.625 1 97.31 345 ASN B C 1
ATOM 5562 O O . ASN B 1 345 ? 6.477 7.117 -18.547 1 97.31 345 ASN B O 1
ATOM 5566 N N . LEU B 1 346 ? 6.078 7.211 -20.719 1 96 346 LEU B N 1
ATOM 5567 C CA . LEU B 1 346 ? 6.051 8.672 -20.688 1 96 346 LEU B CA 1
ATOM 5568 C C . LEU B 1 346 ? 4.762 9.172 -20.031 1 96 346 LEU B C 1
ATOM 5570 O O . LEU B 1 346 ? 4.766 10.188 -19.344 1 96 346 LEU B O 1
ATOM 5574 N N . LEU B 1 347 ? 3.73 8.453 -20.281 1 95.56 347 LEU B N 1
ATOM 5575 C CA . LEU B 1 347 ? 2.475 8.797 -19.625 1 95.56 347 LEU B CA 1
ATOM 5576 C C . LEU B 1 347 ? 2.592 8.648 -18.109 1 95.56 347 LEU B C 1
ATOM 5578 O O . LEU B 1 347 ? 2.141 9.516 -17.359 1 95.56 347 LEU B O 1
ATOM 5582 N N . LEU B 1 348 ? 3.227 7.594 -17.688 1 96.19 348 LEU B N 1
ATOM 5583 C CA . LEU B 1 348 ? 3.377 7.34 -16.266 1 96.19 348 LEU B CA 1
ATOM 5584 C C . LEU B 1 348 ? 4.371 8.312 -15.641 1 96.19 348 LEU B C 1
ATOM 5586 O O . LEU B 1 348 ? 4.273 8.641 -14.453 1 96.19 348 LEU B O 1
ATOM 5590 N N . ALA B 1 349 ? 5.293 8.82 -16.438 1 96.56 349 ALA B N 1
ATOM 5591 C CA . ALA B 1 349 ? 6.309 9.734 -15.922 1 96.56 349 ALA B CA 1
ATOM 5592 C C . ALA B 1 349 ? 5.789 11.164 -15.891 1 96.56 349 ALA B C 1
ATOM 5594 O O . ALA B 1 349 ? 5.988 11.883 -14.906 1 96.56 349 ALA B O 1
ATOM 5595 N N . LEU B 1 350 ? 5.074 11.578 -16.875 1 96.44 350 LEU B N 1
ATOM 5596 C CA . LEU B 1 350 ? 4.695 12.984 -17.031 1 96.44 350 LEU B CA 1
ATOM 5597 C C . LEU B 1 350 ? 3.311 13.242 -16.453 1 96.44 350 LEU B C 1
ATOM 5599 O O . LEU B 1 350 ? 3.008 14.359 -16.031 1 96.44 350 LEU B O 1
ATOM 5603 N N . GLY B 1 351 ? 2.484 12.266 -16.406 1 95.56 351 GLY B N 1
ATOM 5604 C CA . GLY B 1 351 ? 1.145 12.438 -15.867 1 95.56 351 GLY B CA 1
ATOM 5605 C C . GLY B 1 351 ? 1.131 13.047 -14.484 1 95.56 351 GLY B C 1
ATOM 5606 O O . GLY B 1 351 ? 0.576 14.133 -14.281 1 95.56 351 GLY B O 1
ATOM 5607 N N . PRO B 1 352 ? 1.797 12.406 -13.586 1 96.38 352 PRO B N 1
ATOM 5608 C CA . PRO B 1 352 ? 1.818 12.945 -12.227 1 96.38 352 PRO B CA 1
ATOM 5609 C C . PRO B 1 352 ? 2.508 14.305 -12.133 1 96.38 352 PRO B C 1
ATOM 5611 O O . PRO B 1 352 ? 2.189 15.102 -11.25 1 96.38 352 PRO B O 1
ATOM 5614 N N . GLN B 1 353 ? 3.459 14.617 -13.047 1 97.44 353 GLN B N 1
ATOM 5615 C CA . GLN B 1 353 ? 4.09 15.93 -13.062 1 97.44 353 GLN B CA 1
ATOM 5616 C C . GLN B 1 353 ? 3.094 17.016 -13.453 1 97.44 353 GLN B C 1
ATOM 5618 O O . GLN B 1 353 ? 3.084 18.094 -12.867 1 97.44 353 GLN B O 1
ATOM 5623 N N . CYS B 1 354 ? 2.301 16.672 -14.414 1 96.75 354 CYS B N 1
ATOM 5624 C CA . CYS B 1 354 ? 1.264 17.609 -14.836 1 96.75 354 CYS B CA 1
ATOM 5625 C C . CYS B 1 354 ? 0.231 17.812 -13.734 1 96.75 354 CYS B C 1
ATOM 5627 O O . CYS B 1 354 ? -0.265 18.922 -13.539 1 96.75 354 CYS B O 1
ATOM 5629 N N . LEU B 1 355 ? -0.047 16.766 -13.078 1 96.44 355 LEU B N 1
ATOM 5630 C CA . LEU B 1 355 ? -0.979 16.859 -11.961 1 96.44 355 LEU B CA 1
ATOM 5631 C C . LEU B 1 355 ? -0.426 17.766 -10.867 1 96.44 355 LEU B C 1
ATOM 5633 O O . LEU B 1 355 ? -1.146 18.609 -10.336 1 96.44 355 LEU B O 1
ATOM 5637 N N . ALA B 1 356 ? 0.823 17.594 -10.523 1 96.75 356 ALA B N 1
ATOM 5638 C CA . ALA B 1 356 ? 1.455 18.422 -9.5 1 96.75 356 ALA B CA 1
ATOM 5639 C C . ALA B 1 356 ? 1.491 19.891 -9.93 1 96.75 356 ALA B C 1
ATOM 5641 O O . ALA B 1 356 ? 1.275 20.781 -9.109 1 96.75 356 ALA B O 1
ATOM 5642 N N . TYR B 1 357 ? 1.754 20.109 -11.172 1 95.75 357 TYR B N 1
ATOM 5643 C CA . TYR B 1 357 ? 1.786 21.469 -11.695 1 95.75 357 TYR B CA 1
ATOM 5644 C C . TYR B 1 357 ? 0.41 22.125 -11.602 1 95.75 357 TYR B C 1
ATOM 5646 O O . TYR B 1 357 ? 0.284 23.25 -11.141 1 95.75 357 TYR B O 1
ATOM 5654 N N . ARG B 1 358 ? -0.584 21.422 -11.953 1 94.62 358 ARG B N 1
ATOM 5655 C CA . ARG B 1 358 ? -1.953 21.922 -11.906 1 94.62 358 ARG B CA 1
ATOM 5656 C C . ARG B 1 358 ? -2.389 22.188 -10.469 1 94.62 358 ARG B C 1
ATOM 5658 O O . ARG B 1 358 ? -3.002 23.219 -10.18 1 94.62 358 ARG B O 1
ATOM 5665 N N . CYS B 1 359 ? -2.07 21.359 -9.562 1 92.88 359 CYS B N 1
ATOM 5666 C CA . CYS B 1 359 ? -2.535 21.453 -8.18 1 92.88 359 CYS B CA 1
ATOM 5667 C C . CYS B 1 359 ? -1.795 22.562 -7.441 1 92.88 359 CYS B C 1
ATOM 5669 O O . CYS B 1 359 ? -2.346 23.188 -6.527 1 92.88 359 CYS B O 1
ATOM 5671 N N . ASN B 1 360 ? -0.588 22.812 -7.863 1 92.25 360 ASN B N 1
ATOM 5672 C CA . ASN B 1 360 ? 0.199 23.812 -7.141 1 92.25 360 ASN B CA 1
ATOM 5673 C C . ASN B 1 360 ? 0.139 25.172 -7.816 1 92.25 360 ASN B C 1
ATOM 5675 O O . ASN B 1 360 ? 0.434 26.203 -7.195 1 92.25 360 ASN B O 1
ATOM 5679 N N . ASN B 1 361 ? -0.257 25.188 -9.031 1 89.94 361 ASN B N 1
ATOM 5680 C CA . ASN B 1 361 ? -0.388 26.469 -9.719 1 89.94 361 ASN B CA 1
ATOM 5681 C C . ASN B 1 361 ? -1.76 27.094 -9.484 1 89.94 361 ASN B C 1
ATOM 5683 O O . ASN B 1 361 ? -1.885 28.312 -9.414 1 89.94 361 ASN B O 1
ATOM 5687 N N . ASP B 1 362 ? -2.766 26.297 -9.406 1 88.06 362 ASP B N 1
ATOM 5688 C CA . ASP B 1 362 ? -4.121 26.75 -9.133 1 88.06 362 ASP B CA 1
ATOM 5689 C C . ASP B 1 362 ? -4.719 26.016 -7.938 1 88.06 362 ASP B C 1
ATOM 5691 O O . ASP B 1 362 ? -5.617 25.188 -8.102 1 88.06 362 ASP B O 1
ATOM 5695 N N . PRO B 1 363 ? -4.32 26.469 -6.77 1 87.62 363 PRO B N 1
ATOM 5696 C CA . PRO B 1 363 ? -4.754 25.734 -5.586 1 87.62 363 PRO B CA 1
ATOM 5697 C C . PRO B 1 363 ? -6.102 26.203 -5.047 1 87.62 363 PRO B C 1
ATOM 5699 O O . PRO B 1 363 ? -6.57 25.719 -4.02 1 87.62 363 PRO B O 1
ATOM 5702 N N . HIS B 1 364 ? -6.809 27.047 -5.754 1 86.75 364 HIS B N 1
ATOM 5703 C CA . HIS B 1 364 ? -8.047 27.641 -5.25 1 86.75 364 HIS B CA 1
ATOM 5704 C C . HIS B 1 364 ? -9.133 26.578 -5.105 1 86.75 364 HIS B C 1
ATOM 5706 O O . HIS B 1 364 ? -9.953 26.641 -4.184 1 86.75 364 HIS B O 1
ATOM 5712 N N . PHE B 1 365 ? -9.109 25.672 -6.004 1 87.62 365 PHE B N 1
ATOM 5713 C CA . PHE B 1 365 ? -10.141 24.641 -6 1 87.62 365 PHE B CA 1
ATOM 5714 C C . PHE B 1 365 ? -10.023 23.766 -4.758 1 87.62 365 PHE B C 1
ATOM 5716 O O . PHE B 1 365 ? -11.023 23.219 -4.277 1 87.62 365 PHE B O 1
ATOM 5723 N N . PHE B 1 366 ? -8.875 23.703 -4.176 1 88.31 366 PHE B N 1
ATOM 5724 C CA . PHE B 1 366 ? -8.617 22.781 -3.086 1 88.31 366 PHE B CA 1
ATOM 5725 C C . PHE B 1 366 ? -8.727 23.469 -1.735 1 88.31 366 PHE B C 1
ATOM 5727 O O . PHE B 1 366 ? -8.547 22.844 -0.689 1 88.31 366 PHE B O 1
ATOM 5734 N N . ALA B 1 367 ? -9.078 24.719 -1.742 1 87.94 367 ALA B N 1
ATOM 5735 C CA . ALA B 1 367 ? -9.203 25.484 -0.508 1 87.94 367 ALA B CA 1
ATOM 5736 C C . ALA B 1 367 ? -10.461 25.094 0.262 1 87.94 367 ALA B C 1
ATOM 5738 O O . ALA B 1 367 ? -11.453 24.672 -0.334 1 87.94 367 ALA B O 1
ATOM 5739 N N . ALA B 1 368 ? -10.359 25.125 1.616 1 82.56 368 ALA B N 1
ATOM 5740 C CA . ALA B 1 368 ? -11.5 24.812 2.471 1 82.56 368 ALA B CA 1
ATOM 5741 C C . ALA B 1 368 ? -12.633 25.828 2.268 1 82.56 368 ALA B C 1
ATOM 5743 O O . ALA B 1 368 ? -12.375 27.016 2.035 1 82.56 368 ALA B O 1
ATOM 5744 N N . PRO B 1 369 ? -13.883 25.219 2.279 1 74.5 369 PRO B N 1
ATOM 5745 C CA . PRO B 1 369 ? -15 26.141 2.145 1 74.5 369 PRO B CA 1
ATOM 5746 C C . PRO B 1 369 ? -15.062 27.172 3.281 1 74.5 369 PRO B C 1
ATOM 5748 O O . PRO B 1 369 ? -14.727 26.844 4.422 1 74.5 369 PRO B O 1
ATOM 5751 N N . ARG B 1 370 ? -15.039 28.469 3.025 1 62.12 370 ARG B N 1
ATOM 5752 C CA . ARG B 1 370 ? -15.234 29.5 4.031 1 62.12 370 ARG B CA 1
ATOM 5753 C C . ARG B 1 370 ? -16.422 29.172 4.934 1 62.12 370 ARG B C 1
ATOM 5755 O O . ARG B 1 370 ? -17.453 28.688 4.461 1 62.12 370 ARG B O 1
ATOM 5762 N N . ALA B 1 371 ? -16.219 29 6.195 1 55.66 371 ALA B N 1
ATOM 5763 C CA . ALA B 1 371 ? -17.312 28.844 7.145 1 55.66 371 ALA B CA 1
ATOM 5764 C C . ALA B 1 371 ? -18.406 29.875 6.879 1 55.66 371 ALA B C 1
ATOM 5766 O O . ALA B 1 371 ? -18.141 30.984 6.406 1 55.66 371 ALA B O 1
ATOM 5767 N N . HIS B 1 372 ? -19.625 29.484 6.602 1 47.84 372 HIS B N 1
ATOM 5768 C CA . HIS B 1 372 ? -20.797 30.344 6.508 1 47.84 372 HIS B CA 1
ATOM 5769 C C . HIS B 1 372 ? -20.672 31.547 7.43 1 47.84 372 HIS B C 1
ATOM 5771 O O . HIS B 1 372 ? -21.391 32.531 7.25 1 47.84 372 HIS B O 1
ATOM 5777 N N . SER B 1 373 ? -20.125 31.453 8.57 1 42.84 373 SER B N 1
ATOM 5778 C CA . SER B 1 373 ? -20.312 32.594 9.469 1 42.84 373 SER B CA 1
ATOM 5779 C C . SER B 1 373 ? -19.734 33.875 8.883 1 42.84 373 SER B C 1
ATOM 5781 O O . SER B 1 373 ? -20.156 34.969 9.258 1 42.84 373 SER B O 1
ATOM 5783 N N . GLU B 1 374 ? -18.734 33.875 8.211 1 44.91 374 GLU B N 1
ATOM 5784 C CA . GLU B 1 374 ? -18.188 35.156 7.789 1 44.91 374 GLU B CA 1
ATOM 5785 C C . GLU B 1 374 ? -18.922 35.688 6.566 1 44.91 374 GLU B C 1
ATOM 5787 O O . GLU B 1 374 ? -18.641 36.812 6.098 1 44.91 374 GLU B O 1
ATOM 5792 N N . ARG B 1 375 ? -19.672 35.031 5.895 1 48.31 375 ARG B N 1
ATOM 5793 C CA . ARG B 1 375 ? -20.484 35.656 4.855 1 48.31 375 ARG B CA 1
ATOM 5794 C C . ARG B 1 375 ? -21.391 36.719 5.449 1 48.31 375 ARG B C 1
ATOM 5796 O O . ARG B 1 375 ? -21.891 37.594 4.73 1 48.31 375 ARG B O 1
ATOM 5803 N N . ARG B 1 376 ? -21.969 36.438 6.645 1 42.94 376 ARG B N 1
ATOM 5804 C CA . ARG B 1 376 ? -22.891 37.469 7.113 1 42.94 376 ARG B CA 1
ATOM 5805 C C . ARG B 1 376 ? -22.156 38.75 7.461 1 42.94 376 ARG B C 1
ATOM 5807 O O . ARG B 1 376 ? -22.781 39.812 7.637 1 42.94 376 ARG B O 1
ATOM 5814 N N . ALA B 1 377 ? -20.922 38.719 7.766 1 43.47 377 ALA B N 1
ATOM 5815 C CA . ALA B 1 377 ? -20.359 40 8.141 1 43.47 377 ALA B CA 1
ATOM 5816 C C . ALA B 1 377 ? -19.984 40.812 6.91 1 43.47 377 ALA B C 1
ATOM 5818 O O . ALA B 1 377 ? -19.656 42 7.016 1 43.47 377 ALA B O 1
ATOM 5819 N N . SER B 1 378 ? -19.969 40.188 5.703 1 35.22 378 SER B N 1
ATOM 5820 C CA . SER B 1 378 ? -19.797 41.156 4.625 1 35.22 378 SER B CA 1
ATOM 5821 C C . SER B 1 378 ? -21.125 41.5 3.977 1 35.22 378 SER B C 1
ATOM 5823 O O . SER B 1 378 ? -22 40.656 3.842 1 35.22 378 SER B O 1
#

Secondary structure (DSSP, 8-state):
-----HHHHHHHHHHTHHHHHHHHHHHHHHTT--SHHHHHHHHHHHHHHHHHHHHHHH-SS-SSSS--HHHHHHHHHHHHHHHHHHHHHHHHHHHTTSS-SSSHHIIIII-GGGSSHHHHHHHHHIIIIIHHHHHHHHHHHHTT---HHHHHHHHHHHHHHHHHHHHHHHHSSS---TTHHHHHHHHHHHHHHHHHGGGGPPPP---SPPPPGGG-HHHHHHHHHHHHHHHHHHHHHHHHTT---HHHHHHHHHT-GGGG--SS--HHHHHHHHIIIIIHHHHHHHHHHHHSTT-TTHHHHHHHHHHHHHHHHHHHHHHHH-TTS-GGGSPPS-HHHHHHHHHHHHHHHHHHHHHHHHHHH-GGGGSPP--GGGGTT-/-----HHHHHHHHHHTHHHHHHHHHHHHHHTT--SHHHHHHHHHHHHHHHHHHHHHHH-SS-SSTT--HHHHHHHHHHHHHHHHHHHHHHHHHHHTTSS-SSSHHIIIII-GGGSSHHHHHHHHHIIIIIHHHHHHHHHHHHTT---HHHHHHHHHHHHHHHHHHHHHHHHSSS---TTHHHHHHHHHHHHHHHHHGGGGPPPP---SPPPPGGG-HHHHHHHHHHHHHHHHHHHHHHHHHT---HHHHHHHHHT-GGGG--SS--HHHHHHHHIIIIIHHHHHHHHHHHHSTT-TTHHHHHHHHHHHHHHHHHHHHHHHH-TTS-GGGSPPS-HHHHHHHHHHHHHHHHHHHHHHHHHHH-GGGGSPP--GGGGTT-

Solvent-accessible surface area (backbone atoms only — not comparable to full-atom values): 38474 Å² total; per-residue (Å²): 128,85,82,62,54,61,52,54,51,46,52,54,56,19,59,47,24,59,62,48,36,31,51,47,31,50,50,39,59,74,69,61,63,80,45,37,64,62,49,46,52,48,51,53,49,51,53,51,51,49,50,53,49,48,48,61,70,54,42,87,56,66,77,52,79,78,80,52,67,68,59,50,53,51,50,51,52,40,45,51,48,30,23,51,11,42,38,28,30,51,46,20,36,36,72,70,62,77,43,81,68,36,50,55,60,45,42,66,41,33,44,47,75,40,79,39,27,52,34,28,35,46,18,42,42,36,30,42,61,49,26,52,50,33,53,51,44,44,44,21,57,67,68,73,48,88,42,50,68,60,48,33,21,49,31,22,27,45,41,46,52,31,53,25,49,52,53,12,34,45,35,9,80,80,33,78,46,79,53,53,52,58,42,52,51,50,40,53,46,37,59,54,52,51,58,69,42,54,82,64,61,79,77,51,57,65,80,69,86,77,73,59,67,89,77,35,58,68,58,51,53,47,47,51,46,48,51,52,43,42,52,52,36,45,52,50,25,40,49,60,68,52,36,68,48,63,71,52,52,49,44,34,68,49,31,44,28,37,48,73,43,49,80,57,29,30,40,51,38,38,45,34,44,48,37,39,66,51,46,37,60,51,44,52,50,51,49,47,44,76,72,41,72,34,38,66,61,46,43,59,49,28,29,22,50,24,22,23,35,38,50,51,41,54,22,52,56,47,24,30,70,28,85,69,33,56,76,84,31,23,55,48,85,50,66,68,29,44,50,51,40,49,54,56,50,47,47,54,35,46,46,41,45,52,49,23,49,50,36,64,71,56,34,42,56,25,13,57,76,76,66,71,71,63,58,74,78,99,129,85,83,64,53,63,50,55,51,48,53,54,56,18,60,48,24,58,62,48,36,31,51,49,30,51,50,39,60,74,68,60,62,82,45,38,64,62,48,47,51,48,51,51,48,52,54,51,50,49,51,51,49,48,48,64,71,53,40,92,55,69,76,46,84,82,73,54,67,70,58,50,54,49,50,51,52,40,46,50,48,29,23,51,12,40,39,28,31,52,47,19,36,37,71,72,62,77,43,80,67,35,50,56,60,47,41,65,42,33,44,47,74,41,78,38,27,52,34,27,35,46,19,40,43,36,30,41,62,48,25,53,50,33,51,51,44,46,45,22,56,65,68,73,48,90,42,49,68,59,47,34,22,50,31,21,26,46,40,46,52,30,52,26,48,51,54,12,35,45,36,10,82,81,32,77,45,79,53,54,53,60,43,52,50,50,42,54,46,36,60,53,52,50,59,71,43,52,84,66,60,81,76,52,59,63,81,68,85,78,73,59,66,88,77,34,57,69,57,50,55,49,47,51,47,48,50,52,45,44,51,51,36,45,52,50,26,40,49,61,68,51,35,68,47,64,73,53,53,49,44,32,69,49,31,44,27,37,48,72,42,49,80,57,30,31,41,52,38,38,46,32,45,48,36,38,66,52,45,37,59,50,45,52,51,50,49,46,46,74,72,40,74,33,38,66,60,47,42,60,49,28,30,22,48,24,21,23,36,37,48,52,38,52,23,51,56,47,24,29,71,28,85,67,34,55,76,83,31,24,54,47,87,50,65,68,29,42,49,52,43,49,54,55,50,48,46,53,35,45,45,42,45,52,48,24,50,50,34,64,71,55,35,41,57,25,13,58,77,75,63,70,72,62,58,72,78,100

InterPro domains:
  IPR033118 EXPERA domain [PS51751] (218-356)
  IPR047195 Transmembrane 6 superfamily member 1/2 [cd21106] (7-367)
  IPR059044 Transmembrane 6 superfamily member 1/2, transmembrane domain [PF26083] (16-201)

Sequence (756 aa):
MSSFSSATKVFGVSLLAVPTTYAFNVVAQLLKWDSAVPVCLGVAAVLAGVVVLLFWATGRKAPLADGRRREQIWFYALAISAFTSVASLTVGLELDGIISGFVNVYLKVGEPYLRCSHGALASYWHGTAMYAMHLMMLAALTWDGNLYGVALFWCGSNVNSAIVLLLGVATGKHGITPGAIFYLLVAVAAPCFLYQLRHQRVVPTMAGPREPLLKRKQDIVLLLCIFTASFITIFRGLAVLGTNIGWINRYVASVEPYLQHKDPAPFSKMQMLVYLFHHVPLQVASAYALLVPGCQWMPDLSLLIAGATLQGQVTHIGASFHPRTPYVMRVPSEPSSRLAFWVVNLLLALGPQCLAYRCNNDPHFFAAPRAHSERRASMSSFSSATKVFGVSLLAVPTTYAFNVVAQLLKWDSAVPVCLGVAAVLAGVVVLLFWATGRKAPLADGRRREQIWFYALAISAFTSVASLTVGLELDGIISGFVNVYLKVGEPYLRCSHGALASYWHGTAMYAMHLMMLAALTWDGNLYGVALFWCGSNVNSAIVLLLGVATGKHGITPGAIFYLLVAVAAPCFLYQLRHQRVVPTMAGPREPLLKRKQDIVLLLCIFTASFITIFRGLAVLGTNIGWINRYVASVEPYLQHKDPAPFSKMQMLVYLFHHVPLQVASAYALLVPGCQWMPDLSLLIAGATLQGQVTHIGASFHPRTPYVMRVPSEPSSRLAFWVVNLLLALGPQCLAYRCNNDPHFFAAPRAHSERRAS

Foldseek 3Di:
DPCDQLLVLLVVLLLVLQVVLLVLLVVCVVVVPQAQVVSVVSVVVVLVVSLVVSDVRCDPPQLQPDPPVVLSVVLSVLSSLLSVLQNLLVVLCVLQPVDDRRCVSCCNHHPVQLSALLNNLLSVCSNPVVNVLSSVVNVCSNVVHQSLLSLLLNLLQLLLSLQLVLVFQCAFPNHDGPNNVVSVVSNVVSVVVNVVSVVSDDFDDAPDDADAPVVVVLLVVLLVLLVLLLVLLQLLLVVLVPDPDPVSVVLCQQAALLCVDQPRTNSSNSSSNCCNPPVNVLSVVLSVPSNAFQARCNLSSLSSSLSNQQSSLSSRLSSLQDPRPPPSRHGDPDPVSHVVNCVNSVSSNCSSVSSNCVCVVDVNRNHHDDPVPVVVVD/DPCDQLLVLLVVLLLVLQVVLLVLLVVCVVVVPQAQVVSVVSVVVVLVVSLVVSDVRCDVPQLFPPPPVVLSVVLSVLSSLLSVLQNLLVVLCVLQPVDDRRCVSCCNHHPVQLSALLNNLLSVCSNPVVNVLSSVVNVCRNVVHQSLLSLLLNLLQLLLSLQLVLVQQCAFPNHDGPNNVVSVVSNVVSVVVNVVSVVSDDFDDAPDDADAPVVVVLLVVLLVLLVLLLVLLQLLLVVLVPDPDPVSVVLCQQAALLCVDQPRTNSSNSSSNCCNPPVNVLSVVLNVPSNAFAARCNLSSLSSSLSNQQSSLSSRLSSLQDPRPPPSRHGDPDPVSHVVNCVNSVSSNCSSVSSNCVCVVDVNRNHHDDDVPVVVVD